Protein AF-A0A7V2UZQ5-F1 (afdb_monomer)

Foldseek 3Di:
DDDDPDPPVVVVCVVVVDDDDPVVCVVVVNPDDDDQDPVSVLVVVLVVVVVVLVVVCPPDDPVVSVVVNVVVVVVSVVVVVVVVVVVVVVVVVVVVVVVVVVVVVVVVVVVVVVVVVVVVVVVVVVVVVVVVVVVVVVVVVVVVVVVVVVVVVVVVVVVVVVVVVVVVVVVVVVVVVVVVVVVVVVVVVVVVVVVVVVVVVVVVVVVVVVVVVVVVVVVVVVVVVVVVVVVCCVVVVVVVVVVVVVVVVVVVVVVVVVVVVVVVVVPDCVVVVVVVVVVVVVVVVVVVVVVVVVVVVVVVVVVPVVVVVVVVVVVPPPPPPDDDDDDDDDDDDDDDDDDDDDDDDDDDDDDDDDDDDDDDDDDDDDDDDDDDDDDDDVPVVVVVVVVVVPPDDDDDDDDDDDD

pLDDT: mean 73.7, std 21.9, range [27.5, 98.38]

Solvent-accessible surface area (backbone atoms only — not comparable to full-atom values): 24508 Å² total; per-residue (Å²): 132,86,80,78,80,74,79,60,59,66,61,57,46,61,78,66,59,74,88,72,53,73,70,55,39,43,74,71,68,50,84,78,79,85,80,73,50,74,64,56,49,52,51,50,52,52,53,49,52,51,49,53,49,54,64,71,36,75,84,52,58,71,67,59,37,51,48,54,52,51,54,51,49,51,51,51,57,45,52,54,46,55,50,51,52,52,49,52,53,50,54,51,51,51,48,53,51,52,52,50,50,52,50,52,52,50,51,52,53,51,52,52,50,48,55,50,52,52,52,52,53,52,49,50,50,53,52,51,50,49,52,54,50,52,50,52,49,53,54,50,50,52,50,50,52,51,51,52,56,47,55,50,52,52,52,55,50,51,55,48,54,55,49,51,50,51,52,54,49,50,53,53,52,53,55,48,56,50,52,58,49,51,51,51,52,52,52,49,56,49,53,51,52,50,50,54,51,50,55,52,48,52,53,50,53,50,53,54,50,51,53,51,52,50,51,54,46,56,53,49,52,53,49,53,52,47,52,52,52,50,50,49,48,49,55,50,48,50,50,51,50,53,50,52,50,50,52,51,48,53,49,51,54,49,51,49,52,50,53,51,51,51,52,56,56,79,67,46,64,66,56,61,54,48,50,57,58,46,56,62,50,53,55,55,52,54,52,53,55,54,54,56,61,54,54,61,61,54,54,68,56,62,59,58,61,58,54,58,57,58,59,61,60,57,68,74,62,63,77,71,85,58,93,84,81,78,87,86,79,88,83,90,82,91,89,91,89,84,87,90,86,90,87,90,89,88,89,85,92,86,82,89,82,95,83,87,90,89,84,93,83,84,85,91,88,86,84,91,82,83,89,86,83,84,89,88,75,62,66,69,55,54,59,54,53,62,64,64,76,73,78,79,86,90,82,87,80,84,91,79,89,79,134

Mean predicted aligned error: 22.31 Å

Radius of gyration: 115.54 Å; Cα contacts (8 Å, |Δi|>4): 9; chains: 1; bounding box: 187×110×309 Å

Secondary structure (DSSP, 8-state):
--------HHHHHHHH-----HHHHHHTT-----PPPHHHHHHHHHHHHHHHHHHHTTTS-HHHHHHHHHHHHHHHHHHHHHHHHHHHHHHHHHHHHHHHHHHHHHHHHHHHHHHHHHHHHHHHHHHHHHHHHHHHHHHHHHHHHHHHHHHHHHHHHHHHHHHHHHHHHHHHHHHHHHHHHHHHHHHHHHHHHHHHHHHHHHHHHHHHHHHHHHHHHHHHHHHHHHHHHHHHHHHHHHHHHHHHHHHHHHHHHHHHHHHHHHHHHHT-THHHHHHHHHHHHHHHHHHHHHHHHHHHHHHHHHHHHHHHHHHHHHHHHTTSS-SS---S--------------------------------------------PPP--SHHHHHHHHHHTT-------------

Sequence (403 aa):
MPETEGLDIQRAIEQSAQRTTLSDLARRGIQRVKVLDEKGIQNLIRQAVERVLSARSGLLAEEERAKLMADSRKELDRLMREHNEAKSRAELLQAGQSELIQQVETLQRQLQLQRHVEKQNIQKRVDEETAALQGRVHELEGAVEAAQKEIKKLREQVGRLTGEQGVLAGQLEEARAELDKARKQDAQALAEKLKIAQEAEASSQQALQALRAEHSRTLAEQIELRKALEKAREEGGAALQQEVARLRQQLADEEARHREAVAKLSTSGDLDRKLAALEANIEKKFQAAQESSLAAKLEQLGAKDAEMATKLEKMFARMTDNLQKKLSSMRVGVGAAPEEVDYRPGERMLESLFKQELESNLPAIEGVKTEEAKPGKMEDALAKLKRMQGGLGGLGGGSSEKK

Structure (mmCIF, N/CA/C/O backbone):
data_AF-A0A7V2UZQ5-F1
#
_entry.id   AF-A0A7V2UZQ5-F1
#
loop_
_atom_site.group_PDB
_atom_site.id
_atom_site.type_symbol
_atom_site.label_atom_id
_atom_site.label_alt_id
_atom_site.label_comp_id
_atom_site.label_asym_id
_atom_site.label_entity_id
_atom_site.label_seq_id
_atom_site.pdbx_PDB_ins_code
_atom_site.Cartn_x
_atom_site.Cartn_y
_atom_site.Cartn_z
_atom_site.occupancy
_atom_site.B_iso_or_equiv
_atom_site.auth_seq_id
_atom_site.auth_comp_id
_atom_site.auth_asym_id
_atom_site.auth_atom_id
_atom_site.pdbx_PDB_model_num
ATOM 1 N N . MET A 1 1 ? -71.957 -41.832 99.095 1.00 38.97 1 MET A N 1
ATOM 2 C CA . MET A 1 1 ? -71.139 -40.806 99.773 1.00 38.97 1 MET A CA 1
ATOM 3 C C . MET A 1 1 ? -71.467 -39.463 99.147 1.00 38.97 1 MET A C 1
ATOM 5 O O . MET A 1 1 ? -71.593 -39.450 97.929 1.00 38.97 1 MET A O 1
ATOM 9 N N . PRO A 1 2 ? -71.647 -38.379 99.915 1.00 43.41 2 PRO A N 1
ATOM 10 C CA . PRO A 1 2 ? -71.692 -37.039 99.348 1.00 43.41 2 PRO A CA 1
ATOM 11 C C . PRO A 1 2 ? -70.262 -36.579 99.045 1.00 43.41 2 PRO A C 1
ATOM 13 O O . PRO A 1 2 ? -69.441 -36.475 99.955 1.00 43.41 2 PRO A O 1
ATOM 16 N N . GLU A 1 3 ? -69.958 -36.302 97.781 1.00 44.41 3 GLU A N 1
ATOM 17 C CA . GLU A 1 3 ? -68.771 -35.519 97.443 1.00 44.41 3 GLU A CA 1
ATOM 18 C C . GLU A 1 3 ? -69.098 -34.052 97.723 1.00 44.41 3 GLU A C 1
ATOM 20 O O . GLU A 1 3 ? -70.003 -33.475 97.123 1.00 44.41 3 GLU A O 1
ATOM 25 N N . THR A 1 4 ? -68.419 -33.456 98.702 1.00 50.25 4 THR A N 1
ATOM 26 C CA . THR A 1 4 ? -68.576 -32.032 98.997 1.00 50.25 4 THR A CA 1
ATOM 27 C C . THR A 1 4 ? -67.872 -31.230 97.914 1.00 50.25 4 THR A C 1
ATOM 29 O O . THR A 1 4 ? -66.643 -31.127 97.939 1.00 50.25 4 THR A O 1
ATOM 32 N N . GLU A 1 5 ? -68.640 -30.665 96.981 1.00 52.06 5 GLU A N 1
ATOM 33 C CA . GLU A 1 5 ? -68.131 -29.732 95.975 1.00 52.06 5 GLU A CA 1
ATOM 34 C C . GLU A 1 5 ? -67.331 -28.616 96.663 1.00 52.06 5 GLU A C 1
ATOM 36 O O . GLU A 1 5 ? -67.867 -27.797 97.415 1.00 52.06 5 GLU A O 1
ATOM 41 N N . GLY A 1 6 ? -66.015 -28.614 96.445 1.00 49.56 6 GLY A N 1
ATOM 42 C CA . GLY A 1 6 ? -65.137 -27.575 96.963 1.00 49.56 6 GLY A CA 1
ATOM 43 C C . GLY A 1 6 ? -65.459 -26.262 96.265 1.00 49.56 6 GLY A C 1
ATOM 44 O O . GLY A 1 6 ? -65.250 -26.148 95.060 1.00 49.56 6 GLY A O 1
ATOM 45 N N . LEU A 1 7 ? -65.973 -25.283 97.012 1.00 56.25 7 LEU A N 1
ATOM 46 C CA . LEU A 1 7 ? -66.337 -23.979 96.463 1.00 56.25 7 LEU A CA 1
ATOM 47 C C . LEU A 1 7 ? -65.104 -23.341 95.794 1.00 56.25 7 LEU A C 1
ATOM 49 O O . LEU A 1 7 ? -64.132 -23.015 96.478 1.00 56.25 7 LEU A O 1
ATOM 53 N N . ASP A 1 8 ? -65.136 -23.169 94.471 1.00 60.03 8 ASP A N 1
ATOM 54 C CA . ASP A 1 8 ? -64.019 -22.607 93.702 1.00 60.03 8 ASP A CA 1
ATOM 55 C C . ASP A 1 8 ? -63.941 -21.084 93.906 1.00 60.03 8 ASP A C 1
ATOM 57 O O . ASP A 1 8 ? -64.460 -20.267 93.137 1.00 60.03 8 ASP A O 1
ATOM 61 N N . ILE A 1 9 ? -63.311 -20.713 95.021 1.00 59.81 9 ILE A N 1
ATOM 62 C CA . ILE A 1 9 ? -63.170 -19.333 95.488 1.00 59.81 9 ILE A CA 1
ATOM 63 C C . ILE A 1 9 ? -62.390 -18.477 94.477 1.00 59.81 9 ILE A C 1
ATOM 65 O O . ILE A 1 9 ? -62.675 -17.285 94.373 1.00 59.81 9 ILE A O 1
ATOM 69 N N . GLN A 1 10 ? -61.461 -19.052 93.699 1.00 55.72 10 GLN A N 1
ATOM 70 C CA . GLN A 1 10 ? -60.743 -18.299 92.664 1.00 55.72 10 GLN A CA 1
ATOM 71 C C . GLN A 1 10 ? -61.710 -17.840 91.569 1.00 55.72 10 GLN A C 1
ATOM 73 O O . GLN A 1 10 ? -61.824 -16.635 91.337 1.00 55.72 10 GLN A O 1
ATOM 78 N N . ARG A 1 11 ? -62.495 -18.757 90.985 1.00 64.81 11 ARG A N 1
ATOM 79 C CA . ARG A 1 11 ? -63.519 -18.398 89.985 1.00 64.81 11 ARG A CA 1
ATOM 80 C C . ARG A 1 11 ? -64.555 -17.409 90.514 1.00 64.81 11 ARG A C 1
ATOM 82 O O . ARG A 1 11 ? -64.924 -16.480 89.797 1.00 64.81 11 ARG A O 1
ATOM 89 N N . ALA A 1 12 ? -65.013 -17.576 91.754 1.00 63.00 12 ALA A N 1
ATOM 90 C CA . ALA A 1 12 ? -65.989 -16.668 92.362 1.00 63.00 12 ALA A CA 1
ATOM 91 C C . ALA A 1 12 ? -65.430 -15.243 92.566 1.00 63.00 12 ALA A C 1
ATOM 93 O O . ALA A 1 12 ? -66.147 -14.254 92.376 1.00 63.00 12 ALA A O 1
ATOM 94 N N . ILE A 1 13 ? -64.144 -15.117 92.914 1.00 59.38 13 ILE A N 1
ATOM 95 C CA . ILE A 1 13 ? -63.462 -13.821 93.029 1.00 59.38 13 ILE A CA 1
ATOM 96 C C . ILE A 1 13 ? -63.231 -13.208 91.642 1.00 59.38 13 ILE A C 1
ATOM 98 O O . ILE A 1 13 ? -63.538 -12.036 91.452 1.00 59.38 13 ILE A O 1
ATOM 102 N N . GLU A 1 14 ? -62.775 -13.971 90.647 1.00 59.75 14 GLU A N 1
ATOM 103 C CA . GLU A 1 14 ? -62.570 -13.455 89.283 1.00 59.75 14 GLU A CA 1
ATOM 104 C C . GLU A 1 14 ? -63.871 -12.968 88.625 1.00 59.75 14 GLU A C 1
ATOM 106 O O . GLU A 1 14 ? -63.878 -11.924 87.973 1.00 59.75 14 GLU A O 1
ATOM 111 N N . GLN A 1 15 ? -64.991 -13.665 88.845 1.00 61.50 15 GLN A N 1
ATOM 112 C CA . GLN A 1 15 ? -66.305 -13.252 88.334 1.00 61.50 15 GLN A CA 1
ATOM 113 C C . GLN A 1 15 ? -66.869 -11.995 89.019 1.00 61.50 15 GLN A C 1
ATOM 115 O O . GLN A 1 15 ? -67.696 -11.302 88.425 1.00 61.50 15 GLN A O 1
ATOM 120 N N . SER A 1 16 ? -66.434 -11.676 90.243 1.00 56.12 16 SER A N 1
ATOM 121 C CA . SER A 1 16 ? -66.895 -10.499 90.999 1.00 56.12 16 SER A CA 1
ATOM 122 C C . SER A 1 16 ? -65.920 -9.308 90.956 1.00 56.12 16 SER A C 1
ATOM 124 O O . SER A 1 16 ? -66.346 -8.157 91.084 1.00 56.12 16 SER A O 1
ATOM 126 N N . ALA A 1 17 ? -64.628 -9.536 90.704 1.00 55.69 17 ALA A N 1
ATOM 127 C CA . ALA A 1 17 ? -63.577 -8.518 90.665 1.00 55.69 17 ALA A CA 1
ATOM 128 C C . ALA A 1 17 ? -63.434 -7.841 89.283 1.00 55.69 17 ALA A C 1
ATOM 130 O O . ALA A 1 17 ? -62.412 -7.959 88.602 1.00 55.69 17 ALA A O 1
ATOM 131 N N . GLN A 1 18 ? -64.452 -7.083 88.861 1.00 65.12 18 GLN A N 1
ATOM 132 C CA . GLN A 1 18 ? -64.454 -6.401 87.560 1.00 65.12 18 GLN A CA 1
ATOM 133 C C . GLN A 1 18 ? -63.397 -5.271 87.481 1.00 65.12 18 GLN A C 1
ATOM 135 O O . GLN A 1 18 ? -63.630 -4.140 87.919 1.00 65.12 18 GLN A O 1
ATOM 140 N N . ARG A 1 19 ? -62.234 -5.563 86.875 1.00 64.50 19 ARG A N 1
ATOM 141 C CA . ARG A 1 19 ? -61.171 -4.578 86.588 1.00 64.50 19 ARG A CA 1
ATOM 142 C C . ARG A 1 19 ? -61.703 -3.462 85.678 1.00 64.50 19 ARG A C 1
ATOM 144 O O . ARG A 1 19 ? -61.952 -3.682 84.498 1.00 64.50 19 ARG A O 1
ATOM 151 N N . THR A 1 20 ? -61.847 -2.258 86.227 1.00 71.19 20 THR A N 1
ATOM 152 C CA . THR A 1 20 ? -62.277 -1.039 85.520 1.00 71.19 20 THR A CA 1
ATOM 153 C C . THR A 1 20 ? -61.212 0.044 85.664 1.00 71.19 20 THR A C 1
ATOM 155 O O . THR A 1 20 ? -60.559 0.134 86.705 1.00 71.19 20 THR A O 1
ATOM 158 N N . THR A 1 21 ? -60.993 0.861 84.627 1.00 74.38 21 THR A N 1
ATOM 159 C CA . THR A 1 21 ? -60.006 1.949 84.717 1.00 74.38 21 THR A CA 1
ATOM 160 C C . THR A 1 21 ? -60.586 3.155 85.459 1.00 74.38 21 THR A C 1
ATOM 162 O O . THR A 1 21 ? -61.803 3.347 85.508 1.00 74.38 21 THR A O 1
ATOM 165 N N . LEU A 1 22 ? -59.721 4.025 85.996 1.00 71.94 22 LEU A N 1
ATOM 166 C CA . LEU A 1 22 ? -60.154 5.296 86.595 1.00 71.94 22 LEU A CA 1
ATOM 167 C C . LEU A 1 22 ? -60.944 6.162 85.595 1.00 71.94 22 LEU A C 1
ATOM 169 O O . LEU A 1 22 ? -61.899 6.829 85.987 1.00 71.94 22 LEU A O 1
ATOM 173 N N . SER A 1 23 ? -60.606 6.092 84.304 1.00 73.44 23 SER A N 1
ATOM 174 C CA . SER A 1 23 ? -61.323 6.768 83.218 1.00 73.44 23 SER A CA 1
ATOM 175 C C . SER A 1 23 ? -62.757 6.249 83.048 1.00 73.44 23 SER A C 1
ATOM 177 O O . SER A 1 23 ? -63.676 7.037 82.827 1.00 73.44 23 SER A O 1
ATOM 179 N N . ASP A 1 24 ? -62.973 4.939 83.189 1.00 76.19 24 ASP A N 1
ATOM 180 C CA . ASP A 1 24 ? -64.302 4.321 83.082 1.00 76.19 24 ASP A CA 1
ATOM 181 C C . ASP A 1 24 ? -65.154 4.582 84.330 1.00 76.19 24 ASP A C 1
ATOM 183 O O . ASP A 1 24 ? -66.355 4.835 84.227 1.00 76.19 24 ASP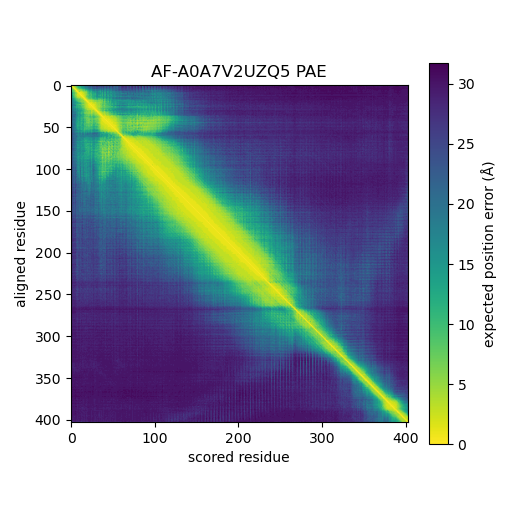 A O 1
ATOM 187 N N . LEU A 1 25 ? -64.530 4.588 85.511 1.00 76.19 25 LEU A N 1
ATOM 188 C CA . LEU A 1 25 ? -65.181 4.948 86.773 1.00 76.19 25 LEU A CA 1
ATOM 189 C C . LEU A 1 25 ? -65.615 6.422 86.778 1.00 76.19 25 LEU A C 1
ATOM 191 O O . LEU A 1 25 ? -66.757 6.721 87.134 1.00 76.19 25 LEU A O 1
ATOM 195 N N . ALA A 1 26 ? -64.764 7.331 86.290 1.00 73.69 26 ALA A N 1
ATOM 196 C CA . ALA A 1 26 ? -65.108 8.741 86.118 1.00 73.69 26 ALA A CA 1
ATOM 197 C C . ALA A 1 26 ? -66.256 8.940 85.108 1.00 73.69 26 ALA A C 1
ATOM 199 O O . ALA A 1 26 ? -67.188 9.695 85.384 1.00 73.69 26 ALA A O 1
ATOM 200 N N . ARG A 1 27 ? -66.253 8.208 83.981 1.00 80.50 27 ARG A N 1
ATOM 201 C CA . ARG A 1 27 ? -67.365 8.189 83.005 1.00 80.50 27 ARG A CA 1
ATOM 202 C C . ARG A 1 27 ? -68.679 7.659 83.590 1.00 80.50 27 ARG A C 1
ATOM 204 O O . ARG A 1 27 ? -69.742 8.094 83.164 1.00 80.50 27 ARG A O 1
ATOM 211 N N . ARG A 1 28 ? -68.619 6.769 84.588 1.00 81.00 28 ARG A N 1
ATOM 212 C CA . ARG A 1 28 ? -69.774 6.302 85.384 1.00 81.00 28 ARG A CA 1
ATOM 213 C C . ARG A 1 28 ? -70.154 7.257 86.535 1.00 81.00 28 ARG A C 1
ATOM 215 O O . ARG A 1 28 ? -70.959 6.891 87.384 1.00 81.00 28 ARG A O 1
ATOM 222 N N . GLY A 1 29 ? -69.586 8.466 86.585 1.00 80.38 29 GLY A N 1
ATOM 223 C CA . GLY A 1 29 ? -69.885 9.493 87.593 1.00 80.38 29 GLY A CA 1
ATOM 224 C C . GLY A 1 29 ? -69.163 9.322 88.937 1.00 80.38 29 GLY A C 1
ATOM 225 O O . GLY A 1 29 ? -69.363 10.128 89.846 1.00 80.38 29 GLY A O 1
ATOM 226 N N . ILE A 1 30 ? -68.297 8.314 89.088 1.00 77.75 30 ILE A N 1
ATOM 227 C CA . ILE A 1 30 ? -67.606 8.013 90.349 1.00 77.75 30 ILE A CA 1
ATOM 228 C C . ILE A 1 30 ? -66.344 8.881 90.456 1.00 77.75 30 ILE A C 1
ATOM 230 O O . ILE A 1 30 ? -65.238 8.469 90.120 1.00 77.75 30 ILE A O 1
ATOM 234 N N . GLN A 1 31 ? -66.519 10.114 90.938 1.00 72.81 31 GLN A N 1
ATOM 235 C CA . GLN A 1 31 ? -65.451 11.124 91.026 1.00 72.81 31 GLN A CA 1
ATOM 236 C C . GLN A 1 31 ? -64.447 10.905 92.175 1.00 72.81 31 GLN A C 1
ATOM 238 O O . GLN A 1 31 ? -63.387 11.527 92.192 1.00 72.81 31 GLN A O 1
ATOM 243 N N . ARG A 1 32 ? -64.768 10.062 93.168 1.00 68.81 32 ARG A N 1
ATOM 244 C CA . ARG A 1 32 ? -63.907 9.788 94.334 1.00 68.81 32 ARG A CA 1
ATOM 245 C C . ARG A 1 32 ? -63.742 8.286 94.541 1.00 68.81 32 ARG A C 1
ATOM 247 O O . ARG A 1 32 ? -64.576 7.647 95.177 1.00 68.81 32 ARG A O 1
ATOM 254 N N . VAL A 1 33 ? -62.641 7.740 94.035 1.00 72.69 33 VAL A N 1
ATOM 255 C CA 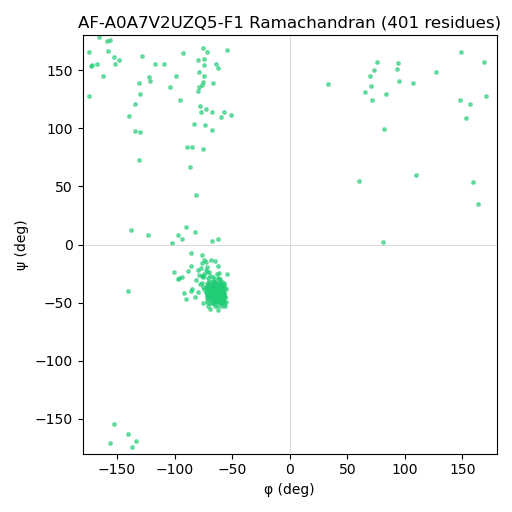. VAL A 1 33 ? -62.240 6.343 94.250 1.00 72.69 33 VAL A CA 1
ATOM 256 C C . VAL A 1 33 ? -61.263 6.286 95.426 1.00 72.69 33 VAL A C 1
ATOM 258 O O . VAL A 1 33 ? -60.233 6.955 95.408 1.00 72.69 33 VAL A O 1
ATOM 261 N N . LYS A 1 34 ? -61.567 5.486 96.455 1.00 75.62 34 LYS A N 1
ATOM 262 C CA . LYS A 1 34 ? -60.601 5.168 97.516 1.00 75.62 34 LYS A CA 1
ATOM 263 C C . LYS A 1 34 ? -59.704 4.029 97.039 1.00 75.62 34 LYS A C 1
ATOM 265 O O . LYS A 1 34 ? -60.129 2.878 97.041 1.00 75.62 34 LYS A O 1
ATOM 270 N N . VAL A 1 35 ? -58.475 4.350 96.647 1.00 75.19 35 VAL A N 1
ATOM 271 C CA . VAL A 1 35 ? -57.436 3.337 96.430 1.00 75.19 35 VAL A CA 1
ATOM 272 C C . VAL A 1 35 ? -56.994 2.828 97.801 1.00 75.19 35 VAL A C 1
ATOM 274 O O . VAL A 1 35 ? -56.497 3.605 98.615 1.00 75.19 35 VAL A O 1
ATOM 277 N N . LEU A 1 36 ? -57.219 1.543 98.073 1.00 73.69 36 LEU A N 1
ATOM 278 C CA . LEU A 1 36 ? -56.615 0.861 99.215 1.00 73.69 36 LEU A CA 1
ATOM 279 C C . LEU A 1 36 ? -55.168 0.514 98.864 1.00 73.69 36 LEU A C 1
ATOM 281 O O . LEU A 1 36 ? -54.892 0.030 97.767 1.00 73.69 36 LEU A O 1
ATOM 285 N N . ASP A 1 37 ? -54.255 0.759 99.794 1.00 80.31 37 ASP A N 1
ATOM 286 C CA . ASP A 1 37 ? -52.866 0.347 99.665 1.00 80.31 37 ASP A CA 1
ATOM 287 C C . ASP A 1 37 ? -52.724 -1.169 99.883 1.00 80.31 37 ASP A C 1
ATOM 289 O O . ASP A 1 37 ? -53.575 -1.819 100.496 1.00 80.31 37 ASP A O 1
ATOM 293 N N . GLU A 1 38 ? -51.626 -1.752 99.402 1.00 75.50 38 GLU A N 1
ATOM 294 C CA . GLU A 1 38 ? -51.406 -3.201 99.471 1.00 75.50 38 GLU A CA 1
ATOM 295 C C . GLU A 1 38 ? -51.386 -3.723 100.924 1.00 75.50 38 GLU A C 1
ATOM 297 O O . GLU A 1 38 ? -51.892 -4.814 101.189 1.00 75.50 38 GLU A O 1
ATOM 302 N N . LYS A 1 39 ? -50.920 -2.918 101.895 1.00 80.12 39 LYS A N 1
ATOM 303 C CA . LYS A 1 39 ? -50.967 -3.274 103.325 1.00 80.12 39 LYS A CA 1
ATOM 304 C C . LYS A 1 39 ? -52.389 -3.155 103.879 1.00 80.12 39 LYS A C 1
ATOM 306 O O . LYS A 1 39 ? -52.809 -4.017 104.648 1.00 80.12 39 LYS A O 1
ATOM 311 N N . GLY A 1 40 ? -53.155 -2.145 103.467 1.00 80.75 40 GLY A N 1
ATOM 312 C CA . GLY A 1 40 ? -54.588 -2.026 103.751 1.00 80.75 40 GLY A CA 1
ATOM 313 C C . GLY A 1 40 ? -55.393 -3.241 103.276 1.00 80.75 40 GLY A C 1
ATOM 314 O O . GLY A 1 40 ? -56.184 -3.789 104.046 1.00 80.75 40 GLY A O 1
ATOM 315 N N . ILE A 1 41 ? -55.141 -3.726 102.055 1.00 80.25 41 ILE A N 1
ATOM 316 C CA . ILE A 1 41 ? -55.775 -4.942 101.515 1.00 80.25 41 ILE A CA 1
ATOM 317 C C . ILE A 1 41 ? -55.347 -6.184 102.312 1.00 80.25 41 ILE A C 1
ATOM 319 O O . ILE A 1 41 ? -56.208 -6.947 102.748 1.00 80.25 41 ILE A O 1
ATOM 323 N N . GLN A 1 42 ? -54.050 -6.366 102.584 1.00 79.12 42 GLN A N 1
ATOM 324 C CA . GLN A 1 42 ? -53.548 -7.480 103.408 1.00 79.12 42 GLN A CA 1
ATOM 325 C C . GLN A 1 42 ? -54.159 -7.489 104.820 1.00 79.12 42 GLN A C 1
ATOM 327 O O . GLN A 1 42 ? -54.531 -8.546 105.334 1.00 79.12 42 GLN A O 1
ATOM 332 N N . ASN A 1 43 ? -54.323 -6.317 105.438 1.00 82.12 43 ASN A N 1
ATOM 333 C CA . ASN A 1 43 ? -54.968 -6.176 106.742 1.00 82.12 43 ASN A CA 1
ATOM 334 C C . ASN A 1 43 ? -56.470 -6.503 106.686 1.00 82.12 43 ASN A C 1
ATOM 336 O O . ASN A 1 43 ? -56.977 -7.153 107.599 1.00 82.12 43 ASN A O 1
ATOM 340 N N . LEU A 1 44 ? -57.177 -6.121 105.616 1.00 82.44 44 LEU A N 1
ATOM 341 C CA . LEU A 1 44 ? -58.582 -6.495 105.414 1.00 82.44 44 LEU A CA 1
ATOM 342 C C . LEU A 1 44 ? -58.752 -8.000 105.170 1.00 82.44 44 LEU A C 1
ATOM 344 O O . LEU A 1 44 ? -59.672 -8.590 105.731 1.00 82.44 44 LEU A O 1
ATOM 348 N N . ILE A 1 45 ? -57.850 -8.636 104.414 1.00 82.06 45 ILE A N 1
ATOM 349 C CA . ILE A 1 45 ? -57.832 -10.097 104.224 1.00 82.06 45 ILE A CA 1
ATOM 350 C C . ILE A 1 45 ? -57.610 -10.802 105.566 1.00 82.06 45 ILE A C 1
ATOM 352 O O . ILE A 1 45 ? -58.401 -11.670 105.929 1.00 82.06 45 ILE A O 1
ATOM 356 N N . ARG A 1 46 ? -56.603 -10.386 106.348 1.00 82.19 46 ARG A N 1
ATOM 357 C CA . ARG A 1 46 ? -56.354 -10.918 107.701 1.00 82.19 46 ARG A CA 1
ATOM 358 C C . ARG A 1 46 ? -57.587 -10.781 108.600 1.00 82.19 46 ARG A C 1
ATOM 360 O O . ARG A 1 46 ? -58.031 -11.777 109.161 1.00 82.19 46 ARG A O 1
ATOM 367 N N . GLN A 1 47 ? -58.208 -9.600 108.663 1.00 83.44 47 GLN A N 1
ATOM 368 C CA . GLN A 1 47 ? -59.429 -9.380 109.453 1.00 83.44 47 GLN A CA 1
ATOM 369 C C . GLN A 1 47 ? -60.633 -10.197 108.955 1.00 83.44 47 GLN A C 1
ATOM 371 O O . GLN A 1 47 ? -61.442 -10.647 109.765 1.00 83.44 47 GLN A O 1
ATOM 376 N N . ALA A 1 48 ? -60.784 -10.395 107.643 1.00 81.50 48 ALA A N 1
ATOM 377 C CA . ALA A 1 48 ? -61.857 -11.212 107.078 1.00 81.50 48 ALA A CA 1
ATOM 378 C C . ALA A 1 48 ? -61.667 -12.698 107.420 1.00 81.50 48 ALA A C 1
ATOM 380 O O . ALA A 1 48 ? -62.602 -13.337 107.903 1.00 81.50 48 ALA A O 1
ATOM 381 N N . VAL A 1 49 ? -60.447 -13.221 107.257 1.00 80.62 49 VAL A N 1
ATOM 382 C CA . VAL A 1 49 ? -60.074 -14.588 107.650 1.00 80.62 49 VAL A CA 1
ATOM 383 C C . VAL A 1 49 ? -60.279 -14.790 109.154 1.00 80.62 49 VAL A C 1
ATOM 385 O O . VAL A 1 49 ? -60.919 -15.758 109.552 1.00 80.62 49 VAL A O 1
ATOM 388 N N . GLU A 1 50 ? -59.849 -13.850 109.998 1.00 78.75 50 GLU A N 1
ATOM 389 C CA . GLU A 1 50 ? -60.055 -13.914 111.452 1.00 78.75 50 GLU A CA 1
ATOM 390 C C . GLU A 1 50 ? -61.536 -13.890 111.854 1.00 78.75 50 GLU A C 1
ATOM 392 O O . GLU A 1 50 ? -61.922 -14.606 112.778 1.00 78.75 50 GLU A O 1
ATOM 397 N N . ARG A 1 51 ? -62.394 -13.137 111.150 1.00 81.19 51 ARG A N 1
ATOM 398 C CA . ARG A 1 51 ? -63.854 -13.155 111.371 1.00 81.19 51 ARG A CA 1
ATOM 399 C C . ARG A 1 51 ? -64.478 -14.491 110.965 1.00 81.19 51 ARG A C 1
ATOM 401 O O . ARG A 1 51 ? -65.258 -15.043 111.736 1.00 81.19 51 ARG A O 1
ATOM 408 N N . VAL A 1 52 ? -64.114 -15.032 109.800 1.00 78.94 52 VAL A N 1
ATOM 409 C CA . VAL A 1 52 ? -64.620 -16.330 109.311 1.00 78.94 52 VAL A CA 1
ATOM 410 C C . VAL A 1 52 ? -64.163 -17.476 110.218 1.00 78.94 52 VAL A C 1
ATOM 412 O O . VAL A 1 52 ? -64.980 -18.308 110.612 1.00 78.94 52 VAL A O 1
ATOM 415 N N . LEU A 1 53 ? -62.892 -17.490 110.629 1.00 73.19 53 LEU A N 1
ATOM 416 C CA . LEU A 1 53 ? -62.373 -18.454 111.601 1.00 73.19 53 LEU A CA 1
ATOM 417 C C . LEU A 1 53 ? -63.038 -18.285 112.969 1.00 73.19 53 LEU A C 1
ATOM 419 O O . LEU A 1 53 ? -63.400 -19.285 113.583 1.00 73.19 53 LEU A O 1
ATOM 423 N N . SER A 1 54 ? -63.270 -17.053 113.436 1.00 75.81 54 SER A N 1
ATOM 424 C CA . SER A 1 54 ? -63.973 -16.795 114.702 1.00 75.81 54 SER A CA 1
ATOM 425 C C . SER A 1 54 ? -65.410 -17.308 114.693 1.00 75.81 54 SER A C 1
ATOM 427 O O . SER A 1 54 ? -65.831 -17.883 115.692 1.00 75.81 54 SER A O 1
ATOM 429 N N . ALA A 1 55 ? -66.135 -17.145 113.582 1.00 75.88 55 ALA A N 1
ATOM 430 C CA . ALA A 1 55 ? -67.484 -17.681 113.415 1.00 75.88 55 ALA A CA 1
ATOM 431 C C . ALA A 1 55 ? -67.484 -19.219 113.345 1.00 75.88 55 ALA A C 1
ATOM 433 O O . ALA A 1 55 ? -68.282 -19.869 114.014 1.00 75.88 55 ALA A O 1
ATOM 434 N N . ARG A 1 56 ? -66.546 -19.814 112.593 1.00 67.50 56 ARG A N 1
ATOM 435 C CA . ARG A 1 56 ? -66.423 -21.275 112.436 1.00 67.50 56 ARG A CA 1
ATOM 436 C C . ARG A 1 56 ? -65.956 -21.993 113.710 1.00 67.50 56 ARG A C 1
ATOM 438 O O . ARG A 1 56 ? -66.266 -23.164 113.890 1.00 67.50 56 ARG A O 1
ATOM 445 N N . SER A 1 57 ? -65.214 -21.312 114.584 1.00 63.03 57 SER A N 1
ATOM 446 C CA . SER A 1 57 ? -64.638 -21.888 115.811 1.00 63.03 57 SER A CA 1
ATOM 447 C C . SER A 1 57 ? -65.495 -21.713 117.071 1.00 63.03 57 SER A C 1
ATOM 449 O O . SER A 1 57 ? -65.069 -22.128 118.143 1.00 63.03 57 SER A O 1
ATOM 451 N N . GLY A 1 58 ? -66.711 -21.163 116.966 1.00 65.56 58 GLY A N 1
ATOM 452 C CA . GLY A 1 58 ? -67.636 -20.988 118.100 1.00 65.56 58 GLY A CA 1
ATOM 453 C C . GLY A 1 58 ? -68.207 -22.280 118.715 1.00 65.56 58 GLY A C 1
ATOM 454 O O . GLY A 1 58 ? -69.038 -22.194 119.612 1.00 65.56 58 GLY A O 1
ATOM 455 N N . LEU A 1 59 ? -67.787 -23.454 118.230 1.00 58.53 59 LEU A N 1
ATOM 456 C CA . LEU A 1 59 ? -68.193 -24.788 118.701 1.00 58.53 59 LEU A CA 1
ATOM 457 C C . LEU A 1 59 ? -66.998 -25.663 119.144 1.00 58.53 59 LEU A C 1
ATOM 459 O O . LEU A 1 59 ? -67.175 -26.853 119.383 1.00 58.53 59 LEU A O 1
ATOM 463 N N . LEU A 1 60 ? -65.787 -25.098 119.216 1.00 61.97 60 LEU A N 1
ATOM 464 C CA . LEU A 1 60 ? -64.556 -25.799 119.607 1.00 61.97 60 LEU A CA 1
ATOM 465 C C . LEU A 1 60 ? -64.072 -25.334 120.985 1.00 61.97 60 LEU A C 1
ATOM 467 O O . LEU A 1 60 ? -64.342 -24.201 121.390 1.00 61.97 60 LEU A O 1
ATOM 471 N N . ALA A 1 61 ? -63.305 -26.182 121.676 1.00 71.31 61 ALA A N 1
ATOM 472 C CA . ALA A 1 61 ? -62.626 -25.790 122.910 1.00 71.31 61 ALA A CA 1
ATOM 473 C C . ALA A 1 61 ? -61.610 -24.660 122.646 1.00 71.31 61 ALA A C 1
ATOM 475 O O . ALA A 1 61 ? -61.053 -24.556 121.549 1.00 71.31 61 ALA A O 1
ATOM 476 N N . GLU A 1 62 ? -61.343 -23.809 123.643 1.00 70.19 62 GLU A N 1
ATOM 477 C CA . GLU A 1 62 ? -60.519 -22.605 123.442 1.00 70.19 62 GLU A CA 1
ATOM 478 C C . GLU A 1 62 ? -59.091 -22.918 122.964 1.00 70.19 62 GLU A C 1
ATOM 480 O O . GLU A 1 62 ? -58.558 -22.189 122.127 1.00 70.19 62 GLU A O 1
ATOM 485 N N . GLU A 1 63 ? -58.501 -24.034 123.403 1.00 75.94 63 GLU A N 1
ATOM 486 C CA . GLU A 1 63 ? -57.183 -24.494 122.943 1.00 75.94 63 GLU A CA 1
ATOM 487 C C . GLU A 1 63 ? -57.187 -24.919 121.465 1.00 75.94 63 GLU A C 1
ATOM 489 O O . GLU A 1 63 ? -56.310 -24.519 120.696 1.00 75.94 63 GLU A O 1
ATOM 494 N N . GLU A 1 64 ? -58.195 -25.683 121.031 1.00 76.44 64 GLU A N 1
ATOM 495 C CA . GLU A 1 64 ? -58.346 -26.108 119.633 1.00 76.44 64 GLU A CA 1
ATOM 496 C C . GLU A 1 64 ? -58.616 -24.911 118.720 1.00 76.44 64 GLU A C 1
ATOM 498 O O . GLU A 1 64 ? -58.039 -24.797 117.636 1.00 76.44 64 GLU A O 1
ATOM 503 N N . ARG A 1 65 ? -59.440 -23.970 119.192 1.00 74.31 65 ARG A N 1
ATOM 504 C CA . ARG A 1 65 ? -59.709 -22.688 118.541 1.00 74.31 65 ARG A CA 1
ATOM 505 C C . ARG A 1 65 ? -58.438 -21.852 118.398 1.00 74.31 65 ARG A C 1
ATOM 507 O O . ARG A 1 65 ? -58.170 -21.348 117.306 1.00 74.31 65 ARG A O 1
ATOM 514 N N . ALA A 1 66 ? -57.637 -21.731 119.456 1.00 79.38 66 ALA A N 1
ATOM 515 C CA . ALA A 1 66 ? -56.361 -21.020 119.427 1.00 79.38 66 ALA A CA 1
ATOM 516 C C . ALA A 1 66 ? -55.361 -21.683 118.464 1.00 79.38 66 ALA A C 1
ATOM 518 O O . ALA A 1 66 ? -54.706 -20.988 117.683 1.00 79.38 66 ALA A O 1
ATOM 519 N N . LYS A 1 67 ? -55.289 -23.019 118.457 1.00 83.81 67 LYS A N 1
ATOM 520 C CA . LYS A 1 67 ? -54.424 -23.793 117.558 1.00 83.81 67 LYS A CA 1
ATOM 521 C C . LYS A 1 67 ? -54.833 -23.640 116.090 1.00 83.81 67 LYS A C 1
ATOM 523 O O . LYS A 1 67 ? -53.995 -23.275 115.270 1.00 83.81 67 LYS A O 1
ATOM 528 N N . LEU A 1 68 ? -56.119 -23.803 115.769 1.00 82.75 68 LEU A N 1
ATOM 529 C CA . LEU A 1 68 ? -56.650 -23.614 114.414 1.00 82.75 68 LEU A CA 1
ATOM 530 C C . LEU A 1 68 ? -56.420 -22.182 113.903 1.00 82.75 68 LEU A C 1
ATOM 532 O O . LEU A 1 68 ? -56.041 -21.996 112.746 1.00 82.75 68 LEU A O 1
ATOM 536 N N . MET A 1 69 ? -56.597 -21.172 114.761 1.00 79.81 69 MET A N 1
ATOM 537 C CA . MET A 1 69 ? -56.274 -19.772 114.452 1.00 79.81 69 MET A CA 1
ATOM 538 C C . MET A 1 69 ? -54.774 -19.570 114.191 1.00 79.81 69 MET A C 1
ATOM 540 O O . MET A 1 69 ? -54.407 -18.879 113.242 1.00 79.81 69 MET A O 1
ATOM 544 N N . ALA A 1 70 ? -53.903 -20.171 115.007 1.00 84.75 70 ALA A N 1
ATOM 545 C CA . ALA A 1 70 ? -52.455 -20.070 114.850 1.00 84.75 70 ALA A CA 1
ATOM 546 C C . ALA A 1 70 ? -51.967 -20.741 113.557 1.00 84.75 70 ALA A C 1
ATOM 548 O O . ALA A 1 70 ? -51.187 -20.140 112.821 1.00 84.75 70 ALA A O 1
ATOM 549 N N . ASP A 1 71 ? -52.449 -21.944 113.247 1.00 85.44 71 ASP A N 1
ATOM 550 C CA . ASP A 1 71 ? -52.057 -22.679 112.042 1.00 85.44 71 ASP A CA 1
ATOM 551 C C . ASP A 1 71 ? -52.635 -22.032 110.769 1.00 85.44 71 ASP A C 1
ATOM 553 O O . ASP A 1 71 ? -51.916 -21.871 109.783 1.00 85.44 71 ASP A O 1
ATOM 557 N N . SER A 1 72 ? -53.866 -21.509 110.818 1.00 83.88 72 SER A N 1
ATOM 558 C CA . SER A 1 72 ? -54.435 -20.723 109.708 1.00 83.88 72 SER A CA 1
ATOM 559 C C . SER A 1 72 ? -53.688 -19.404 109.471 1.00 83.88 72 SER A C 1
ATOM 561 O O . SER A 1 72 ? -53.512 -18.996 108.325 1.00 83.88 72 SER A O 1
ATOM 563 N N . ARG A 1 73 ? -53.211 -18.732 110.533 1.00 86.31 73 ARG A N 1
ATOM 564 C CA . ARG A 1 73 ? -52.352 -17.539 110.410 1.00 86.31 73 ARG A CA 1
ATOM 565 C C . ARG A 1 73 ? -50.989 -17.879 109.801 1.00 86.31 73 ARG A C 1
ATOM 567 O O . ARG A 1 73 ? -50.525 -17.118 108.959 1.00 86.31 73 ARG A O 1
ATOM 574 N N . LYS A 1 74 ? -50.369 -19.010 110.174 1.00 91.00 74 LYS A N 1
ATOM 575 C CA . LYS A 1 74 ? -49.110 -19.482 109.559 1.00 91.00 74 LYS A CA 1
ATOM 576 C C . LYS A 1 74 ? -49.278 -19.711 108.059 1.00 91.00 74 LYS A C 1
ATOM 578 O O . LYS A 1 74 ? -48.454 -19.221 107.294 1.00 91.00 74 LYS A O 1
ATOM 583 N N . GLU A 1 75 ? -50.340 -20.402 107.643 1.00 88.81 75 GLU A N 1
ATOM 584 C CA . GLU A 1 75 ? -50.551 -20.707 106.223 1.00 88.81 75 GLU A CA 1
ATOM 585 C C . GLU A 1 75 ? -50.961 -19.462 105.419 1.00 88.81 75 GLU A C 1
ATOM 587 O O . GLU A 1 75 ? -50.495 -19.282 104.298 1.00 88.81 75 GLU A O 1
ATOM 592 N N . LEU A 1 76 ? -51.722 -18.527 106.005 1.00 86.88 76 LEU A N 1
ATOM 593 C CA . LEU A 1 76 ? -51.970 -17.220 105.384 1.00 86.88 76 LEU A CA 1
ATOM 594 C C . LEU A 1 76 ? -50.669 -16.416 105.211 1.00 86.88 76 LEU A C 1
ATOM 596 O O . LEU A 1 76 ? -50.415 -15.886 104.132 1.00 86.88 76 LEU A O 1
ATOM 600 N N . ASP A 1 77 ? -49.820 -16.346 106.240 1.00 88.38 77 ASP A N 1
ATOM 601 C CA . ASP A 1 77 ? -48.526 -15.658 106.156 1.00 88.38 77 ASP A CA 1
ATOM 602 C C . ASP A 1 77 ? -47.546 -16.352 105.200 1.00 88.38 77 ASP A C 1
ATOM 604 O O . ASP A 1 77 ? -46.691 -15.683 104.617 1.00 88.38 77 ASP A O 1
ATOM 608 N N . ARG A 1 78 ? -47.669 -17.670 105.014 1.00 94.12 78 ARG A N 1
ATOM 609 C CA . ARG A 1 78 ? -46.933 -18.441 104.011 1.00 94.12 78 ARG A CA 1
ATOM 610 C C . ARG A 1 78 ? -47.407 -18.099 102.599 1.00 94.12 78 ARG A C 1
ATOM 612 O O . ARG A 1 78 ? -46.592 -17.656 101.796 1.00 94.12 78 ARG A O 1
ATOM 619 N N . LEU A 1 79 ? -48.705 -18.219 102.321 1.00 90.94 79 LEU A N 1
ATOM 620 C CA . LEU A 1 79 ? -49.295 -17.892 101.017 1.00 90.94 79 LEU A CA 1
ATOM 621 C C . LEU A 1 79 ? -49.035 -16.429 100.627 1.00 90.94 79 LEU A C 1
ATOM 623 O O . LEU A 1 79 ? -48.752 -16.141 99.468 1.00 90.94 79 LEU A O 1
ATOM 627 N N . MET A 1 80 ? -49.039 -15.505 101.594 1.00 87.38 80 MET A N 1
ATOM 628 C CA . MET A 1 80 ? -48.656 -14.110 101.359 1.00 87.38 80 MET A CA 1
ATOM 629 C C . MET A 1 80 ? -47.177 -13.942 100.971 1.00 87.38 80 MET A C 1
ATOM 631 O O . MET A 1 80 ? -46.866 -13.061 100.171 1.00 87.38 80 MET A O 1
ATOM 635 N N . ARG A 1 81 ? -46.255 -14.763 101.497 1.00 91.38 81 ARG A N 1
ATOM 636 C CA . ARG A 1 81 ? -44.840 -14.761 101.071 1.00 91.38 81 ARG A CA 1
ATOM 637 C C . ARG A 1 81 ? -44.689 -15.366 99.682 1.00 91.38 81 ARG A C 1
ATOM 639 O O . ARG A 1 81 ? -44.107 -14.718 98.822 1.00 91.38 81 ARG A O 1
ATOM 646 N N . GLU A 1 82 ? -45.276 -16.538 99.447 1.00 92.94 82 GLU A N 1
ATOM 647 C CA . GLU A 1 82 ? -45.244 -17.228 98.150 1.00 92.94 82 GLU A CA 1
ATOM 648 C C . GLU A 1 82 ? -45.837 -16.342 97.032 1.00 92.94 82 GLU A C 1
ATOM 650 O O . GLU A 1 82 ? -45.241 -16.216 95.962 1.00 92.94 82 GLU A O 1
ATOM 655 N N . HIS A 1 83 ? -46.933 -15.620 97.303 1.00 90.44 83 HIS A N 1
ATOM 656 C CA . HIS A 1 83 ? -47.492 -14.605 96.402 1.00 90.44 83 HIS A CA 1
ATOM 657 C C . HIS A 1 83 ? -46.523 -13.441 96.137 1.00 90.44 83 HIS A C 1
ATOM 659 O O . HIS A 1 83 ? -46.341 -13.038 94.989 1.00 90.44 83 HIS A O 1
ATOM 665 N N . ASN A 1 84 ? -45.886 -12.890 97.175 1.00 89.62 84 ASN A N 1
ATOM 666 C CA . ASN A 1 84 ? -44.960 -11.765 97.019 1.00 89.62 84 ASN A CA 1
ATOM 667 C C . ASN A 1 84 ? -43.675 -12.171 96.273 1.00 89.62 84 ASN A C 1
ATOM 669 O O . ASN A 1 84 ? -43.165 -11.394 95.467 1.00 89.62 84 ASN A O 1
ATOM 673 N N . GLU A 1 85 ? -43.184 -13.395 96.476 1.00 94.25 85 GLU A N 1
ATOM 674 C CA . GLU A 1 85 ? -42.090 -13.970 95.690 1.00 94.25 85 GLU A CA 1
ATOM 675 C C . GLU A 1 85 ? -42.494 -14.194 94.229 1.00 94.25 85 GLU A C 1
ATOM 677 O O . GLU A 1 85 ? -41.731 -13.850 93.327 1.00 94.25 85 GLU A O 1
ATOM 682 N N . ALA A 1 86 ? -43.694 -14.724 93.969 1.00 93.19 86 ALA A N 1
ATOM 683 C CA . ALA A 1 86 ? -44.211 -14.895 92.611 1.00 93.19 86 ALA A CA 1
ATOM 684 C C . ALA A 1 86 ? -44.378 -13.546 91.888 1.00 93.19 86 ALA A C 1
ATOM 686 O O . ALA A 1 86 ? -43.963 -13.414 90.736 1.00 93.19 86 ALA A O 1
ATOM 687 N N . LYS A 1 87 ? -44.901 -12.527 92.583 1.00 92.88 87 LYS A N 1
ATOM 688 C CA . LYS A 1 87 ? -45.012 -11.143 92.099 1.00 92.88 87 LYS A CA 1
ATOM 689 C C . LYS A 1 87 ? -43.638 -10.557 91.762 1.00 92.88 87 LYS A C 1
ATOM 691 O O . LYS A 1 87 ? -43.441 -10.101 90.643 1.00 92.88 87 LYS A O 1
ATOM 696 N N . SER A 1 88 ? -42.668 -10.656 92.673 1.00 93.81 88 SER A N 1
ATOM 697 C CA . SER A 1 88 ? -41.301 -10.163 92.446 1.00 93.81 88 SER A CA 1
ATOM 698 C C . SER A 1 88 ? -40.607 -10.871 91.273 1.00 93.81 88 SER A C 1
ATOM 700 O O . SER A 1 88 ? -39.957 -10.221 90.455 1.00 93.81 88 SER A O 1
ATOM 702 N N . ARG A 1 89 ? -40.797 -12.191 91.117 1.00 95.38 89 ARG A N 1
ATOM 703 C CA . ARG A 1 89 ? -40.309 -12.945 89.947 1.00 95.38 89 ARG A CA 1
ATOM 704 C C . ARG A 1 89 ? -40.983 -12.490 88.648 1.00 95.38 89 ARG A C 1
ATOM 706 O O . ARG A 1 89 ? -40.300 -12.373 87.636 1.00 95.38 89 ARG A O 1
ATOM 713 N N . ALA A 1 90 ? -42.289 -12.220 88.664 1.00 93.38 90 ALA A N 1
ATOM 714 C CA . ALA A 1 90 ? -43.018 -11.718 87.500 1.00 93.38 90 ALA A CA 1
ATOM 715 C C . ALA A 1 90 ? -42.567 -10.300 87.103 1.00 93.38 90 ALA A C 1
ATOM 717 O O . ALA A 1 90 ? -42.342 -10.048 85.923 1.00 93.38 90 ALA A O 1
ATOM 718 N N . GLU A 1 91 ? -42.357 -9.408 88.074 1.00 94.25 91 GLU A N 1
ATOM 719 C CA . GLU A 1 91 ? -41.825 -8.055 87.856 1.00 94.25 91 GLU A CA 1
ATOM 720 C C . GLU A 1 91 ? -40.405 -8.096 87.258 1.00 94.25 91 GLU A C 1
ATOM 722 O O . GLU A 1 91 ? -40.130 -7.398 86.282 1.00 94.25 91 GLU A O 1
ATOM 727 N N . LEU A 1 92 ? -39.528 -8.978 87.759 1.00 94.56 92 LEU A N 1
ATOM 728 C CA . LEU A 1 92 ? -38.188 -9.206 87.196 1.00 94.56 92 LEU A CA 1
ATOM 729 C C . LEU A 1 92 ? -38.228 -9.784 85.771 1.00 94.56 92 LEU A C 1
ATOM 731 O O . LEU A 1 92 ? -37.471 -9.336 84.910 1.00 94.56 92 LEU A O 1
ATOM 735 N N . LEU A 1 93 ? -39.117 -10.744 85.491 1.00 94.69 93 LEU A N 1
ATOM 736 C CA . LEU A 1 93 ? -39.288 -11.295 84.140 1.00 94.69 93 LEU A CA 1
ATOM 737 C C . LEU A 1 93 ? -39.849 -10.248 83.167 1.00 94.69 93 LEU A C 1
ATOM 739 O O . LEU A 1 93 ? -39.400 -10.184 82.025 1.00 94.69 93 LEU A O 1
ATOM 743 N N . GLN A 1 94 ? -40.776 -9.396 83.611 1.00 94.50 94 GLN A N 1
ATOM 744 C CA . GLN A 1 94 ? -41.327 -8.308 82.802 1.00 94.50 94 GLN A CA 1
ATOM 745 C C . GLN A 1 94 ? -40.284 -7.210 82.526 1.00 94.50 94 GLN A C 1
ATOM 747 O O . GLN A 1 94 ? -40.238 -6.679 81.413 1.00 94.50 94 GLN A O 1
ATOM 752 N N . ALA A 1 95 ? -39.417 -6.898 83.495 1.00 94.44 95 ALA A N 1
ATOM 753 C CA . ALA A 1 95 ? -38.275 -6.007 83.294 1.00 94.44 95 ALA A CA 1
ATOM 754 C C . ALA A 1 95 ? -37.292 -6.590 82.264 1.00 94.44 95 ALA A C 1
ATOM 756 O O . ALA A 1 95 ? -37.036 -5.954 81.242 1.00 94.44 95 ALA A O 1
ATOM 757 N N . GLY A 1 96 ? -36.845 -7.838 82.452 1.00 95.06 96 GLY A N 1
ATOM 758 C CA . GLY A 1 96 ? -35.946 -8.517 81.512 1.00 95.06 96 GLY A CA 1
ATOM 759 C C . GLY A 1 96 ? -36.539 -8.673 80.106 1.00 95.06 96 GLY A C 1
ATOM 760 O O . GLY A 1 96 ? -35.838 -8.484 79.116 1.00 95.06 96 GLY A O 1
ATOM 761 N N . GLN A 1 97 ? -37.846 -8.933 79.986 1.00 95.50 97 GLN A N 1
ATOM 762 C CA . GLN A 1 97 ? -38.543 -8.941 78.695 1.00 95.50 97 GLN A CA 1
ATOM 763 C C . GLN A 1 97 ? -38.532 -7.551 78.037 1.00 95.50 97 GLN A C 1
ATOM 765 O O . GLN A 1 97 ? -38.326 -7.450 76.829 1.00 95.50 97 GLN A O 1
ATOM 770 N N . SER A 1 98 ? -38.721 -6.485 78.818 1.00 95.50 98 SER A N 1
ATOM 771 C CA . SER A 1 98 ? -38.693 -5.102 78.322 1.00 95.50 98 SER A CA 1
ATOM 772 C C . SER A 1 98 ? -37.295 -4.698 77.839 1.00 95.50 98 SER A C 1
ATOM 774 O O . SER A 1 98 ? -37.167 -4.098 76.773 1.00 95.50 98 SER A O 1
ATOM 776 N N . GLU A 1 99 ? -36.244 -5.081 78.568 1.00 96.44 99 GLU A N 1
ATOM 777 C CA . GLU A 1 99 ? -34.847 -4.912 78.146 1.00 96.44 99 GLU A CA 1
ATOM 778 C C . GLU A 1 99 ? -34.545 -5.698 76.862 1.00 96.44 99 GLU A C 1
ATOM 780 O O . GLU A 1 99 ? -33.949 -5.155 75.932 1.00 96.44 99 GLU A O 1
ATOM 785 N N . LEU A 1 100 ? -35.005 -6.950 76.763 1.00 96.19 100 LEU A N 1
ATOM 786 C CA . LEU A 1 100 ? -34.789 -7.785 75.580 1.00 96.19 100 LEU A CA 1
ATOM 787 C C . LEU A 1 100 ? -35.494 -7.212 74.337 1.00 96.19 100 LEU A C 1
ATOM 789 O O . LEU A 1 100 ? -34.922 -7.226 73.248 1.00 96.19 100 LEU A O 1
ATOM 793 N N . ILE A 1 101 ? -36.694 -6.640 74.495 1.00 95.94 101 ILE A N 1
ATOM 794 C CA . ILE A 1 101 ? -37.397 -5.912 73.423 1.00 95.94 101 ILE A CA 1
ATOM 795 C C . ILE A 1 101 ? -36.583 -4.687 72.979 1.00 95.94 101 ILE A C 1
ATOM 797 O O . ILE A 1 101 ? -36.361 -4.511 71.781 1.00 95.94 101 ILE A O 1
ATOM 801 N N . GLN A 1 102 ? -36.060 -3.884 73.914 1.00 96.31 102 GLN A N 1
ATOM 802 C CA . GLN A 1 102 ? -35.216 -2.725 73.586 1.00 96.31 102 GLN A CA 1
ATOM 803 C C . GLN A 1 102 ? -33.911 -3.123 72.876 1.00 96.31 102 GLN A C 1
ATOM 805 O O . GLN A 1 102 ? -33.479 -2.436 71.945 1.00 96.31 102 GLN A O 1
ATOM 810 N N . GLN A 1 103 ? -33.295 -4.245 73.263 1.00 95.94 103 GLN A N 1
ATOM 811 C CA . GLN A 1 103 ? -32.126 -4.800 72.574 1.00 95.94 103 GLN A CA 1
ATOM 812 C C . GLN A 1 103 ? -32.475 -5.253 71.149 1.00 95.94 103 GLN A C 1
ATOM 814 O O . GLN A 1 103 ? -31.771 -4.889 70.207 1.00 95.94 103 GLN A O 1
ATOM 819 N N . VAL A 1 104 ? -33.587 -5.976 70.963 1.00 96.31 104 VAL A N 1
ATOM 820 C CA . VAL A 1 104 ? -34.065 -6.411 69.639 1.00 96.31 104 VAL A CA 1
ATOM 821 C C . VAL A 1 104 ? -34.382 -5.214 68.740 1.00 96.31 104 VAL A C 1
ATOM 823 O O . VAL A 1 104 ? -33.939 -5.195 67.593 1.00 96.31 104 VAL A O 1
ATOM 826 N N . GLU A 1 105 ? -35.067 -4.184 69.241 1.00 96.69 105 GLU A N 1
ATOM 827 C CA . GLU A 1 105 ? -35.299 -2.947 68.485 1.00 96.69 105 GLU A CA 1
ATOM 828 C C . GLU A 1 105 ? -33.989 -2.243 68.108 1.00 96.69 105 GLU A C 1
ATOM 830 O O . GLU A 1 105 ? -33.830 -1.791 66.974 1.00 96.69 105 GLU A O 1
ATOM 835 N N . THR A 1 106 ? -33.031 -2.163 69.034 1.00 96.69 106 THR A N 1
ATOM 836 C CA . THR A 1 106 ? -31.732 -1.520 68.789 1.00 96.69 106 THR A CA 1
ATOM 837 C C . THR A 1 106 ? -30.946 -2.257 67.704 1.00 96.69 106 THR A C 1
ATOM 839 O O . THR A 1 106 ? -30.452 -1.625 66.769 1.00 96.69 106 THR A O 1
ATOM 842 N N . LEU A 1 107 ? -30.902 -3.591 67.766 1.00 96.69 107 LEU A N 1
ATOM 843 C CA . LEU A 1 107 ? -30.270 -4.436 66.750 1.00 96.69 107 LEU A CA 1
ATOM 844 C C . LEU A 1 107 ? -30.987 -4.334 65.395 1.00 96.69 107 LEU A C 1
ATOM 846 O O . LEU A 1 107 ? -30.325 -4.227 64.365 1.00 96.69 107 LEU A O 1
ATOM 850 N N . GLN A 1 108 ? -32.324 -4.286 65.367 1.00 96.25 108 GLN A N 1
ATOM 851 C CA . GLN A 1 108 ? -33.080 -4.074 64.126 1.00 96.25 108 GLN A CA 1
ATOM 852 C C . GLN A 1 108 ? -32.759 -2.717 63.481 1.00 96.25 108 GLN A C 1
ATOM 854 O O . GLN A 1 108 ? -32.530 -2.662 62.272 1.00 96.25 108 GLN A O 1
ATOM 859 N N . ARG A 1 109 ? -32.679 -1.635 64.269 1.00 96.69 109 ARG A N 1
ATOM 860 C CA . ARG A 1 109 ? -32.289 -0.298 63.782 1.00 96.69 109 ARG A CA 1
ATOM 861 C C . ARG A 1 109 ? -30.849 -0.291 63.252 1.00 96.69 109 ARG A C 1
ATOM 863 O O . ARG A 1 109 ? -30.606 0.241 62.172 1.00 96.69 109 ARG A O 1
ATOM 870 N N . GLN A 1 110 ? -29.906 -0.923 63.956 1.00 95.88 110 GLN A N 1
ATOM 871 C CA . GLN A 1 110 ? -28.515 -1.066 63.499 1.00 95.88 110 GLN A CA 1
ATOM 872 C C . GLN A 1 110 ? -28.416 -1.848 62.179 1.00 95.88 110 GLN A C 1
ATOM 874 O O . GLN A 1 110 ? -27.719 -1.418 61.263 1.00 95.88 110 GLN A O 1
ATOM 879 N N . LEU A 1 111 ? -29.155 -2.950 62.044 1.00 95.94 111 LEU A N 1
ATOM 880 C CA . LEU A 1 111 ? -29.145 -3.802 60.852 1.00 95.94 111 LEU A CA 1
ATOM 881 C C . LEU A 1 111 ? -29.816 -3.106 59.649 1.00 95.94 111 LEU A C 1
ATOM 883 O O . LEU A 1 111 ? -29.352 -3.232 58.516 1.00 95.94 111 LEU A O 1
ATOM 887 N N . GLN A 1 112 ? -30.859 -2.298 59.879 1.00 96.81 112 GLN A N 1
ATOM 888 C CA . GLN A 1 112 ? -31.427 -1.408 58.856 1.00 96.81 112 GLN A CA 1
ATOM 889 C C . GLN A 1 112 ? -30.425 -0.335 58.399 1.00 96.81 112 GLN A C 1
ATOM 891 O O . GLN A 1 112 ? -30.285 -0.113 57.194 1.00 96.81 112 GLN A O 1
ATOM 896 N N . LEU A 1 113 ? -29.697 0.292 59.332 1.00 96.69 113 LEU A N 1
ATOM 897 C CA . LEU A 1 113 ? -28.652 1.274 59.019 1.00 96.69 113 LEU A CA 1
ATOM 898 C C . LEU A 1 113 ? -27.502 0.648 58.218 1.00 96.69 113 LEU A C 1
ATOM 900 O O . LEU A 1 113 ? -27.117 1.207 57.193 1.00 96.69 113 LEU A O 1
ATOM 904 N N . GLN A 1 114 ? -27.007 -0.528 58.623 1.00 96.31 114 GLN A N 1
ATOM 905 C CA . GLN A 1 114 ? -25.984 -1.275 57.880 1.00 96.31 114 GLN A CA 1
ATOM 906 C C . GLN A 1 114 ? -26.437 -1.562 56.447 1.00 96.31 114 GLN A C 1
ATOM 908 O O . GLN A 1 114 ? -25.764 -1.136 55.514 1.00 96.31 114 GLN A O 1
ATOM 913 N N . ARG A 1 115 ? -27.626 -2.153 56.254 1.00 95.62 115 ARG A N 1
ATOM 914 C CA . ARG A 1 115 ? -28.183 -2.413 54.913 1.00 95.62 115 ARG A CA 1
ATOM 915 C C . ARG A 1 115 ? -28.325 -1.150 54.061 1.00 95.62 115 ARG A C 1
ATOM 917 O O . ARG A 1 115 ? -28.162 -1.212 52.844 1.00 95.62 115 ARG A O 1
ATOM 924 N N . HIS A 1 116 ? -28.646 -0.006 54.668 1.00 96.12 116 HIS A N 1
ATOM 925 C CA . HIS A 1 116 ? -28.745 1.256 53.938 1.00 96.12 116 HIS A CA 1
ATOM 926 C C . HIS A 1 116 ? -27.366 1.780 53.510 1.00 96.12 116 HIS A C 1
ATOM 928 O O . HIS A 1 116 ? -27.201 2.177 52.357 1.00 96.12 116 HIS A O 1
ATOM 934 N N . VAL A 1 117 ? -26.365 1.724 54.395 1.00 96.69 117 VAL A N 1
ATOM 935 C CA . VAL A 1 117 ? -24.973 2.104 54.096 1.00 96.69 117 VAL A CA 1
ATOM 936 C C . VAL A 1 117 ? -24.350 1.166 53.058 1.00 96.69 117 VAL A C 1
ATOM 938 O O . VAL A 1 117 ? -23.739 1.637 52.104 1.00 96.69 117 VAL A O 1
ATOM 941 N N . GLU A 1 118 ? -24.556 -0.146 53.178 1.00 96.19 118 GLU A N 1
ATOM 942 C CA . GLU A 1 118 ? -24.139 -1.141 52.183 1.00 96.19 118 GLU A CA 1
ATOM 943 C C . GLU A 1 118 ? -24.767 -0.856 50.818 1.00 96.19 118 GLU A C 1
ATOM 945 O O . GLU A 1 118 ? -24.046 -0.770 49.825 1.00 96.19 118 GLU A O 1
ATOM 950 N N . LYS A 1 119 ? -26.086 -0.614 50.758 1.00 96.88 119 LYS A N 1
ATOM 951 C CA . LYS A 1 119 ? -26.764 -0.262 49.504 1.00 96.88 119 LYS A CA 1
ATOM 952 C C . LYS A 1 119 ? -26.221 1.038 48.900 1.00 96.88 119 LYS A C 1
ATOM 954 O O . LYS A 1 119 ? -26.001 1.078 47.693 1.00 96.88 119 LYS A O 1
ATOM 959 N N . GLN A 1 120 ? -25.976 2.076 49.704 1.00 96.25 120 GLN A N 1
ATOM 960 C CA . GLN A 1 120 ? -25.357 3.316 49.217 1.00 96.25 120 GLN A CA 1
ATOM 961 C C . GLN A 1 120 ? -23.931 3.087 48.695 1.00 96.25 120 GLN A C 1
ATOM 963 O O . GLN A 1 120 ? -23.565 3.654 47.671 1.00 96.25 120 GLN A O 1
ATOM 968 N N . ASN A 1 121 ? -23.128 2.263 49.370 1.00 96.44 121 ASN A N 1
ATOM 969 C CA . ASN A 1 121 ? -21.748 1.986 48.968 1.00 96.44 121 ASN A CA 1
ATOM 970 C C . ASN A 1 121 ? -21.673 1.116 47.705 1.00 96.44 121 ASN A C 1
ATOM 972 O O . ASN A 1 121 ? -20.805 1.341 46.867 1.00 96.44 121 ASN A O 1
ATOM 976 N N . ILE A 1 122 ? -22.592 0.159 47.540 1.00 96.06 122 ILE A N 1
ATOM 977 C CA . ILE A 1 122 ? -22.742 -0.612 46.299 1.00 96.06 122 ILE A CA 1
ATOM 978 C C . ILE A 1 122 ? -23.181 0.314 45.160 1.00 96.06 122 ILE A C 1
ATOM 980 O O . ILE A 1 122 ? -22.568 0.275 44.100 1.00 96.06 122 ILE A O 1
ATOM 984 N N . GLN A 1 123 ? -24.175 1.182 45.386 1.00 96.62 123 GLN A N 1
ATOM 985 C CA . GLN A 1 123 ? -24.633 2.134 44.370 1.00 96.62 123 GLN A CA 1
ATOM 986 C C . GLN A 1 123 ? -23.493 3.053 43.911 1.00 96.62 123 GLN A C 1
ATOM 988 O O . GLN A 1 123 ? -23.221 3.104 42.721 1.00 96.62 123 GLN A O 1
ATOM 993 N N . LYS A 1 124 ? -22.758 3.678 44.844 1.00 96.94 124 LYS A N 1
ATOM 994 C CA . LYS A 1 124 ? -21.603 4.534 44.517 1.00 96.94 124 LYS A CA 1
ATOM 995 C C . LYS A 1 124 ? -20.551 3.808 43.684 1.00 96.94 124 LYS A C 1
ATOM 997 O O . LYS A 1 124 ? -20.115 4.355 42.684 1.00 96.94 124 LYS A O 1
ATOM 1002 N N . ARG A 1 125 ? -20.192 2.567 44.039 1.00 96.62 125 ARG A N 1
ATOM 1003 C CA . ARG A 1 125 ? -19.245 1.764 43.245 1.00 96.62 125 ARG A CA 1
ATOM 1004 C C . ARG A 1 125 ? -19.762 1.487 41.837 1.00 96.62 125 ARG A C 1
ATOM 1006 O O . ARG A 1 125 ? -19.004 1.626 40.890 1.00 96.62 125 ARG A O 1
ATOM 1013 N N . VAL A 1 126 ? -21.041 1.140 41.689 1.00 97.50 126 VAL A N 1
ATOM 1014 C CA . VAL A 1 126 ? -21.661 0.928 40.371 1.00 97.50 126 VAL A CA 1
ATOM 1015 C C . VAL A 1 126 ? -21.687 2.226 39.558 1.00 97.50 126 VAL A C 1
ATOM 1017 O O . VAL A 1 126 ? -21.397 2.187 38.365 1.00 97.50 126 VAL A O 1
ATOM 1020 N N . ASP A 1 127 ? -21.972 3.370 40.181 1.00 97.12 127 ASP A N 1
ATOM 1021 C CA . ASP A 1 127 ? -21.969 4.683 39.526 1.00 97.12 127 ASP A CA 1
ATOM 1022 C C . ASP A 1 127 ? -20.541 5.093 39.099 1.00 97.12 127 ASP A C 1
ATOM 1024 O O . ASP A 1 127 ? -20.331 5.526 37.965 1.00 97.12 127 ASP A O 1
ATOM 1028 N N . GLU A 1 128 ? -19.546 4.892 39.971 1.00 96.56 128 GLU A N 1
ATOM 1029 C CA . GLU A 1 128 ? -18.113 5.133 39.730 1.00 96.56 128 GLU A CA 1
ATOM 1030 C C . GLU A 1 128 ? -17.556 4.227 38.615 1.00 96.56 128 GLU A C 1
ATOM 1032 O O . GLU A 1 128 ? -16.907 4.714 37.685 1.00 96.56 128 GLU A O 1
ATOM 1037 N N . GLU A 1 129 ? -17.846 2.922 38.655 1.00 96.62 129 GLU A N 1
ATOM 1038 C CA . GLU A 1 129 ? -17.465 1.957 37.616 1.00 96.62 129 GLU A CA 1
ATOM 1039 C C . GLU A 1 129 ? -18.155 2.271 36.280 1.00 96.62 129 GLU A C 1
ATOM 1041 O O . GLU A 1 129 ? -17.511 2.234 35.230 1.00 96.62 129 GLU A O 1
ATOM 1046 N N . THR A 1 130 ? -19.437 2.652 36.301 1.00 97.06 130 THR A N 1
ATOM 1047 C CA . THR A 1 130 ? -20.183 3.048 35.095 1.00 97.06 130 THR A CA 1
ATOM 1048 C C . THR A 1 130 ? -19.595 4.312 34.470 1.00 97.06 130 THR A C 1
ATOM 1050 O O . THR A 1 130 ? -19.374 4.339 33.260 1.00 97.06 130 THR A O 1
ATOM 1053 N N . ALA A 1 131 ? -19.271 5.332 35.271 1.00 97.50 131 ALA A N 1
ATOM 1054 C CA . ALA A 1 131 ? -18.630 6.554 34.788 1.00 97.50 131 ALA A CA 1
ATOM 1055 C C . ALA A 1 131 ? -17.224 6.283 34.214 1.00 97.50 131 ALA A C 1
ATOM 1057 O O . ALA A 1 131 ? -16.879 6.799 33.150 1.00 97.50 131 ALA A O 1
ATOM 1058 N N . ALA A 1 132 ? -16.428 5.424 34.862 1.00 97.56 132 ALA A N 1
ATOM 1059 C CA . ALA A 1 132 ? -15.108 5.026 34.369 1.00 97.56 132 ALA A CA 1
ATOM 1060 C C . ALA A 1 132 ? -15.179 4.225 33.053 1.00 97.56 132 ALA A C 1
ATOM 1062 O O . ALA A 1 132 ? -14.333 4.394 32.170 1.00 97.56 132 ALA A O 1
ATOM 1063 N N . LEU A 1 133 ? -16.197 3.373 32.892 1.00 97.12 133 LEU A N 1
ATOM 1064 C CA . LEU A 1 133 ? -16.457 2.655 31.642 1.00 97.12 133 LEU A CA 1
ATOM 1065 C C . LEU A 1 133 ? -16.948 3.596 30.532 1.00 97.12 133 LEU A C 1
ATOM 1067 O O . LEU A 1 133 ? -16.469 3.482 29.407 1.00 97.12 133 LEU A O 1
ATOM 1071 N N . GLN A 1 134 ? -17.826 4.555 30.835 1.00 97.12 134 GLN A N 1
ATOM 1072 C CA . GLN A 1 134 ? -18.273 5.580 29.879 1.00 97.12 134 GLN A CA 1
ATOM 1073 C C . GLN A 1 134 ? -17.112 6.462 29.395 1.00 97.12 134 GLN A C 1
ATOM 1075 O O . GLN A 1 134 ? -16.982 6.688 28.194 1.00 97.12 134 GLN A O 1
ATOM 1080 N N . GLY A 1 135 ? -16.219 6.885 30.298 1.00 97.88 135 GLY A N 1
ATOM 1081 C CA . GLY A 1 135 ? -14.997 7.610 29.934 1.00 97.88 135 GLY A CA 1
ATOM 1082 C C . GLY A 1 135 ? -14.127 6.820 28.952 1.00 97.88 135 GLY A C 1
ATOM 1083 O O . GLY A 1 135 ? -13.782 7.327 27.888 1.00 97.88 135 GLY A O 1
ATOM 1084 N N . ARG A 1 136 ? -13.870 5.538 29.248 1.00 97.62 136 ARG A N 1
ATOM 1085 C CA . ARG A 1 136 ? -13.136 4.628 28.351 1.00 97.62 136 ARG A CA 1
ATOM 1086 C C . ARG A 1 136 ? -13.819 4.408 27.001 1.00 97.62 136 ARG A C 1
ATOM 1088 O O . ARG A 1 136 ? -13.126 4.268 25.997 1.00 97.62 136 ARG A O 1
ATOM 1095 N N . VAL A 1 137 ? -15.151 4.361 26.955 1.00 97.94 137 VAL A N 1
ATOM 1096 C CA . VAL A 1 137 ? -15.896 4.269 25.689 1.00 97.94 137 VAL A CA 1
ATOM 1097 C C . VAL A 1 137 ? -15.659 5.524 24.849 1.00 97.94 137 VAL A C 1
ATOM 1099 O O . VAL A 1 137 ? -15.244 5.387 23.703 1.00 97.94 137 VAL A O 1
ATOM 1102 N N . HIS A 1 138 ? -15.788 6.725 25.420 1.00 97.56 138 HIS A N 1
ATOM 1103 C CA . HIS A 1 138 ? -15.517 7.972 24.693 1.00 97.56 138 HIS A CA 1
ATOM 1104 C C . HIS A 1 138 ? -14.044 8.132 24.266 1.00 97.56 138 HIS A C 1
ATOM 1106 O O . HIS A 1 138 ? -13.775 8.632 23.172 1.00 97.56 138 HIS A O 1
ATOM 1112 N N . GLU A 1 139 ? -13.079 7.669 25.070 1.00 97.69 139 GLU A N 1
ATOM 1113 C CA . GLU A 1 139 ? -11.662 7.607 24.671 1.00 97.69 139 GLU A CA 1
ATOM 1114 C C . GLU A 1 139 ? -11.456 6.702 23.443 1.00 97.69 139 GLU A C 1
ATOM 1116 O O . GLU A 1 139 ? -10.762 7.080 22.494 1.00 97.69 139 GLU A O 1
ATOM 1121 N N . LEU A 1 140 ? -12.089 5.523 23.429 1.00 97.56 140 LEU A N 1
ATOM 1122 C CA . LEU A 1 140 ? -12.018 4.577 22.313 1.00 97.56 140 LEU A CA 1
ATOM 1123 C C . LEU A 1 140 ? -12.761 5.085 21.068 1.00 97.56 140 LEU A C 1
ATOM 1125 O O . LEU A 1 140 ? -12.244 4.939 19.962 1.00 97.56 140 LEU A O 1
ATOM 1129 N N . GLU A 1 141 ? -13.921 5.724 21.222 1.00 97.75 141 GLU A N 1
ATOM 1130 C CA . GLU A 1 141 ? -14.654 6.384 20.132 1.00 97.75 141 GLU A CA 1
ATOM 1131 C C . GLU A 1 141 ? -13.807 7.494 19.492 1.00 97.75 141 GLU A C 1
ATOM 1133 O O . GLU A 1 141 ? -13.642 7.520 18.270 1.00 97.75 141 GLU A O 1
ATOM 1138 N N . GLY A 1 142 ? -13.182 8.353 20.305 1.00 98.25 142 GLY A N 1
ATOM 1139 C CA . GLY A 1 142 ? -12.273 9.400 19.832 1.00 98.25 142 GLY A CA 1
ATOM 1140 C C . GLY A 1 142 ? -11.037 8.848 19.110 1.00 98.25 142 GLY A C 1
ATOM 1141 O O . GLY A 1 142 ? -10.638 9.377 18.067 1.00 98.25 142 GLY A O 1
ATOM 1142 N N . ALA A 1 143 ? -10.459 7.750 19.608 1.00 97.88 143 ALA A N 1
ATOM 1143 C CA . ALA A 1 143 ? -9.351 7.054 18.952 1.00 97.88 143 ALA A CA 1
ATOM 1144 C C . ALA A 1 143 ? -9.770 6.416 17.612 1.00 97.88 143 ALA A C 1
ATOM 1146 O O . ALA A 1 143 ? -9.040 6.517 16.622 1.00 97.88 143 ALA A O 1
ATOM 1147 N N . VAL A 1 144 ? -10.963 5.815 17.545 1.00 98.12 144 VAL A N 1
ATOM 1148 C CA . VAL A 1 144 ? -11.539 5.263 16.308 1.00 98.12 144 VAL A CA 1
ATOM 1149 C C . VAL A 1 144 ? -11.815 6.372 15.290 1.00 98.12 144 VAL A C 1
ATOM 1151 O O . VAL A 1 144 ? -11.454 6.221 14.123 1.00 98.12 144 VAL A O 1
ATOM 1154 N N . GLU A 1 145 ? -12.372 7.513 15.703 1.00 98.12 145 GLU A N 1
ATOM 1155 C CA . GLU A 1 145 ? -12.537 8.680 14.829 1.00 98.12 145 GLU A CA 1
ATOM 1156 C C . GLU A 1 145 ? -11.197 9.195 14.284 1.00 98.12 145 GLU A C 1
ATOM 1158 O O . GLU A 1 145 ? -11.099 9.526 13.098 1.00 98.12 145 GLU A O 1
ATOM 1163 N N . ALA A 1 146 ? -10.161 9.280 15.124 1.00 98.06 146 ALA A N 1
ATOM 1164 C CA . ALA A 1 146 ? -8.829 9.712 14.707 1.00 98.06 146 ALA A CA 1
ATOM 1165 C C . ALA A 1 146 ? -8.237 8.759 13.653 1.00 98.06 146 ALA A C 1
ATOM 1167 O O . ALA A 1 146 ? -7.828 9.209 12.578 1.00 98.06 146 ALA A O 1
ATOM 1168 N N . ALA A 1 147 ? -8.297 7.447 13.904 1.00 97.81 147 ALA A N 1
ATOM 1169 C CA . ALA A 1 147 ? -7.848 6.421 12.967 1.00 97.81 147 ALA A CA 1
ATOM 1170 C C . ALA A 1 147 ? -8.641 6.445 11.646 1.00 97.81 147 ALA A C 1
ATOM 1172 O O . ALA A 1 147 ? -8.054 6.345 10.570 1.00 97.81 147 ALA A O 1
ATOM 1173 N N . GLN A 1 148 ? -9.963 6.653 11.680 1.00 98.00 148 GLN A N 1
ATOM 1174 C CA . GLN A 1 148 ? -10.775 6.803 10.463 1.00 98.00 148 GLN A CA 1
ATOM 1175 C C . GLN A 1 148 ? -10.376 8.043 9.644 1.00 98.00 148 GLN A C 1
ATOM 1177 O O . GLN A 1 148 ? -10.278 7.969 8.415 1.00 98.00 148 GLN A O 1
ATOM 1182 N N . LYS A 1 149 ? -10.103 9.175 10.308 1.00 98.12 149 LYS A N 1
ATOM 1183 C CA . LYS A 1 149 ? -9.627 10.413 9.662 1.00 98.12 149 LYS A CA 1
ATOM 1184 C C . LYS A 1 149 ? -8.246 10.219 9.022 1.00 98.12 149 LYS A C 1
ATOM 1186 O O . LYS A 1 149 ? -7.998 10.768 7.949 1.00 98.12 149 LYS A O 1
ATOM 1191 N N . GLU A 1 150 ? -7.369 9.421 9.627 1.00 98.25 150 GLU A N 1
ATOM 1192 C CA . GLU A 1 150 ? -6.064 9.059 9.061 1.00 98.25 150 GLU A CA 1
ATOM 1193 C C . GLU A 1 150 ? -6.180 8.081 7.880 1.00 98.25 150 GLU A C 1
ATOM 1195 O O . GLU A 1 150 ? -5.650 8.359 6.804 1.00 98.25 150 GLU A O 1
ATOM 1200 N N . ILE A 1 151 ? -6.970 7.010 8.012 1.00 98.00 151 ILE A N 1
ATOM 1201 C CA . ILE A 1 151 ? -7.269 6.063 6.922 1.00 98.00 151 ILE A CA 1
ATOM 1202 C C . ILE A 1 151 ? -7.844 6.792 5.698 1.00 98.00 151 ILE A C 1
ATOM 1204 O O . ILE A 1 151 ? -7.493 6.460 4.563 1.00 98.00 151 ILE A O 1
ATOM 1208 N N . LYS A 1 152 ? -8.691 7.813 5.898 1.00 98.38 152 LYS A N 1
ATOM 1209 C CA . LYS A 1 152 ? -9.198 8.645 4.798 1.00 98.38 152 LYS A CA 1
ATOM 1210 C C . LYS A 1 152 ? -8.071 9.413 4.091 1.00 98.38 152 LYS A C 1
ATOM 1212 O O . LYS A 1 152 ? -7.978 9.329 2.869 1.00 98.38 152 LYS A O 1
ATOM 1217 N N . LYS A 1 153 ? -7.185 10.091 4.835 1.00 98.38 153 LYS A N 1
ATOM 1218 C CA . LYS A 1 153 ? -6.021 10.805 4.266 1.00 98.38 153 LYS A CA 1
ATOM 1219 C C . LYS A 1 153 ? -5.103 9.869 3.476 1.00 98.38 153 LYS A C 1
ATOM 1221 O O . LYS A 1 153 ? -4.702 10.210 2.367 1.00 98.38 153 LYS A O 1
ATOM 1226 N N . LEU A 1 154 ? -4.812 8.682 4.013 1.00 98.12 154 LEU A N 1
ATOM 1227 C CA . LEU A 1 154 ? -3.974 7.681 3.347 1.00 98.12 154 LEU A CA 1
ATOM 1228 C C . LEU A 1 154 ? -4.616 7.182 2.042 1.00 98.12 154 LEU A C 1
ATOM 1230 O O . LEU A 1 154 ? -3.935 7.081 1.025 1.00 98.12 154 LEU A O 1
ATOM 1234 N N . ARG A 1 155 ? -5.936 6.946 2.021 1.00 98.19 155 ARG A N 1
ATOM 1235 C CA . ARG A 1 155 ? -6.671 6.598 0.787 1.00 98.19 155 ARG A CA 1
ATOM 1236 C C . ARG A 1 155 ? -6.628 7.717 -0.257 1.00 98.19 155 ARG A C 1
ATOM 1238 O O . ARG A 1 155 ? -6.440 7.430 -1.436 1.00 98.19 155 ARG A O 1
ATOM 1245 N N . GLU A 1 156 ? -6.759 8.976 0.159 1.00 98.00 156 GLU A N 1
ATOM 1246 C CA . GLU A 1 156 ? -6.627 10.133 -0.739 1.00 98.00 156 GLU A CA 1
ATOM 1247 C C . GLU A 1 156 ? -5.203 10.274 -1.307 1.00 98.00 156 GLU A C 1
ATOM 1249 O O . GLU A 1 156 ? -5.049 10.606 -2.481 1.00 98.00 156 GLU A O 1
ATOM 1254 N N . GLN A 1 157 ? -4.165 9.990 -0.512 1.00 98.06 157 GLN A N 1
ATOM 1255 C CA . GLN A 1 157 ? -2.770 9.973 -0.971 1.00 98.06 157 GLN A CA 1
ATOM 1256 C C . GLN A 1 157 ? -2.503 8.835 -1.964 1.00 98.06 157 GLN A C 1
ATOM 1258 O O . GLN A 1 157 ? -1.942 9.088 -3.028 1.00 98.06 157 GLN A O 1
ATOM 1263 N N . VAL A 1 158 ? -2.956 7.611 -1.667 1.00 97.94 158 VAL A N 1
ATOM 1264 C CA . VAL A 1 158 ? -2.851 6.468 -2.592 1.00 97.94 158 VAL A CA 1
ATOM 1265 C C . VAL A 1 158 ? -3.551 6.782 -3.915 1.00 97.94 158 VAL A C 1
ATOM 1267 O O . VAL A 1 158 ? -2.956 6.585 -4.968 1.00 97.94 158 VAL A O 1
ATOM 1270 N N . GLY A 1 159 ? -4.759 7.358 -3.883 1.00 98.19 159 GLY A N 1
ATOM 1271 C CA . GLY A 1 159 ? -5.480 7.752 -5.098 1.00 98.19 159 GLY A CA 1
ATOM 1272 C C . GLY A 1 159 ? -4.714 8.747 -5.981 1.00 98.19 159 GLY A C 1
ATOM 1273 O O . GLY A 1 159 ? -4.710 8.595 -7.202 1.00 98.19 159 GLY A O 1
ATOM 1274 N N . ARG A 1 160 ? -4.016 9.726 -5.382 1.00 97.88 160 ARG A N 1
ATOM 1275 C CA . ARG A 1 160 ? -3.149 10.667 -6.122 1.00 97.88 160 ARG A CA 1
ATOM 1276 C C . ARG A 1 160 ? -1.947 9.956 -6.737 1.00 97.88 160 ARG A C 1
ATOM 1278 O O . ARG A 1 160 ? -1.749 10.063 -7.941 1.00 97.88 160 ARG A O 1
ATOM 1285 N N . LEU A 1 161 ? -1.219 9.167 -5.945 1.00 97.69 161 LEU A N 1
ATOM 1286 C CA . LEU A 1 161 ? -0.037 8.428 -6.404 1.00 97.69 161 LEU A CA 1
ATOM 1287 C C . LEU A 1 161 ? -0.373 7.422 -7.519 1.00 97.69 161 LEU A C 1
ATOM 1289 O O . LEU A 1 161 ? 0.394 7.284 -8.467 1.00 97.69 161 LEU A O 1
ATOM 1293 N N . THR A 1 162 ? -1.530 6.755 -7.461 1.00 97.62 162 THR A N 1
ATOM 1294 C CA . THR A 1 162 ? -2.012 5.889 -8.551 1.00 97.62 162 THR A CA 1
ATOM 1295 C C . THR A 1 162 ? -2.353 6.692 -9.813 1.00 97.62 162 THR A C 1
ATOM 1297 O O . THR A 1 162 ? -2.050 6.242 -10.916 1.00 97.62 162 THR A O 1
ATOM 1300 N N . GLY A 1 163 ? -2.926 7.893 -9.676 1.00 97.56 163 GLY A N 1
ATOM 1301 C CA . GLY A 1 163 ? -3.149 8.806 -10.803 1.00 97.56 163 GLY A CA 1
ATOM 1302 C C . GLY A 1 163 ? -1.842 9.282 -11.448 1.00 97.56 163 GLY A C 1
ATOM 1303 O O . GLY A 1 163 ? -1.693 9.210 -12.666 1.00 97.56 163 GLY A O 1
ATOM 1304 N N . GLU A 1 164 ? -0.868 9.691 -10.634 1.00 97.50 164 GLU A N 1
ATOM 1305 C CA . GLU A 1 164 ? 0.476 10.093 -11.071 1.00 97.50 164 GLU A CA 1
ATOM 1306 C C . GLU A 1 164 ? 1.211 8.941 -11.778 1.00 97.50 164 GLU A C 1
ATOM 1308 O O . GLU A 1 164 ? 1.770 9.140 -12.856 1.00 97.50 164 GLU A O 1
ATOM 1313 N N . GLN A 1 165 ? 1.139 7.716 -11.243 1.00 96.12 165 GLN A N 1
ATOM 1314 C CA . GLN A 1 165 ? 1.660 6.515 -11.907 1.00 96.12 165 GLN A CA 1
ATOM 1315 C C . GLN A 1 165 ? 0.983 6.250 -13.258 1.00 96.12 165 GLN A C 1
ATOM 1317 O O . GLN A 1 165 ? 1.671 5.884 -14.209 1.00 96.12 165 GLN A O 1
ATOM 1322 N N . GLY A 1 166 ? -0.332 6.466 -13.373 1.00 97.81 166 GLY A N 1
ATOM 1323 C CA . GLY A 1 166 ? -1.059 6.343 -14.640 1.00 97.81 166 GLY A CA 1
ATOM 1324 C C . GLY A 1 166 ? -0.596 7.353 -15.697 1.00 97.81 166 GLY A C 1
ATOM 1325 O O . GLY A 1 166 ? -0.362 6.976 -16.844 1.00 97.81 166 GLY A O 1
ATOM 1326 N N . VAL A 1 167 ? -0.392 8.616 -15.306 1.00 97.88 167 VAL A N 1
ATOM 1327 C CA . VAL A 1 167 ? 0.132 9.665 -16.202 1.00 97.88 167 VAL A CA 1
ATOM 1328 C C . VAL A 1 167 ? 1.565 9.352 -16.642 1.00 97.88 167 VAL A C 1
ATOM 1330 O O . VAL A 1 167 ? 1.865 9.416 -17.833 1.00 97.88 167 VAL A O 1
ATOM 1333 N N . LEU A 1 168 ? 2.439 8.957 -15.711 1.00 97.50 168 LEU A N 1
ATOM 1334 C CA . LEU A 1 168 ? 3.825 8.587 -16.015 1.00 97.50 168 LEU A CA 1
ATOM 1335 C C . LEU A 1 168 ? 3.915 7.331 -16.899 1.00 97.50 168 LEU A C 1
ATOM 1337 O O . LEU A 1 168 ? 4.781 7.258 -17.768 1.00 97.50 168 LEU A O 1
ATOM 1341 N N . ALA A 1 169 ? 3.015 6.359 -16.720 1.00 97.44 169 ALA A N 1
ATOM 1342 C CA . ALA A 1 169 ? 2.924 5.191 -17.594 1.00 97.44 169 ALA A CA 1
ATOM 1343 C C . ALA A 1 169 ? 2.532 5.588 -19.027 1.00 97.44 169 ALA A C 1
ATOM 1345 O O . ALA A 1 169 ? 3.209 5.176 -19.966 1.00 97.44 169 ALA A O 1
ATOM 1346 N N . GLY A 1 170 ? 1.517 6.447 -19.192 1.00 98.00 170 GLY A N 1
ATOM 1347 C CA . GLY A 1 170 ? 1.121 6.980 -20.501 1.00 98.00 170 GLY A CA 1
ATOM 1348 C C . GLY A 1 170 ? 2.263 7.719 -21.203 1.00 98.00 170 GLY A C 1
ATOM 1349 O O . GLY A 1 170 ? 2.600 7.392 -22.338 1.00 98.00 170 GLY A O 1
ATOM 1350 N N . GLN A 1 171 ? 2.947 8.624 -20.495 1.00 97.56 171 GLN A N 1
ATOM 1351 C CA . GLN A 1 171 ? 4.114 9.348 -21.021 1.00 97.56 171 GLN A CA 1
ATOM 1352 C C . GLN A 1 171 ? 5.264 8.412 -21.436 1.00 97.56 171 GLN A C 1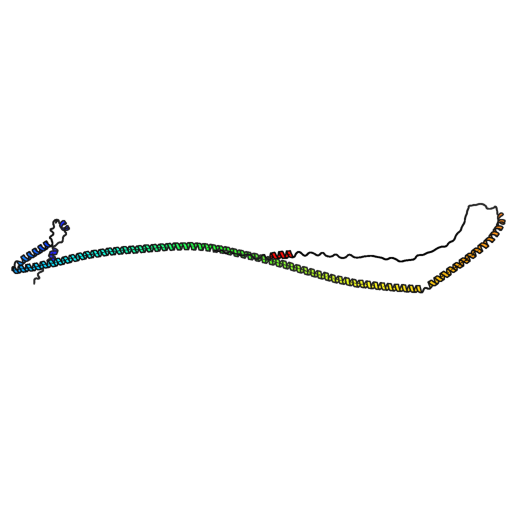
ATOM 1354 O O . GLN A 1 171 ? 5.954 8.671 -22.422 1.00 97.56 171 GLN A O 1
ATOM 1359 N N . LEU A 1 172 ? 5.472 7.301 -20.718 1.00 96.81 172 LEU A N 1
ATOM 1360 C CA . LEU A 1 172 ? 6.461 6.285 -21.093 1.00 96.81 172 LEU A CA 1
ATOM 1361 C C . LEU A 1 172 ? 6.050 5.483 -22.336 1.00 96.81 172 LEU A C 1
ATOM 1363 O O . LEU A 1 172 ? 6.927 5.094 -23.109 1.00 96.81 172 LEU A O 1
ATOM 1367 N N . GLU A 1 173 ? 4.759 5.228 -22.557 1.00 97.56 173 GLU A N 1
ATOM 1368 C CA . GLU A 1 173 ? 4.273 4.586 -23.786 1.00 97.56 173 GLU A CA 1
ATOM 1369 C C . GLU A 1 173 ? 4.333 5.533 -24.992 1.00 97.56 173 GLU A C 1
ATOM 1371 O O . GLU A 1 173 ? 4.803 5.126 -26.057 1.00 97.56 173 GLU A O 1
ATOM 1376 N N . GLU A 1 174 ? 3.974 6.807 -24.815 1.00 97.94 174 GLU A N 1
ATOM 1377 C CA . GLU A 1 174 ? 4.128 7.858 -25.828 1.00 97.94 174 GLU A CA 1
ATOM 1378 C C . GLU A 1 174 ? 5.598 8.010 -26.250 1.00 97.94 174 GLU A C 1
ATOM 1380 O O . GLU A 1 174 ? 5.919 7.858 -27.431 1.00 97.94 174 GLU A O 1
ATOM 1385 N N . ALA A 1 175 ? 6.516 8.185 -25.293 1.00 97.38 175 ALA A N 1
ATOM 1386 C CA . ALA A 1 175 ? 7.949 8.319 -25.568 1.00 97.38 175 ALA A CA 1
ATOM 1387 C C . ALA A 1 175 ? 8.557 7.069 -26.239 1.00 97.38 175 ALA A C 1
ATOM 1389 O O . ALA A 1 175 ? 9.441 7.184 -27.092 1.00 97.38 175 ALA A O 1
ATOM 1390 N N . ARG A 1 176 ? 8.072 5.860 -25.912 1.00 97.62 176 ARG A N 1
ATOM 1391 C CA . ARG A 1 176 ? 8.453 4.620 -26.619 1.00 97.62 176 ARG A CA 1
ATOM 1392 C C . ARG A 1 176 ? 7.942 4.613 -28.059 1.00 97.62 176 ARG A C 1
ATOM 1394 O O . ARG A 1 176 ? 8.697 4.272 -28.969 1.00 97.62 176 ARG A O 1
ATOM 1401 N N . ALA A 1 177 ? 6.690 5.012 -28.279 1.00 97.56 177 ALA A N 1
ATOM 1402 C CA . ALA A 1 177 ? 6.100 5.086 -29.611 1.00 97.56 177 ALA A CA 1
ATOM 1403 C C . ALA A 1 177 ? 6.783 6.145 -30.494 1.00 97.56 177 ALA A C 1
ATOM 1405 O O . ALA A 1 177 ? 6.889 5.949 -31.705 1.00 97.56 177 ALA A O 1
ATOM 1406 N N . GLU A 1 178 ? 7.275 7.245 -29.921 1.00 97.38 178 GLU A N 1
ATOM 1407 C CA . GLU A 1 178 ? 8.111 8.223 -30.628 1.00 97.38 178 GLU A CA 1
ATOM 1408 C C . GLU A 1 178 ? 9.510 7.684 -30.939 1.00 97.38 178 GLU A C 1
ATOM 1410 O O . GLU A 1 178 ? 9.947 7.768 -32.089 1.00 97.38 178 GLU A O 1
ATOM 1415 N N . LEU A 1 179 ? 10.176 7.041 -29.974 1.00 97.38 179 LEU A N 1
ATOM 1416 C CA . LEU A 1 179 ? 11.485 6.412 -30.181 1.00 97.38 179 LEU A CA 1
ATOM 1417 C C . LEU A 1 179 ? 11.452 5.370 -31.313 1.00 97.38 179 LEU A C 1
ATOM 1419 O O . LEU A 1 179 ? 12.352 5.337 -32.153 1.00 97.38 179 LEU A O 1
ATOM 1423 N N . ASP A 1 180 ? 10.406 4.546 -31.379 1.00 97.19 180 ASP A N 1
ATOM 1424 C CA . ASP A 1 180 ? 10.259 3.536 -32.431 1.00 97.19 180 ASP A CA 1
ATOM 1425 C C . ASP A 1 180 ? 9.795 4.113 -33.782 1.00 97.19 180 ASP A C 1
ATOM 1427 O O . ASP A 1 180 ? 10.035 3.484 -34.816 1.00 97.19 180 ASP A O 1
ATOM 1431 N N . LYS A 1 181 ? 9.188 5.312 -33.824 1.00 97.38 181 LYS A N 1
ATOM 1432 C CA . LYS A 1 181 ? 9.004 6.074 -35.079 1.00 97.38 181 LYS A CA 1
ATOM 1433 C C . LYS A 1 181 ? 10.348 6.609 -35.577 1.00 97.38 181 LYS A C 1
ATOM 1435 O O . LYS A 1 181 ? 10.696 6.354 -36.729 1.00 97.38 181 LYS A O 1
ATOM 1440 N N . ALA A 1 182 ? 11.118 7.266 -34.706 1.00 97.19 182 ALA A N 1
ATOM 1441 C CA . ALA A 1 182 ? 12.431 7.821 -35.036 1.00 97.19 182 ALA A CA 1
ATOM 1442 C C . ALA A 1 182 ? 13.389 6.732 -35.549 1.00 97.19 182 ALA A C 1
ATOM 1444 O O . ALA A 1 182 ? 13.929 6.849 -36.643 1.00 97.19 182 ALA A O 1
ATOM 1445 N N . ARG A 1 183 ? 13.484 5.593 -34.847 1.00 97.62 183 ARG A N 1
ATOM 1446 C CA . ARG A 1 183 ? 14.278 4.427 -35.284 1.00 97.62 183 ARG A CA 1
ATOM 1447 C C . ARG A 1 183 ? 13.893 3.900 -36.667 1.00 97.62 183 ARG A C 1
ATOM 1449 O O . ARG A 1 183 ? 14.768 3.468 -37.413 1.00 97.62 183 ARG A O 1
ATOM 1456 N N . LYS A 1 184 ? 12.601 3.910 -37.022 1.00 97.31 184 LYS A N 1
ATOM 1457 C CA . LYS A 1 184 ? 12.136 3.496 -38.358 1.00 97.31 184 LYS A CA 1
ATOM 1458 C C . LYS A 1 184 ? 12.538 4.512 -39.428 1.00 97.31 184 LYS A C 1
ATOM 1460 O O . LYS A 1 184 ? 12.973 4.096 -40.496 1.00 97.31 184 LYS A O 1
ATOM 1465 N N . GLN A 1 185 ? 12.450 5.807 -39.127 1.00 96.50 185 GLN A N 1
ATOM 1466 C CA . GLN A 1 185 ? 12.894 6.882 -40.019 1.00 96.50 185 GLN A CA 1
ATOM 1467 C C . GLN A 1 185 ? 14.416 6.850 -40.232 1.00 96.50 185 GLN A C 1
ATOM 1469 O O . GLN A 1 185 ? 14.865 6.887 -41.376 1.00 96.50 185 GLN A O 1
ATOM 1474 N N . ASP A 1 186 ? 15.205 6.678 -39.168 1.00 95.94 186 ASP A N 1
ATOM 1475 C CA . ASP A 1 186 ? 16.663 6.516 -39.250 1.00 95.94 186 ASP A CA 1
ATOM 1476 C C . ASP A 1 186 ? 17.049 5.277 -40.069 1.00 95.94 186 ASP A C 1
ATOM 1478 O O . ASP A 1 186 ? 17.895 5.361 -40.959 1.00 95.94 186 ASP A O 1
ATOM 1482 N N . ALA A 1 187 ? 16.402 4.130 -39.828 1.00 96.62 187 ALA A N 1
ATOM 1483 C CA . ALA A 1 187 ? 16.650 2.906 -40.589 1.00 96.62 187 ALA A CA 1
ATOM 1484 C C . ALA A 1 187 ? 16.313 3.065 -42.083 1.00 96.62 187 ALA A C 1
ATOM 1486 O O . ALA A 1 187 ? 17.070 2.597 -42.934 1.00 96.62 187 ALA A O 1
ATOM 1487 N N . GLN A 1 188 ? 15.218 3.759 -42.415 1.00 96.69 188 GLN A N 1
ATOM 1488 C CA . GLN A 1 188 ? 14.852 4.084 -43.798 1.00 96.69 188 GLN A CA 1
ATOM 1489 C C . GLN A 1 188 ? 15.878 5.022 -44.449 1.00 96.69 188 GLN A C 1
ATOM 1491 O O . GLN A 1 188 ? 16.384 4.715 -45.527 1.00 96.69 188 GLN A O 1
ATOM 1496 N N . ALA A 1 189 ? 16.258 6.109 -43.773 1.00 96.44 189 ALA A N 1
ATOM 1497 C CA . ALA A 1 189 ? 17.234 7.072 -44.280 1.00 96.44 189 ALA A CA 1
ATOM 1498 C C . ALA A 1 189 ? 18.645 6.470 -44.432 1.00 96.44 189 ALA A C 1
ATOM 1500 O O . ALA A 1 189 ? 19.392 6.860 -45.330 1.00 96.44 189 ALA A O 1
ATOM 1501 N N . LEU A 1 190 ? 19.029 5.516 -43.578 1.00 96.06 190 LEU A N 1
ATOM 1502 C CA . LEU A 1 190 ? 20.278 4.762 -43.715 1.00 96.06 190 LEU A CA 1
ATOM 1503 C C . LEU A 1 190 ? 20.218 3.760 -44.875 1.00 96.06 190 LEU A C 1
ATOM 1505 O O . LEU A 1 190 ? 21.187 3.666 -45.625 1.00 96.06 190 LEU A O 1
ATOM 1509 N N . ALA A 1 191 ? 19.097 3.058 -45.069 1.00 96.94 191 ALA A N 1
ATOM 1510 C CA . ALA A 1 191 ? 18.914 2.144 -46.198 1.00 96.94 191 ALA A CA 1
ATOM 1511 C C . ALA A 1 191 ? 18.917 2.882 -47.551 1.00 96.94 191 ALA A C 1
ATOM 1513 O O . ALA A 1 191 ? 19.539 2.418 -48.506 1.00 96.94 191 ALA A O 1
ATOM 1514 N N . GLU A 1 192 ? 18.289 4.058 -47.626 1.00 96.69 192 GLU A N 1
ATOM 1515 C CA . GLU A 1 192 ? 18.309 4.914 -48.816 1.00 96.69 192 GLU A CA 1
ATOM 1516 C C . GLU A 1 192 ? 19.725 5.430 -49.120 1.00 96.69 192 GLU A C 1
ATOM 1518 O O . GLU A 1 192 ? 20.207 5.285 -50.244 1.00 96.69 192 GLU A O 1
ATOM 1523 N N . LYS A 1 193 ? 20.449 5.937 -48.110 1.00 95.88 193 LYS A N 1
ATOM 1524 C CA . LYS A 1 193 ? 21.857 6.350 -48.260 1.00 95.88 193 LYS A CA 1
ATOM 1525 C C . LYS A 1 193 ? 22.768 5.195 -48.681 1.00 95.88 193 LYS A C 1
ATOM 1527 O O . LYS A 1 193 ? 23.643 5.404 -49.516 1.00 95.88 193 LYS A O 1
ATOM 1532 N N . LEU A 1 194 ? 22.561 3.992 -48.137 1.00 96.50 194 LEU A N 1
ATOM 1533 C CA . LEU A 1 194 ? 23.304 2.790 -48.528 1.00 96.50 194 LEU A CA 1
ATOM 1534 C C . LEU A 1 194 ? 23.065 2.457 -50.005 1.00 96.50 194 LEU A C 1
ATOM 1536 O O . LEU A 1 194 ? 24.024 2.230 -50.737 1.00 96.50 194 LEU A O 1
ATOM 1540 N N . LYS A 1 195 ? 21.803 2.482 -50.452 1.00 97.38 195 LYS A N 1
ATOM 1541 C CA . LYS A 1 195 ? 21.443 2.236 -51.851 1.00 97.38 195 LYS A CA 1
ATOM 1542 C C . LYS A 1 195 ? 22.086 3.268 -52.788 1.00 97.38 195 LYS A C 1
ATOM 1544 O O . LYS A 1 195 ? 22.730 2.878 -53.757 1.00 97.38 195 LYS A O 1
ATOM 1549 N N . ILE A 1 196 ? 21.977 4.561 -52.472 1.00 96.38 196 ILE A N 1
ATOM 1550 C CA . ILE A 1 196 ? 22.590 5.640 -53.269 1.00 96.38 196 ILE A CA 1
ATOM 1551 C C . ILE A 1 196 ? 24.116 5.468 -53.334 1.00 96.38 196 ILE A C 1
ATOM 1553 O O . ILE A 1 196 ? 24.708 5.636 -54.398 1.00 96.38 196 ILE A O 1
ATOM 1557 N N . ALA A 1 197 ? 24.761 5.086 -52.226 1.00 95.50 197 ALA A N 1
ATOM 1558 C CA . ALA A 1 197 ? 26.196 4.807 -52.204 1.00 95.50 197 ALA A CA 1
ATOM 1559 C C . ALA A 1 197 ? 26.576 3.596 -53.077 1.00 95.50 197 ALA A C 1
ATOM 1561 O O . ALA A 1 197 ? 27.570 3.662 -53.793 1.00 95.50 197 ALA A O 1
ATOM 1562 N N . GLN A 1 198 ? 25.773 2.526 -53.078 1.00 95.94 198 GLN A N 1
ATOM 1563 C CA . GLN A 1 198 ? 25.980 1.349 -53.933 1.00 95.94 198 GLN A CA 1
ATOM 1564 C C . GLN A 1 198 ? 25.788 1.667 -55.427 1.00 95.94 198 GLN A C 1
ATOM 1566 O O . GLN A 1 198 ? 26.574 1.215 -56.256 1.00 95.94 198 GLN A O 1
ATOM 1571 N N . GLU A 1 199 ? 24.789 2.479 -55.786 1.00 96.06 199 GLU A N 1
ATOM 1572 C CA . GLU A 1 199 ? 24.556 2.931 -57.168 1.00 96.06 199 GLU A CA 1
ATOM 1573 C C . GLU A 1 199 ? 25.674 3.883 -57.655 1.00 96.06 199 GLU A C 1
ATOM 1575 O O . GLU A 1 199 ? 26.150 3.775 -58.793 1.00 96.06 199 GLU A O 1
ATOM 1580 N N . ALA A 1 200 ? 26.171 4.762 -56.777 1.00 95.69 200 ALA A N 1
ATOM 1581 C CA . ALA A 1 200 ? 27.337 5.607 -57.037 1.00 95.69 200 ALA A CA 1
ATOM 1582 C C . ALA A 1 200 ? 28.640 4.792 -57.169 1.00 95.69 200 ALA A C 1
ATOM 1584 O O . ALA A 1 200 ? 29.457 5.067 -58.050 1.00 95.69 200 ALA A O 1
ATOM 1585 N N . GLU A 1 201 ? 28.839 3.761 -56.343 1.00 95.06 201 GLU A N 1
ATOM 1586 C CA . GLU A 1 201 ? 30.000 2.877 -56.463 1.00 95.06 201 GLU A CA 1
ATOM 1587 C C . GLU A 1 201 ? 29.944 2.067 -57.765 1.00 95.06 201 GLU A C 1
ATOM 1589 O O . GLU A 1 201 ? 30.924 2.044 -58.507 1.00 95.06 201 GLU A O 1
ATOM 1594 N N . ALA A 1 202 ? 28.798 1.468 -58.099 1.00 95.75 202 ALA A N 1
ATOM 1595 C CA . ALA A 1 202 ? 28.635 0.678 -59.319 1.00 95.75 202 ALA A CA 1
ATOM 1596 C C . ALA A 1 202 ? 28.883 1.507 -60.591 1.00 95.75 202 ALA A C 1
ATOM 1598 O O . ALA A 1 202 ? 29.595 1.060 -61.493 1.00 95.75 202 ALA A O 1
ATOM 1599 N N . SER A 1 203 ? 28.358 2.735 -60.654 1.00 95.81 203 SER A N 1
ATOM 1600 C CA . SER A 1 203 ? 28.611 3.648 -61.779 1.00 95.81 203 SER A CA 1
ATOM 1601 C C . SER A 1 203 ? 30.076 4.108 -61.850 1.00 95.81 203 SER A C 1
ATOM 1603 O O . SER A 1 203 ? 30.653 4.146 -62.938 1.00 95.81 203 SER A O 1
ATOM 1605 N N . SER A 1 204 ? 30.726 4.354 -60.707 1.00 94.81 204 SER A N 1
ATOM 1606 C CA . SER A 1 204 ? 32.168 4.644 -60.635 1.00 94.81 204 SER A CA 1
ATOM 1607 C C . SER A 1 204 ? 33.026 3.459 -61.108 1.00 94.81 204 SER A C 1
ATOM 1609 O O . SER A 1 204 ? 33.940 3.628 -61.919 1.00 94.81 204 SER A O 1
ATOM 1611 N N . GLN A 1 205 ? 32.692 2.232 -60.694 1.00 96.00 205 GLN A N 1
ATOM 1612 C CA . GLN A 1 205 ? 33.357 1.014 -61.163 1.00 96.00 205 GLN A CA 1
ATOM 1613 C C . GLN A 1 205 ? 33.188 0.818 -62.682 1.00 96.00 205 GLN A C 1
ATOM 1615 O O . GLN A 1 205 ? 34.159 0.469 -63.355 1.00 96.00 205 GLN A O 1
ATOM 1620 N N . GLN A 1 206 ? 32.003 1.091 -63.243 1.00 95.75 206 GLN A N 1
ATOM 1621 C CA . GLN A 1 206 ? 31.769 1.060 -64.696 1.00 95.75 206 GLN A CA 1
ATOM 1622 C C . GLN A 1 206 ? 32.602 2.115 -65.441 1.00 95.75 206 GLN A C 1
ATOM 1624 O O . GLN A 1 206 ? 33.245 1.787 -66.439 1.00 95.75 206 GLN A O 1
ATOM 1629 N N . ALA A 1 207 ? 32.666 3.352 -64.938 1.00 95.19 207 ALA A N 1
ATOM 1630 C CA . ALA A 1 207 ? 33.499 4.406 -65.521 1.00 95.19 207 ALA A CA 1
ATOM 1631 C C . ALA A 1 207 ? 34.996 4.038 -65.502 1.00 95.19 207 ALA A C 1
ATOM 1633 O O . ALA A 1 207 ? 35.696 4.209 -66.501 1.00 95.19 207 ALA A O 1
ATOM 1634 N N . LEU A 1 208 ? 35.483 3.447 -64.404 1.00 94.75 208 LEU A N 1
ATOM 1635 C CA . LEU A 1 208 ? 36.855 2.940 -64.300 1.00 94.75 208 LEU A CA 1
ATOM 1636 C C . LEU A 1 208 ? 37.130 1.761 -65.248 1.00 94.75 208 LEU A C 1
ATOM 1638 O O . LEU A 1 208 ? 38.242 1.645 -65.764 1.00 94.75 208 LEU A O 1
ATOM 1642 N N . GLN A 1 209 ? 36.150 0.890 -65.507 1.00 95.88 209 GLN A N 1
ATOM 1643 C CA . GLN A 1 209 ? 36.278 -0.176 -66.510 1.00 95.88 209 GLN A CA 1
ATOM 1644 C C . GLN A 1 209 ? 36.331 0.388 -67.937 1.00 95.88 209 GLN A C 1
ATOM 1646 O O . GLN A 1 209 ? 37.186 -0.033 -68.717 1.00 95.88 209 GLN A O 1
ATOM 1651 N N . ALA A 1 210 ? 35.488 1.374 -68.263 1.00 95.44 210 ALA A N 1
ATOM 1652 C CA . ALA A 1 210 ? 35.507 2.052 -69.558 1.00 95.44 210 ALA A CA 1
ATOM 1653 C C . ALA A 1 210 ? 36.855 2.751 -69.814 1.00 95.44 210 ALA A C 1
ATOM 1655 O O . ALA A 1 210 ? 37.480 2.508 -70.845 1.00 95.44 210 ALA A O 1
ATOM 1656 N N . LEU A 1 211 ? 37.359 3.514 -68.837 1.00 94.62 211 LEU A N 1
ATOM 1657 C CA . LEU A 1 211 ? 38.654 4.196 -68.925 1.00 94.62 211 LEU A CA 1
ATOM 1658 C C . LEU A 1 211 ? 39.831 3.209 -69.054 1.00 94.62 211 LEU A C 1
ATOM 1660 O O . LEU A 1 211 ? 40.777 3.459 -69.798 1.00 94.62 211 LEU A O 1
ATOM 1664 N N . ARG A 1 212 ? 39.776 2.050 -68.380 1.00 95.62 212 ARG A N 1
ATOM 1665 C CA . ARG A 1 212 ? 40.768 0.971 -68.559 1.00 95.62 212 ARG A CA 1
ATOM 1666 C C . ARG A 1 212 ? 40.719 0.364 -69.962 1.00 95.62 212 ARG A C 1
ATOM 1668 O O . ARG A 1 212 ? 41.772 0.074 -70.525 1.00 95.62 212 ARG A O 1
ATOM 1675 N N . ALA A 1 213 ? 39.529 0.186 -70.537 1.00 95.19 213 ALA A N 1
ATOM 1676 C CA . ALA A 1 213 ? 39.375 -0.308 -71.904 1.00 95.19 213 ALA A CA 1
ATOM 1677 C C . ALA A 1 213 ? 39.882 0.711 -72.942 1.00 95.19 213 ALA A C 1
ATOM 1679 O O . ALA A 1 213 ? 40.558 0.327 -73.894 1.00 95.19 213 ALA A O 1
ATOM 1680 N N . GLU A 1 214 ? 39.623 2.004 -72.738 1.00 94.38 214 GLU A N 1
ATOM 1681 C CA . GLU A 1 214 ? 40.164 3.097 -73.556 1.00 94.38 214 GLU A CA 1
ATOM 1682 C C . GLU A 1 214 ? 41.696 3.188 -73.455 1.00 94.38 214 GLU A C 1
ATOM 1684 O O . GLU A 1 214 ? 42.386 3.250 -74.475 1.00 94.38 214 GLU A O 1
ATOM 1689 N N . HIS A 1 215 ? 42.256 3.087 -72.245 1.00 93.94 215 HIS A N 1
ATOM 1690 C CA . HIS A 1 215 ? 43.705 3.029 -72.054 1.00 93.94 215 HIS A CA 1
ATOM 1691 C C . HIS A 1 215 ? 44.329 1.794 -72.728 1.00 93.94 215 HIS A C 1
ATOM 1693 O O . HIS A 1 215 ? 45.372 1.897 -73.367 1.00 93.94 215 HIS A O 1
ATOM 1699 N N . SER A 1 216 ? 43.666 0.634 -72.670 1.00 95.81 216 SER A N 1
ATOM 1700 C CA . SER A 1 216 ? 44.120 -0.571 -73.374 1.00 95.81 216 SER A CA 1
ATOM 1701 C C . SER A 1 216 ? 44.058 -0.441 -74.901 1.00 95.81 216 SER A C 1
ATOM 1703 O O . SER A 1 216 ? 44.896 -1.034 -75.579 1.00 95.81 216 SER A O 1
ATOM 1705 N N . ARG A 1 217 ? 43.092 0.310 -75.454 1.00 95.19 217 ARG A N 1
ATOM 1706 C CA . ARG A 1 217 ? 43.005 0.600 -76.898 1.00 95.19 217 ARG A CA 1
ATOM 1707 C C . ARG A 1 217 ? 44.103 1.557 -77.336 1.00 95.19 217 ARG A C 1
ATOM 1709 O O . ARG A 1 217 ? 44.883 1.208 -78.211 1.00 95.19 217 ARG A O 1
ATOM 1716 N N . THR A 1 218 ? 44.232 2.698 -76.664 1.00 94.19 218 THR A N 1
ATOM 1717 C CA . THR 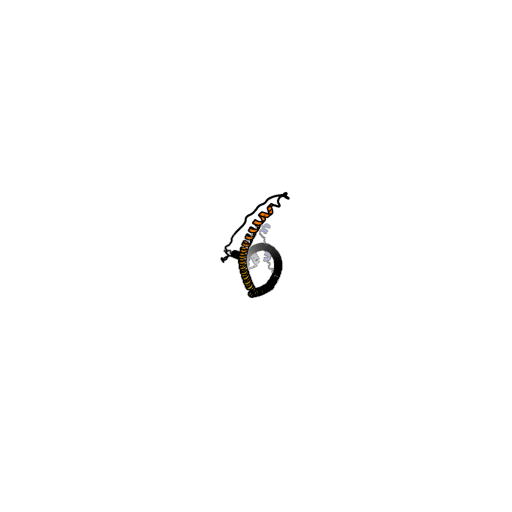A 1 218 ? 45.268 3.700 -76.967 1.00 94.19 218 THR A CA 1
ATOM 1718 C C . THR A 1 218 ? 46.687 3.148 -76.792 1.00 94.19 218 THR A C 1
ATOM 1720 O O . THR A 1 218 ? 47.579 3.493 -77.564 1.00 94.19 218 THR A O 1
ATOM 1723 N N . LEU A 1 219 ? 46.914 2.231 -75.844 1.00 94.75 219 LEU A N 1
ATOM 1724 C CA . LEU A 1 219 ? 48.188 1.517 -75.708 1.00 94.75 219 LEU A CA 1
ATOM 1725 C C . LEU A 1 219 ? 48.431 0.524 -76.861 1.00 94.75 219 LEU A C 1
ATOM 1727 O O . LEU A 1 219 ? 49.556 0.436 -77.351 1.00 94.75 219 LEU A O 1
ATOM 1731 N N . ALA A 1 220 ? 47.402 -0.183 -77.340 1.00 93.06 220 ALA A N 1
ATOM 1732 C CA . ALA A 1 220 ? 47.510 -1.037 -78.527 1.00 93.06 220 ALA A CA 1
ATOM 1733 C C . ALA A 1 220 ? 47.757 -0.215 -79.808 1.00 93.06 220 ALA A C 1
ATOM 1735 O O . ALA A 1 220 ? 48.635 -0.556 -80.597 1.00 93.06 220 ALA A O 1
ATOM 1736 N N . GLU A 1 221 ? 47.065 0.913 -79.976 1.00 93.69 221 GLU A N 1
ATOM 1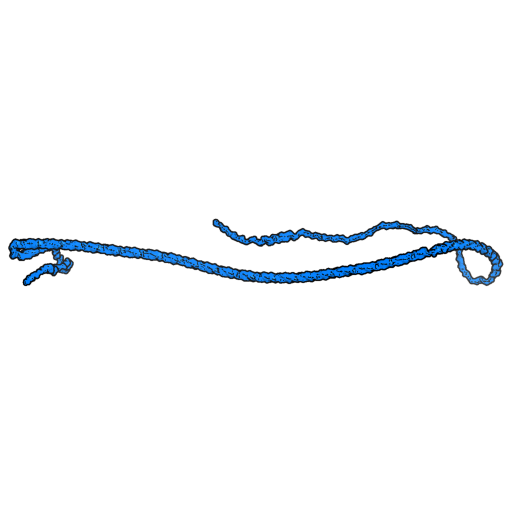737 C CA . GLU A 1 221 ? 47.286 1.874 -81.065 1.00 93.69 221 GLU A CA 1
ATOM 1738 C C . GLU A 1 221 ? 48.719 2.427 -81.044 1.00 93.69 221 GLU A C 1
ATOM 1740 O O . GLU A 1 221 ? 49.374 2.468 -82.083 1.00 93.69 221 GLU A O 1
ATOM 1745 N N . GLN A 1 222 ? 49.263 2.768 -79.869 1.00 92.81 222 GLN A N 1
ATOM 1746 C CA . GLN A 1 222 ? 50.671 3.162 -79.730 1.00 92.81 222 GLN A CA 1
ATOM 1747 C C . GLN A 1 222 ? 51.650 2.037 -80.101 1.00 92.81 222 GLN A C 1
ATOM 1749 O O . GLN A 1 222 ? 52.714 2.327 -80.650 1.00 92.81 222 GLN A O 1
ATOM 1754 N N . ILE A 1 223 ? 51.321 0.770 -79.826 1.00 93.44 223 ILE A N 1
ATOM 1755 C CA . ILE A 1 223 ? 52.141 -0.380 -80.238 1.00 93.44 223 ILE A CA 1
ATOM 1756 C C . ILE A 1 223 ? 52.118 -0.545 -81.763 1.00 93.44 223 ILE A C 1
ATOM 1758 O O . ILE A 1 223 ? 53.183 -0.669 -82.366 1.00 93.44 223 ILE A O 1
ATOM 1762 N N . GLU A 1 224 ? 50.949 -0.496 -82.407 1.00 93.19 224 GLU A N 1
ATOM 1763 C CA . GLU A 1 224 ? 50.862 -0.610 -83.870 1.00 93.19 224 GLU A CA 1
ATOM 1764 C C . GLU A 1 224 ? 51.484 0.597 -84.589 1.00 93.19 224 GLU A C 1
ATOM 1766 O O . GLU A 1 224 ? 52.183 0.418 -85.584 1.00 93.19 224 GLU A O 1
ATOM 1771 N N . LEU A 1 225 ? 51.344 1.816 -84.052 1.00 92.06 225 LEU A N 1
ATOM 1772 C CA . LEU A 1 225 ? 52.042 3.000 -84.566 1.00 92.06 225 LEU A CA 1
ATOM 1773 C C . LEU A 1 225 ? 53.567 2.879 -84.428 1.00 92.06 225 LEU A C 1
ATOM 1775 O O . LEU A 1 225 ? 54.288 3.270 -85.345 1.00 92.06 225 LEU A O 1
ATOM 1779 N N . ARG A 1 226 ? 54.081 2.306 -83.328 1.00 91.75 226 ARG A N 1
ATOM 1780 C CA . ARG A 1 226 ? 55.521 2.023 -83.183 1.00 91.75 226 ARG A CA 1
ATOM 1781 C C . ARG A 1 226 ? 55.999 0.997 -84.205 1.00 91.75 226 ARG A C 1
ATOM 1783 O O . ARG A 1 226 ? 56.951 1.297 -84.915 1.00 91.75 226 ARG A O 1
ATOM 1790 N N . LYS A 1 227 ? 55.297 -0.131 -84.362 1.00 92.88 227 LYS A N 1
ATOM 1791 C CA . LYS A 1 227 ? 55.603 -1.136 -85.397 1.00 92.88 227 LYS A CA 1
ATOM 1792 C C . LYS A 1 227 ? 55.581 -0.539 -86.805 1.00 92.88 227 LYS A C 1
ATOM 1794 O O . LYS A 1 227 ? 56.451 -0.844 -87.611 1.00 92.88 227 LYS A O 1
ATOM 1799 N N . ALA A 1 228 ? 54.609 0.323 -87.108 1.00 89.25 228 ALA A N 1
ATOM 1800 C CA . ALA A 1 228 ? 54.514 0.998 -88.400 1.00 89.25 228 ALA A CA 1
ATOM 1801 C C . ALA A 1 228 ? 55.686 1.968 -88.634 1.00 89.25 228 ALA A C 1
ATOM 1803 O O . ALA A 1 228 ? 56.223 2.014 -89.737 1.00 89.25 228 ALA A O 1
ATOM 1804 N N . LEU A 1 229 ? 56.123 2.702 -87.604 1.00 86.38 229 LEU A N 1
ATOM 1805 C CA . LEU A 1 229 ? 57.299 3.580 -87.667 1.00 86.38 229 LEU A CA 1
ATOM 1806 C C . LEU A 1 229 ? 58.621 2.803 -87.752 1.00 86.38 229 LEU A C 1
ATOM 1808 O O . LEU A 1 229 ? 59.532 3.238 -88.452 1.00 86.38 229 LEU A O 1
ATOM 1812 N N . GLU A 1 230 ? 58.739 1.669 -87.063 1.00 88.31 230 GLU A N 1
ATOM 1813 C CA . GLU A 1 230 ? 59.886 0.758 -87.158 1.00 88.31 230 GLU A CA 1
ATOM 1814 C C . GLU A 1 230 ? 59.966 0.154 -88.562 1.00 88.31 230 GLU A C 1
ATOM 1816 O O . GLU A 1 230 ? 60.973 0.336 -89.241 1.00 88.31 230 GLU A O 1
ATOM 1821 N N . LYS A 1 231 ? 58.864 -0.411 -89.065 1.00 90.94 231 LYS A N 1
ATOM 1822 C CA . LYS A 1 231 ? 58.768 -0.913 -90.437 1.00 90.94 231 LYS A CA 1
ATOM 1823 C C . LYS A 1 231 ? 59.077 0.172 -91.480 1.00 90.94 231 LYS A C 1
ATOM 1825 O O . LYS A 1 231 ? 59.841 -0.077 -92.405 1.00 90.94 231 LYS A O 1
ATOM 1830 N N . ALA A 1 232 ? 58.544 1.387 -91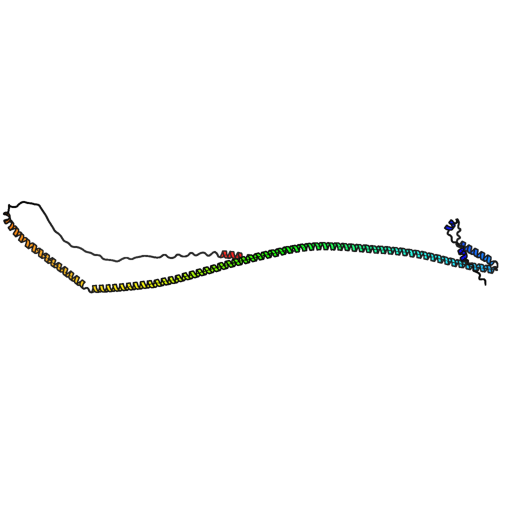.333 1.00 85.62 232 ALA A N 1
ATOM 1831 C CA . ALA A 1 232 ? 58.832 2.489 -92.257 1.00 85.62 232 ALA A CA 1
ATOM 1832 C C . ALA A 1 232 ? 60.307 2.941 -92.207 1.00 85.62 232 ALA A C 1
ATOM 1834 O O . ALA A 1 232 ? 60.852 3.379 -93.221 1.00 85.62 232 ALA A O 1
ATOM 1835 N N . ARG A 1 233 ? 60.978 2.810 -91.052 1.00 85.56 233 ARG A N 1
ATOM 1836 C CA . ARG A 1 233 ? 62.432 3.015 -90.922 1.00 85.56 233 ARG A CA 1
ATOM 1837 C C . ARG A 1 233 ? 63.236 1.886 -91.560 1.00 85.56 233 ARG A C 1
ATOM 1839 O O . ARG A 1 233 ? 64.273 2.173 -92.147 1.00 85.56 233 ARG A O 1
ATOM 1846 N N . GLU A 1 234 ? 62.777 0.640 -91.475 1.00 86.94 234 GLU A N 1
ATOM 1847 C CA . GLU A 1 234 ? 63.404 -0.502 -92.150 1.00 86.94 234 GLU A CA 1
ATOM 1848 C C . GLU A 1 234 ? 63.253 -0.402 -93.674 1.00 86.94 234 GLU A C 1
ATOM 1850 O O . GLU A 1 234 ? 64.252 -0.455 -94.385 1.00 86.94 234 GLU A O 1
ATOM 1855 N N . GLU A 1 235 ? 62.040 -0.173 -94.184 1.00 85.56 235 GLU A N 1
ATOM 1856 C CA . GLU A 1 235 ? 61.764 -0.023 -95.620 1.00 85.56 235 GLU A CA 1
ATOM 1857 C C . GLU A 1 235 ? 62.455 1.222 -96.201 1.00 85.56 235 GLU A C 1
ATOM 1859 O O . GLU A 1 235 ? 63.136 1.131 -97.224 1.00 85.56 235 GLU A O 1
ATOM 1864 N N . GLY A 1 236 ? 62.365 2.373 -95.524 1.00 81.06 236 GLY A N 1
ATOM 1865 C CA . GLY A 1 236 ? 63.062 3.599 -95.928 1.00 81.06 236 GLY A CA 1
ATOM 1866 C C . GLY A 1 236 ? 64.586 3.492 -95.809 1.00 81.06 236 GLY A C 1
ATOM 1867 O O . GLY A 1 236 ? 65.311 3.966 -96.682 1.00 81.06 236 GLY A O 1
ATOM 1868 N N . GLY A 1 237 ? 65.089 2.822 -94.770 1.00 82.25 237 GLY A N 1
ATOM 1869 C CA . GLY A 1 237 ? 66.513 2.546 -94.585 1.00 82.25 237 GLY A CA 1
ATOM 1870 C C . GLY A 1 237 ? 67.067 1.597 -95.647 1.00 82.25 237 GLY A C 1
ATOM 1871 O O . GLY A 1 237 ? 68.143 1.851 -96.185 1.00 82.25 237 GLY A O 1
ATOM 1872 N N . ALA A 1 238 ? 66.320 0.552 -96.009 1.00 77.62 238 ALA A N 1
ATOM 1873 C CA . ALA A 1 238 ? 66.667 -0.364 -97.091 1.00 77.62 238 ALA A CA 1
ATOM 1874 C C . ALA A 1 238 ? 66.640 0.335 -98.460 1.00 77.62 238 ALA A C 1
ATOM 1876 O O . ALA A 1 238 ? 67.562 0.143 -99.251 1.00 77.62 238 ALA A O 1
ATOM 1877 N N . ALA A 1 239 ? 65.645 1.190 -98.725 1.00 79.31 239 ALA A N 1
ATOM 1878 C CA . ALA A 1 239 ? 65.588 1.998 -99.944 1.00 79.31 239 ALA A CA 1
ATOM 1879 C C . ALA A 1 239 ? 66.795 2.948 -100.052 1.00 79.31 239 ALA A C 1
ATOM 1881 O O . ALA A 1 239 ? 67.488 2.949 -101.068 1.00 79.31 239 ALA A O 1
ATOM 1882 N N . LEU A 1 240 ? 67.122 3.676 -98.977 1.00 76.06 240 LEU A N 1
ATOM 1883 C CA . LEU A 1 240 ? 68.306 4.541 -98.919 1.00 76.06 240 LEU A CA 1
ATOM 1884 C C . LEU A 1 240 ? 69.616 3.750 -99.061 1.00 76.06 240 LEU A C 1
ATOM 1886 O O . LEU A 1 240 ? 70.536 4.215 -99.727 1.00 76.06 240 LEU A O 1
ATOM 1890 N N . GLN A 1 241 ? 69.718 2.544 -98.493 1.00 77.81 241 GLN A N 1
ATOM 1891 C CA . GLN A 1 241 ? 70.885 1.674 -98.691 1.00 77.81 241 GLN A CA 1
ATOM 1892 C C . GLN A 1 241 ? 71.009 1.187 -100.140 1.00 77.81 241 GLN A C 1
ATOM 1894 O O . GLN A 1 241 ? 72.119 1.176 -100.672 1.00 77.81 241 GLN A O 1
ATOM 1899 N N . GLN A 1 242 ? 69.902 0.829 -100.799 1.00 80.12 242 GLN A N 1
ATOM 1900 C CA . GLN A 1 242 ? 69.895 0.471 -102.222 1.00 80.12 242 GLN A CA 1
ATOM 1901 C C . GLN A 1 242 ? 70.272 1.663 -103.108 1.00 80.12 242 GLN A C 1
ATOM 1903 O O . GLN A 1 242 ? 71.050 1.501 -104.047 1.00 80.12 242 GLN A O 1
ATOM 1908 N N . GLU A 1 243 ? 69.786 2.865 -102.800 1.00 75.94 243 GLU A N 1
ATOM 1909 C CA . GLU A 1 243 ? 70.120 4.075 -103.552 1.00 75.94 243 GLU A CA 1
ATOM 1910 C C . GLU A 1 243 ? 71.580 4.502 -103.335 1.00 75.94 243 GLU A C 1
ATOM 1912 O O . GLU A 1 243 ? 72.283 4.785 -104.301 1.00 75.94 243 GLU A O 1
ATOM 1917 N N . VAL A 1 244 ? 72.107 4.417 -102.108 1.00 77.69 244 VAL A N 1
ATOM 1918 C CA . VAL A 1 244 ? 73.542 4.610 -101.824 1.00 77.69 244 VAL A CA 1
ATOM 1919 C C . VAL A 1 244 ? 74.406 3.544 -102.509 1.00 77.69 244 VAL A C 1
ATOM 1921 O O . VAL A 1 244 ? 75.481 3.868 -103.015 1.00 77.69 244 VAL A O 1
ATOM 1924 N N . ALA A 1 245 ? 73.963 2.285 -102.573 1.00 79.31 245 ALA A N 1
ATOM 1925 C CA . ALA A 1 245 ? 74.665 1.232 -103.308 1.00 79.31 245 ALA A CA 1
ATOM 1926 C C . ALA A 1 245 ? 74.668 1.503 -104.823 1.00 79.31 245 ALA A C 1
ATOM 1928 O O . ALA A 1 245 ? 75.716 1.396 -105.460 1.00 79.31 245 ALA A O 1
ATOM 1929 N N . ARG A 1 246 ? 73.533 1.938 -105.383 1.00 84.56 246 ARG A N 1
ATOM 1930 C CA . ARG A 1 246 ? 73.402 2.348 -106.787 1.00 84.56 246 ARG A CA 1
ATOM 1931 C C . ARG A 1 246 ? 74.285 3.552 -107.115 1.00 84.56 246 ARG A C 1
ATOM 1933 O O . ARG A 1 246 ? 74.997 3.511 -108.111 1.00 84.56 246 ARG A O 1
ATOM 1940 N N . LEU A 1 247 ? 74.300 4.579 -106.266 1.00 78.62 247 LEU A N 1
ATOM 1941 C CA . LEU A 1 247 ? 75.156 5.758 -106.424 1.00 78.62 247 LEU A CA 1
ATOM 1942 C C . LEU A 1 247 ? 76.645 5.393 -106.335 1.00 78.62 247 LEU A C 1
ATOM 1944 O O . LEU A 1 247 ? 77.440 5.898 -107.121 1.00 78.62 247 LEU A O 1
ATOM 1948 N N . ARG A 1 248 ? 77.031 4.469 -105.442 1.00 80.06 248 ARG A N 1
ATOM 1949 C CA . ARG A 1 248 ? 78.397 3.912 -105.396 1.00 80.06 248 ARG A CA 1
ATOM 1950 C C . ARG A 1 248 ? 78.755 3.135 -106.661 1.00 80.06 248 ARG A C 1
ATOM 1952 O O . ARG A 1 248 ? 79.884 3.252 -107.124 1.00 80.06 248 ARG A O 1
ATOM 1959 N N . GLN A 1 249 ? 77.821 2.370 -107.225 1.00 82.12 249 GLN A N 1
ATOM 1960 C CA . GLN A 1 249 ? 78.043 1.661 -108.484 1.00 82.12 249 GLN A CA 1
ATOM 1961 C C . GLN A 1 249 ? 78.186 2.642 -109.656 1.00 82.12 249 GLN A C 1
ATOM 1963 O O . GLN A 1 249 ? 79.145 2.536 -110.408 1.00 82.12 249 GLN A O 1
ATOM 1968 N N . GLN A 1 250 ? 77.322 3.657 -109.750 1.00 80.25 250 GLN A N 1
ATOM 1969 C CA . GLN A 1 250 ? 77.440 4.721 -110.753 1.00 80.25 250 GLN A CA 1
ATOM 1970 C C . GLN A 1 250 ? 78.756 5.501 -110.614 1.00 80.25 250 GLN A C 1
ATOM 1972 O O . GLN A 1 250 ? 79.379 5.819 -111.621 1.00 80.25 250 GLN A O 1
ATOM 1977 N N . LEU A 1 251 ? 79.213 5.767 -109.385 1.00 74.31 251 LEU A N 1
ATOM 1978 C CA . LEU A 1 251 ? 80.515 6.389 -109.136 1.00 74.31 251 LEU A CA 1
ATOM 1979 C C . LEU A 1 251 ? 81.672 5.482 -109.585 1.00 74.31 251 LEU A C 1
ATOM 1981 O O . LEU A 1 251 ? 82.614 5.973 -110.194 1.00 74.31 251 LEU A O 1
ATOM 1985 N N . ALA A 1 252 ? 81.589 4.170 -109.345 1.00 78.94 252 ALA A N 1
ATOM 1986 C CA . ALA A 1 252 ? 82.584 3.207 -109.817 1.00 78.94 252 ALA A CA 1
ATOM 1987 C C . ALA A 1 252 ? 82.594 3.070 -111.354 1.00 78.94 252 ALA A C 1
ATOM 1989 O O . ALA A 1 252 ? 83.668 2.961 -111.947 1.00 78.94 252 ALA A O 1
ATOM 1990 N N . ASP A 1 253 ? 81.426 3.126 -112.001 1.00 79.31 253 ASP A N 1
ATOM 1991 C CA . ASP A 1 253 ? 81.286 3.116 -113.462 1.00 79.31 253 ASP A CA 1
ATOM 1992 C C . ASP A 1 253 ? 81.851 4.408 -114.090 1.00 79.31 253 ASP A C 1
ATOM 1994 O O . ASP A 1 253 ? 82.555 4.346 -115.100 1.00 79.31 253 ASP A O 1
ATOM 1998 N N . GLU A 1 254 ? 81.613 5.579 -113.484 1.00 76.44 254 GLU A N 1
ATOM 1999 C CA . GLU A 1 254 ? 82.233 6.846 -113.904 1.00 76.44 254 GLU A CA 1
ATOM 2000 C C . GLU A 1 254 ? 83.740 6.885 -113.614 1.00 76.44 254 GLU A C 1
ATOM 2002 O O . GLU A 1 254 ? 84.513 7.319 -114.464 1.00 76.44 254 GLU A O 1
ATOM 2007 N N . GLU A 1 255 ? 84.212 6.362 -112.478 1.00 76.06 255 GLU A N 1
ATOM 2008 C CA . GLU A 1 255 ? 85.648 6.187 -112.232 1.00 76.06 255 GLU A CA 1
ATOM 2009 C C . GLU A 1 255 ? 86.296 5.259 -113.269 1.00 76.06 255 GLU A C 1
ATOM 2011 O O . GLU A 1 255 ? 87.405 5.536 -113.728 1.00 76.06 255 GLU A O 1
ATOM 2016 N N . ALA A 1 256 ? 85.620 4.181 -113.678 1.00 74.25 256 ALA A N 1
ATOM 2017 C CA . ALA A 1 256 ? 86.098 3.301 -114.739 1.00 74.25 256 ALA A CA 1
ATOM 2018 C C . ALA A 1 256 ? 86.176 4.038 -116.088 1.00 74.25 256 ALA A C 1
ATOM 2020 O O . ALA A 1 256 ? 87.212 3.968 -116.752 1.00 74.25 256 ALA A O 1
ATOM 2021 N N . ARG A 1 257 ? 85.147 4.820 -116.453 1.00 75.50 257 ARG A N 1
ATOM 2022 C CA . ARG A 1 257 ? 85.150 5.694 -117.645 1.00 75.50 257 ARG A CA 1
ATOM 2023 C C . ARG A 1 257 ? 86.266 6.733 -117.593 1.00 75.50 257 ARG A C 1
ATOM 2025 O O . ARG A 1 257 ? 86.958 6.927 -118.589 1.00 75.50 257 ARG A O 1
ATOM 2032 N N . HIS A 1 258 ? 86.493 7.370 -116.445 1.00 71.94 258 HIS A N 1
ATOM 2033 C CA . HIS A 1 258 ? 87.581 8.328 -116.260 1.00 71.94 258 HIS A CA 1
ATOM 2034 C C . HIS A 1 258 ? 88.956 7.662 -116.387 1.00 71.94 258 HIS A C 1
ATOM 2036 O O . HIS A 1 258 ? 89.820 8.198 -117.079 1.00 71.94 258 HIS A O 1
ATOM 2042 N N . ARG A 1 259 ? 89.165 6.474 -115.803 1.00 73.00 259 ARG A N 1
ATOM 2043 C CA . ARG A 1 259 ? 90.410 5.698 -115.967 1.00 73.00 259 ARG A CA 1
ATOM 2044 C C . ARG A 1 259 ? 90.622 5.273 -117.424 1.00 73.00 259 ARG A C 1
ATOM 2046 O O . ARG A 1 259 ? 91.740 5.372 -117.923 1.00 73.00 259 ARG A O 1
ATOM 2053 N N . GLU A 1 260 ? 89.566 4.871 -118.132 1.00 73.00 260 GLU A N 1
ATOM 2054 C CA . GLU A 1 260 ? 89.625 4.537 -119.560 1.00 73.00 260 GLU A CA 1
ATOM 2055 C C . GLU A 1 260 ? 89.922 5.774 -120.432 1.00 73.00 260 GLU A C 1
ATOM 2057 O O . GLU A 1 260 ? 90.726 5.704 -121.362 1.00 73.00 260 GLU A O 1
ATOM 2062 N N . ALA A 1 261 ? 89.329 6.929 -120.117 1.00 69.44 261 ALA A N 1
ATOM 2063 C CA . ALA A 1 261 ? 89.594 8.197 -120.795 1.00 69.44 261 ALA A CA 1
ATOM 2064 C C . ALA A 1 261 ? 91.033 8.688 -120.559 1.00 69.44 261 ALA A C 1
ATOM 2066 O O . ALA A 1 261 ? 91.698 9.107 -121.505 1.00 69.44 261 ALA A O 1
ATOM 2067 N N . VAL A 1 262 ? 91.550 8.568 -119.330 1.00 66.62 262 VAL A N 1
ATOM 2068 C CA . VAL A 1 262 ? 92.956 8.857 -119.003 1.00 66.62 262 VAL A CA 1
ATOM 2069 C C . VAL A 1 262 ? 93.893 7.902 -119.748 1.00 66.62 262 VAL A C 1
ATOM 2071 O O . VAL A 1 262 ? 94.842 8.367 -120.370 1.00 66.62 262 VAL A O 1
ATOM 2074 N N . ALA A 1 263 ? 93.599 6.599 -119.800 1.00 65.88 263 ALA A N 1
ATOM 2075 C CA . ALA A 1 263 ? 94.393 5.643 -120.578 1.00 65.88 263 ALA A CA 1
ATOM 2076 C C . ALA A 1 263 ? 94.409 5.969 -122.090 1.00 65.88 263 ALA A C 1
ATOM 2078 O O . ALA A 1 263 ? 95.455 5.872 -122.739 1.00 65.88 263 ALA A O 1
ATOM 2079 N N . LYS A 1 264 ? 93.278 6.420 -122.651 1.00 62.00 264 LYS A N 1
ATOM 2080 C CA . LYS A 1 264 ? 93.176 6.887 -124.049 1.00 62.00 264 LYS A CA 1
ATOM 2081 C C . LYS A 1 264 ? 93.947 8.189 -124.297 1.00 62.00 264 LYS A C 1
ATOM 2083 O O . LYS A 1 264 ? 94.503 8.363 -125.376 1.00 62.00 264 LYS A O 1
ATOM 2088 N N . LEU A 1 265 ? 94.035 9.079 -123.307 1.00 57.72 265 LEU A N 1
ATOM 2089 C CA . LEU A 1 265 ? 94.890 10.270 -123.370 1.00 57.72 265 LEU A CA 1
ATOM 2090 C C . LEU A 1 265 ? 96.381 9.894 -123.305 1.00 57.72 265 LEU A C 1
ATOM 2092 O O . LEU A 1 265 ? 97.154 10.352 -124.141 1.00 57.72 265 LEU A O 1
ATOM 2096 N N . SER A 1 266 ? 96.781 9.000 -122.394 1.00 57.38 266 SER A N 1
ATOM 2097 C CA . SER A 1 266 ? 98.176 8.551 -122.227 1.00 57.38 266 SER A CA 1
ATOM 2098 C C . SER A 1 266 ? 98.727 7.709 -123.386 1.00 57.38 266 SER A C 1
ATOM 2100 O O . SER A 1 266 ? 99.934 7.503 -123.462 1.00 57.38 266 SER A O 1
ATOM 2102 N N . THR A 1 267 ? 97.874 7.221 -124.290 1.00 56.06 267 THR A N 1
ATOM 2103 C CA . THR A 1 267 ? 98.275 6.481 -125.505 1.00 56.06 267 THR A CA 1
ATOM 2104 C C . THR A 1 267 ? 98.214 7.329 -126.783 1.00 56.06 267 THR A C 1
ATOM 2106 O O . THR A 1 267 ? 98.541 6.844 -127.867 1.00 56.06 267 THR A O 1
ATOM 2109 N N . SER A 1 268 ? 97.838 8.609 -126.678 1.00 49.06 268 SER A N 1
ATOM 2110 C CA . SER A 1 268 ? 97.673 9.509 -127.822 1.00 49.06 268 SER A CA 1
ATOM 2111 C C . SER A 1 268 ? 98.963 10.250 -128.192 1.00 49.06 268 SER A C 1
ATOM 2113 O O . SER A 1 268 ? 99.149 11.427 -127.878 1.00 49.06 268 SER A O 1
ATOM 2115 N N . GLY A 1 269 ? 99.823 9.588 -128.973 1.00 57.41 269 GLY A N 1
ATOM 2116 C CA . GLY A 1 269 ? 100.979 10.218 -129.640 1.00 57.41 269 GLY A CA 1
ATOM 2117 C C . GLY A 1 269 ? 100.615 11.309 -130.668 1.00 57.41 269 GLY A C 1
ATOM 2118 O O . GLY A 1 269 ? 101.487 11.849 -131.349 1.00 57.41 269 GLY A O 1
ATOM 2119 N N . ASP A 1 270 ? 99.331 11.654 -130.804 1.00 59.09 270 ASP A N 1
ATOM 2120 C CA . ASP A 1 270 ? 98.860 12.761 -131.635 1.00 59.09 270 ASP A CA 1
ATOM 2121 C C . ASP A 1 270 ? 99.093 14.139 -130.994 1.00 59.09 270 ASP A C 1
ATOM 2123 O O . ASP A 1 270 ? 98.911 15.146 -131.676 1.00 59.09 270 ASP A O 1
ATOM 2127 N N . LEU A 1 271 ? 99.505 14.217 -129.722 1.00 60.88 271 LEU A N 1
ATOM 2128 C CA . LEU A 1 271 ? 100.029 15.457 -129.134 1.00 60.88 271 LEU A CA 1
ATOM 2129 C C . LEU A 1 271 ? 101.455 15.742 -129.628 1.00 60.88 271 LEU A C 1
ATOM 2131 O O . LEU A 1 271 ? 101.694 16.814 -130.184 1.00 60.88 271 LEU A O 1
ATOM 2135 N N . ASP A 1 272 ? 102.357 14.762 -129.555 1.00 59.25 272 ASP A N 1
ATOM 2136 C CA . ASP A 1 272 ? 103.742 14.899 -130.036 1.00 59.25 272 ASP A CA 1
ATOM 2137 C C . ASP A 1 272 ? 103.793 15.163 -131.550 1.00 59.25 272 ASP A C 1
ATOM 2139 O O . ASP A 1 272 ? 104.518 16.038 -132.025 1.00 59.25 272 ASP A O 1
ATOM 2143 N N . ARG A 1 273 ? 102.931 14.483 -132.324 1.00 62.25 273 ARG A N 1
ATOM 2144 C CA . ARG A 1 273 ? 102.760 14.756 -133.763 1.00 62.25 273 ARG A CA 1
ATOM 2145 C C . ARG A 1 273 ? 102.259 16.174 -134.048 1.00 62.25 273 ARG A C 1
ATOM 2147 O O . ARG A 1 273 ? 102.630 16.736 -135.076 1.00 62.25 273 ARG A O 1
ATOM 2154 N N . LYS A 1 274 ? 101.422 16.760 -133.182 1.00 65.00 274 LYS A N 1
ATOM 2155 C CA . LYS A 1 274 ? 100.926 18.140 -133.347 1.00 65.00 274 LYS A CA 1
ATOM 2156 C C . LYS A 1 274 ? 101.980 19.180 -132.976 1.00 65.00 274 LYS A C 1
ATOM 2158 O O . LYS A 1 274 ? 102.021 20.213 -133.635 1.00 65.00 274 LYS A O 1
ATOM 2163 N N . LEU A 1 275 ? 102.847 18.898 -132.002 1.00 64.88 275 LEU A N 1
ATOM 2164 C CA . LEU A 1 275 ? 104.028 19.720 -131.715 1.00 64.88 275 LEU A CA 1
ATOM 2165 C C . LEU A 1 275 ? 104.982 19.744 -132.918 1.00 64.88 275 LEU A C 1
ATOM 2167 O O . LEU A 1 275 ? 105.189 20.809 -133.498 1.00 64.88 275 LEU A O 1
ATOM 2171 N N . ALA A 1 276 ? 105.426 18.577 -133.394 1.00 67.56 276 ALA A N 1
ATOM 2172 C CA . ALA A 1 276 ? 106.313 18.482 -134.557 1.00 67.56 276 ALA A CA 1
ATOM 2173 C C . ALA A 1 276 ? 105.708 19.115 -135.833 1.00 67.56 276 ALA A C 1
ATOM 2175 O O . ALA A 1 276 ? 106.409 19.748 -136.625 1.00 67.56 276 ALA A O 1
ATOM 2176 N N . ALA A 1 277 ? 104.388 18.994 -136.033 1.00 67.88 277 ALA A N 1
ATOM 2177 C CA . ALA A 1 277 ? 103.682 19.623 -137.152 1.00 67.88 277 ALA A CA 1
ATOM 2178 C C . ALA A 1 277 ? 103.525 21.152 -137.022 1.00 67.88 277 ALA A C 1
ATOM 2180 O O . ALA A 1 277 ? 103.320 21.822 -138.037 1.00 67.88 277 ALA A O 1
ATOM 2181 N N . LEU A 1 278 ? 103.610 21.718 -135.813 1.00 67.69 278 LEU A N 1
ATOM 2182 C CA . LEU A 1 278 ? 103.633 23.168 -135.593 1.00 67.69 278 LEU A CA 1
ATOM 2183 C C . LEU A 1 278 ? 105.041 23.735 -135.800 1.00 67.69 278 LEU A C 1
ATOM 2185 O O . LEU A 1 278 ? 105.188 24.724 -136.519 1.00 67.69 278 LEU A O 1
ATOM 2189 N N . GLU A 1 279 ? 106.069 23.080 -135.259 1.00 66.88 279 GLU A N 1
ATOM 2190 C CA . GLU A 1 279 ? 107.478 23.469 -135.425 1.00 66.88 279 GLU A CA 1
ATOM 2191 C C . GLU A 1 279 ? 107.869 23.518 -136.913 1.00 66.88 279 GLU A C 1
ATOM 2193 O O . GLU A 1 279 ? 108.283 24.566 -137.418 1.00 66.88 279 GLU A O 1
ATOM 2198 N N . ALA A 1 280 ? 107.582 22.447 -137.662 1.00 70.38 280 ALA A N 1
ATOM 2199 C CA . ALA A 1 280 ? 107.837 22.372 -139.103 1.00 70.38 280 ALA A CA 1
ATOM 2200 C C . ALA A 1 280 ? 107.057 23.410 -139.945 1.00 70.38 280 ALA A C 1
ATOM 2202 O O . ALA A 1 280 ? 107.410 23.666 -141.097 1.00 70.38 280 ALA A O 1
ATOM 2203 N N . ASN A 1 281 ? 105.990 24.009 -139.405 1.00 72.25 281 ASN A N 1
ATOM 2204 C CA . ASN A 1 281 ? 105.170 25.022 -140.082 1.00 72.25 281 ASN A CA 1
ATOM 2205 C C . ASN A 1 281 ? 105.639 26.455 -139.756 1.00 72.25 281 ASN A C 1
ATOM 2207 O O . ASN A 1 281 ? 105.506 27.358 -140.584 1.00 72.25 281 ASN A O 1
ATOM 2211 N N . ILE A 1 282 ? 106.249 26.661 -138.584 1.00 71.94 282 ILE A N 1
ATOM 2212 C CA . ILE A 1 282 ? 106.932 27.911 -138.221 1.00 71.94 282 ILE A CA 1
ATOM 2213 C C . ILE A 1 282 ? 108.184 28.091 -139.089 1.00 71.94 282 ILE A C 1
ATOM 2215 O O . ILE A 1 282 ? 108.350 29.139 -139.717 1.00 71.94 282 ILE A O 1
ATOM 2219 N N . GLU A 1 283 ? 109.020 27.058 -139.203 1.00 67.75 283 GLU A N 1
ATOM 2220 C CA . GLU A 1 283 ? 110.276 27.130 -139.962 1.00 67.75 283 GLU A CA 1
ATOM 2221 C C . GLU A 1 283 ? 110.039 27.351 -141.469 1.00 67.75 283 GLU A C 1
ATOM 2223 O O . GLU A 1 283 ? 110.675 28.209 -142.090 1.00 67.75 283 GLU A O 1
ATOM 2228 N N . LYS A 1 284 ? 109.014 26.700 -142.040 1.00 68.62 284 LYS A N 1
ATOM 2229 C CA . LYS A 1 284 ? 108.580 26.925 -143.433 1.00 68.62 284 LYS A CA 1
ATOM 2230 C C . LYS A 1 284 ? 108.145 28.367 -143.712 1.00 68.62 284 LYS A C 1
ATOM 2232 O O . LYS A 1 284 ? 108.395 28.886 -144.798 1.00 68.62 284 LYS A O 1
ATOM 2237 N N . LYS A 1 285 ? 107.498 29.027 -142.744 1.00 69.25 285 LYS A N 1
ATOM 2238 C CA . LYS A 1 285 ? 107.089 30.436 -142.870 1.00 69.25 285 LYS A CA 1
ATOM 2239 C C . LYS A 1 285 ? 108.261 31.404 -142.726 1.00 69.25 285 LYS A C 1
ATOM 2241 O O . LYS A 1 285 ? 108.223 32.472 -143.331 1.00 69.25 285 LYS A O 1
ATOM 2246 N N . PHE A 1 286 ? 109.304 31.033 -141.984 1.00 66.56 286 PHE A N 1
ATOM 2247 C CA . PHE A 1 286 ? 110.512 31.849 -141.857 1.00 66.56 286 PHE A CA 1
ATOM 2248 C C . PHE A 1 286 ? 111.323 31.879 -143.165 1.00 66.56 286 PHE A C 1
ATOM 2250 O O . PHE A 1 286 ? 111.728 32.952 -143.609 1.00 66.56 286 PHE A O 1
ATOM 2257 N N . GLN A 1 287 ? 111.476 30.731 -143.836 1.00 65.69 287 GLN A N 1
ATOM 2258 C CA . GLN A 1 287 ? 112.155 30.650 -145.139 1.00 65.69 287 GLN A CA 1
ATOM 2259 C C . GLN A 1 287 ? 111.401 31.424 -146.236 1.00 65.69 287 GLN A C 1
ATOM 2261 O O . GLN A 1 287 ? 111.996 32.257 -146.920 1.00 65.69 287 GLN A O 1
ATOM 2266 N N . ALA A 1 288 ? 110.075 31.259 -146.331 1.00 63.25 288 ALA A N 1
ATOM 2267 C CA . ALA A 1 288 ? 109.249 31.993 -147.298 1.00 63.25 288 ALA A CA 1
ATOM 2268 C C . ALA A 1 288 ? 109.333 33.530 -147.133 1.00 63.25 288 ALA A C 1
ATOM 2270 O O . ALA A 1 288 ? 109.277 34.271 -148.118 1.00 63.25 288 ALA A O 1
ATOM 2271 N N . ALA A 1 289 ? 109.510 34.024 -145.901 1.00 63.19 289 ALA A N 1
ATOM 2272 C CA . ALA A 1 289 ? 109.696 35.450 -145.631 1.00 63.19 289 ALA A CA 1
ATOM 2273 C C . ALA A 1 289 ? 111.059 35.990 -146.117 1.00 63.19 289 ALA A C 1
ATOM 2275 O O . ALA A 1 289 ? 111.140 37.145 -146.541 1.00 63.19 289 ALA A O 1
ATOM 2276 N N . GLN A 1 290 ? 112.123 35.174 -146.110 1.00 62.38 290 GLN A N 1
ATOM 2277 C CA . GLN A 1 290 ? 113.417 35.559 -146.691 1.00 62.38 290 GLN A CA 1
ATOM 2278 C C . GLN A 1 290 ? 113.368 35.612 -148.223 1.00 62.38 290 GLN A C 1
ATOM 2280 O O . GLN A 1 290 ? 113.831 36.592 -148.809 1.00 62.38 290 GLN A O 1
ATOM 2285 N N . GLU A 1 291 ? 112.764 34.618 -148.876 1.00 59.22 291 GLU A N 1
ATOM 2286 C CA . GLU A 1 291 ? 112.674 34.575 -150.343 1.00 59.22 291 GLU A CA 1
ATOM 2287 C C . GLU A 1 291 ? 111.837 35.741 -150.898 1.00 59.22 291 GLU A C 1
ATOM 2289 O O . GLU A 1 291 ? 112.267 36.434 -151.826 1.00 59.22 291 GLU A O 1
ATOM 2294 N N . SER A 1 292 ? 110.703 36.057 -150.256 1.00 59.28 292 SER A N 1
ATOM 2295 C CA . SER A 1 292 ? 109.867 37.212 -150.620 1.00 59.28 292 SER A CA 1
ATOM 2296 C C . SER A 1 292 ? 110.599 38.560 -150.497 1.00 59.28 292 SER A C 1
ATOM 2298 O O . SER A 1 292 ? 110.287 39.493 -151.238 1.00 59.28 292 SER A O 1
ATOM 2300 N N . SER A 1 293 ? 111.570 38.675 -149.583 1.00 55.19 293 SER A N 1
ATOM 2301 C CA . SER A 1 293 ? 112.361 39.898 -149.356 1.00 55.19 293 SER A CA 1
ATOM 2302 C C . SER A 1 293 ? 113.436 40.124 -150.432 1.00 55.19 293 SER A C 1
ATOM 2304 O O . SER A 1 293 ? 113.808 41.265 -150.722 1.00 55.19 293 SER A O 1
ATOM 2306 N N . LEU A 1 294 ? 113.914 39.044 -151.060 1.00 56.19 294 LEU A N 1
ATOM 2307 C CA . LEU A 1 294 ? 114.891 39.091 -152.151 1.00 56.19 294 LEU A CA 1
ATOM 2308 C C . LEU A 1 294 ? 114.225 39.295 -153.520 1.00 56.19 294 LEU A C 1
ATOM 2310 O O . LEU A 1 294 ? 114.718 40.098 -154.313 1.00 56.19 294 LEU A O 1
ATOM 2314 N N . ALA A 1 295 ? 113.080 38.651 -153.776 1.00 56.03 295 ALA A N 1
ATOM 2315 C CA . ALA A 1 295 ? 112.340 38.807 -155.032 1.00 56.03 295 ALA A CA 1
ATOM 2316 C C . ALA A 1 295 ? 111.914 40.269 -155.286 1.00 56.03 295 ALA A C 1
ATOM 2318 O O . ALA A 1 295 ? 112.227 40.839 -156.335 1.00 56.03 295 ALA A O 1
ATOM 2319 N N . ALA A 1 296 ? 111.299 40.917 -154.289 1.00 58.94 296 ALA A N 1
ATOM 2320 C CA . ALA A 1 296 ? 110.791 42.289 -154.404 1.00 58.94 296 ALA A CA 1
ATOM 2321 C C . ALA A 1 296 ? 111.879 43.344 -154.708 1.00 58.94 296 ALA A C 1
ATOM 2323 O O . ALA A 1 296 ? 111.587 44.399 -155.275 1.00 58.94 296 ALA A O 1
ATOM 2324 N N . LYS A 1 297 ? 113.147 43.069 -154.362 1.00 56.62 297 LYS A N 1
ATOM 2325 C CA . LYS A 1 297 ? 114.283 43.975 -154.615 1.00 56.62 297 LYS A CA 1
ATOM 2326 C C . LYS A 1 297 ? 114.909 43.825 -156.002 1.00 56.62 297 LYS A C 1
ATOM 2328 O O . LYS A 1 297 ? 115.586 44.752 -156.441 1.00 56.62 297 LYS A O 1
ATOM 2333 N N . LEU A 1 298 ? 114.671 42.717 -156.705 1.00 54.47 298 LEU A N 1
ATOM 2334 C CA . LEU A 1 298 ? 115.120 42.538 -158.091 1.00 54.47 298 LEU A CA 1
ATOM 2335 C C . LEU A 1 298 ? 114.125 43.144 -159.094 1.00 54.47 298 LEU A C 1
ATOM 2337 O O . LEU A 1 298 ? 114.537 43.793 -160.056 1.00 54.47 298 LEU A O 1
ATOM 2341 N N . GLU A 1 299 ? 112.821 43.026 -158.839 1.00 54.31 299 GLU A N 1
ATOM 2342 C CA . GLU A 1 299 ? 111.784 43.564 -159.731 1.00 54.31 299 GLU A CA 1
ATOM 2343 C C . GLU A 1 299 ? 111.749 45.109 -159.742 1.00 54.31 299 GLU A C 1
ATOM 2345 O O . GLU A 1 299 ? 111.620 45.726 -160.803 1.00 54.31 299 GLU A O 1
ATOM 2350 N N . GLN A 1 300 ? 111.997 45.760 -158.593 1.00 53.78 300 GLN A N 1
ATOM 2351 C CA . GLN A 1 300 ? 112.099 47.228 -158.499 1.00 53.78 300 GLN A CA 1
ATOM 2352 C C . GLN A 1 300 ? 113.283 47.855 -159.262 1.00 53.78 300 GLN A C 1
ATOM 2354 O O . GLN A 1 300 ? 113.291 49.078 -159.448 1.00 53.78 300 GLN A O 1
ATOM 2359 N N . LEU A 1 301 ? 114.272 47.060 -159.689 1.00 54.66 301 LEU A N 1
ATOM 2360 C CA . LEU A 1 301 ? 115.383 47.525 -160.525 1.00 54.66 301 LEU A CA 1
ATOM 2361 C C . LEU A 1 301 ? 115.080 47.353 -162.020 1.00 54.66 301 LEU A C 1
ATOM 2363 O O . LEU A 1 301 ? 115.291 48.291 -162.782 1.00 54.66 301 LEU A O 1
ATOM 2367 N N . GLY A 1 302 ? 114.487 46.227 -162.435 1.00 55.31 302 GLY A N 1
ATOM 2368 C CA . GLY A 1 302 ? 114.148 45.988 -163.847 1.00 55.31 302 GLY A CA 1
ATOM 2369 C C . GLY A 1 302 ? 113.108 46.961 -164.425 1.00 55.31 302 GLY A C 1
ATOM 2370 O O . GLY A 1 302 ? 113.201 47.355 -165.587 1.00 55.31 302 GLY A O 1
ATOM 2371 N N . ALA A 1 303 ? 112.136 47.400 -163.619 1.00 55.25 303 ALA A N 1
ATOM 2372 C CA . ALA A 1 303 ? 111.054 48.269 -164.093 1.00 55.25 303 ALA A CA 1
ATOM 2373 C C . ALA A 1 303 ? 111.484 49.722 -164.403 1.00 55.25 303 ALA A C 1
ATOM 2375 O O . ALA A 1 303 ? 110.819 50.404 -165.185 1.00 55.25 303 ALA A O 1
ATOM 2376 N N . LYS A 1 304 ? 112.576 50.219 -163.802 1.00 56.69 304 LYS A N 1
ATOM 2377 C CA . LYS A 1 304 ? 112.960 51.644 -163.886 1.00 56.69 304 LYS A CA 1
ATOM 2378 C C . LYS A 1 304 ? 113.707 52.012 -165.170 1.00 56.69 304 LYS A C 1
ATOM 2380 O O . LYS A 1 304 ? 113.520 53.122 -165.668 1.00 56.69 304 LYS A O 1
ATOM 2385 N N . ASP A 1 305 ? 114.463 51.084 -165.751 1.00 51.03 305 ASP A N 1
ATOM 2386 C CA . ASP A 1 305 ? 115.206 51.342 -166.992 1.00 51.03 305 ASP A CA 1
ATOM 2387 C C . ASP A 1 305 ? 114.301 51.289 -168.239 1.00 51.03 305 ASP A C 1
ATOM 2389 O O . ASP A 1 305 ? 114.457 52.088 -169.166 1.00 51.03 305 ASP A O 1
ATOM 2393 N N . ALA A 1 306 ? 113.277 50.426 -168.238 1.00 55.91 306 ALA A N 1
ATOM 2394 C CA . ALA A 1 306 ? 112.316 50.321 -169.340 1.00 55.91 306 ALA A CA 1
ATOM 2395 C C . ALA A 1 306 ? 111.426 51.576 -169.497 1.00 55.91 306 ALA A C 1
ATOM 2397 O O . ALA A 1 306 ? 111.076 51.968 -170.617 1.00 55.91 306 ALA A O 1
ATOM 2398 N N . GLU A 1 307 ? 111.062 52.244 -168.396 1.00 51.12 307 GLU A N 1
ATOM 2399 C CA . GLU A 1 307 ? 110.184 53.419 -168.466 1.00 51.12 307 GLU A CA 1
ATOM 2400 C C . GLU A 1 307 ? 110.919 54.700 -168.909 1.00 51.12 307 GLU A C 1
ATOM 2402 O O . GLU A 1 307 ? 110.311 55.578 -169.527 1.00 51.12 307 GLU A O 1
ATOM 2407 N N . MET A 1 308 ? 112.236 54.802 -168.682 1.00 56.53 308 MET A N 1
ATOM 2408 C CA . MET A 1 308 ? 113.033 55.923 -169.204 1.00 56.53 308 MET A CA 1
ATOM 2409 C C . MET A 1 308 ? 113.170 55.878 -170.733 1.00 56.53 308 MET A C 1
ATOM 2411 O O . MET A 1 308 ? 113.067 56.923 -171.378 1.00 56.53 308 MET A O 1
ATOM 2415 N N . ALA A 1 309 ? 113.299 54.688 -171.331 1.00 55.00 309 ALA A N 1
ATOM 2416 C CA . ALA A 1 309 ? 113.340 54.534 -172.787 1.00 55.00 309 ALA A CA 1
ATOM 2417 C C . ALA A 1 309 ? 112.033 55.007 -173.459 1.00 55.00 309 ALA A C 1
ATOM 2419 O O . ALA A 1 309 ? 112.050 55.825 -174.382 1.00 55.00 309 ALA A O 1
ATOM 2420 N N . THR A 1 310 ? 110.875 54.566 -172.951 1.00 58.59 310 THR A N 1
ATOM 2421 C CA . THR A 1 310 ? 109.569 54.891 -173.566 1.00 58.59 310 THR A CA 1
ATOM 2422 C C . THR A 1 310 ? 109.118 56.347 -173.374 1.00 58.59 310 THR A C 1
ATOM 2424 O O . THR A 1 310 ? 108.225 56.809 -174.094 1.00 58.59 310 THR A O 1
ATOM 2427 N N . LYS A 1 311 ? 109.743 57.099 -172.454 1.00 51.50 311 LYS A N 1
ATOM 2428 C CA . LYS A 1 311 ? 109.519 58.545 -172.267 1.00 51.50 311 LYS A CA 1
ATOM 2429 C C . LYS A 1 311 ? 110.173 59.415 -173.345 1.00 51.50 311 LYS A C 1
ATOM 2431 O O . LYS A 1 311 ? 109.642 60.486 -173.629 1.00 51.50 311 LYS A O 1
ATOM 2436 N N . LEU A 1 312 ? 111.261 58.966 -173.975 1.00 51.97 312 LEU A N 1
ATOM 2437 C CA . LEU A 1 312 ? 111.937 59.715 -175.045 1.00 51.97 312 LEU A CA 1
ATOM 2438 C C . LEU A 1 312 ? 111.229 59.567 -176.402 1.00 51.97 312 LEU A C 1
ATOM 2440 O O . LEU A 1 312 ? 111.051 60.548 -177.121 1.00 51.97 312 LEU A O 1
ATOM 2444 N N . GLU A 1 313 ? 110.758 58.365 -176.731 1.00 49.28 313 GLU A N 1
ATOM 2445 C CA . GLU A 1 313 ? 110.151 58.073 -178.038 1.00 49.28 313 GLU A CA 1
ATOM 2446 C C . GLU A 1 313 ? 108.762 58.723 -178.214 1.00 49.28 313 GLU A C 1
ATOM 2448 O O . GLU A 1 313 ? 108.433 59.266 -179.273 1.00 49.28 313 GLU A O 1
ATOM 2453 N N . LYS A 1 314 ? 107.944 58.759 -177.151 1.00 50.84 314 LYS A N 1
ATOM 2454 C CA . LYS A 1 314 ? 106.570 59.296 -177.215 1.00 50.84 314 LYS A CA 1
ATOM 2455 C C . LYS A 1 314 ? 106.489 60.822 -177.343 1.00 50.84 314 LYS A C 1
ATOM 2457 O O . LYS A 1 314 ? 105.457 61.313 -177.803 1.00 50.84 314 LYS A O 1
ATOM 2462 N N . MET A 1 315 ? 107.545 61.569 -177.003 1.00 53.75 315 MET A N 1
ATOM 2463 C CA . MET A 1 315 ? 107.569 63.029 -177.191 1.00 53.75 315 MET A CA 1
ATOM 2464 C C . MET A 1 315 ? 107.655 63.443 -178.668 1.00 53.75 315 MET A C 1
ATOM 2466 O O . MET A 1 315 ? 107.124 64.490 -179.026 1.00 53.75 315 MET A O 1
ATOM 2470 N N . PHE A 1 316 ? 108.266 62.626 -179.534 1.00 47.16 316 PHE A N 1
ATOM 2471 C CA . PHE A 1 316 ? 108.509 62.993 -180.936 1.00 47.16 316 PHE A CA 1
ATOM 2472 C C . PHE A 1 316 ? 107.364 62.653 -181.902 1.00 47.16 316 PHE A C 1
ATOM 2474 O O . PHE A 1 316 ? 107.251 63.288 -182.947 1.00 47.16 316 PHE A O 1
ATOM 2481 N N . ALA A 1 317 ? 106.493 61.693 -181.571 1.00 48.50 317 ALA A N 1
ATOM 2482 C CA . ALA A 1 317 ? 105.414 61.267 -182.470 1.00 48.50 317 ALA A CA 1
ATOM 2483 C C . ALA A 1 317 ? 104.099 62.049 -182.285 1.00 48.50 317 ALA A C 1
ATOM 2485 O O . ALA A 1 317 ? 103.476 62.461 -183.259 1.00 48.50 317 ALA A O 1
ATOM 2486 N N . ARG A 1 318 ? 103.647 62.228 -181.034 1.00 49.34 318 ARG A N 1
ATOM 2487 C CA . ARG A 1 318 ? 102.305 62.734 -180.652 1.00 49.34 318 ARG A CA 1
ATOM 2488 C C . ARG A 1 318 ? 101.865 64.082 -181.256 1.00 49.34 318 ARG A C 1
ATOM 2490 O O . ARG A 1 318 ? 100.676 64.383 -181.310 1.00 49.34 318 ARG A O 1
ATOM 2497 N N . MET A 1 319 ? 102.825 64.930 -181.626 1.00 51.53 319 MET A N 1
ATOM 2498 C CA . MET A 1 319 ? 102.628 66.374 -181.826 1.00 51.53 319 MET A CA 1
ATOM 2499 C C . MET A 1 319 ? 101.868 66.743 -183.117 1.00 51.53 319 MET A C 1
ATOM 2501 O O . MET A 1 319 ? 101.425 67.884 -183.260 1.00 51.53 319 MET A O 1
ATOM 2505 N N . THR A 1 320 ? 101.702 65.791 -184.041 1.00 49.94 320 THR A N 1
ATOM 2506 C CA . THR A 1 320 ? 101.086 65.979 -185.367 1.00 49.94 320 THR A CA 1
ATOM 2507 C C . THR A 1 320 ? 99.608 65.592 -185.459 1.00 49.94 320 THR A C 1
ATOM 2509 O O . THR A 1 320 ? 98.889 66.254 -186.202 1.00 49.94 320 THR A O 1
ATOM 2512 N N . ASP A 1 321 ? 99.105 64.631 -184.670 1.00 43.47 321 ASP A N 1
ATOM 2513 C CA . ASP A 1 321 ? 97.666 64.262 -184.625 1.00 43.47 321 ASP A CA 1
ATOM 2514 C C . ASP A 1 321 ? 96.844 65.220 -183.730 1.00 43.47 321 ASP A C 1
ATOM 2516 O O . ASP A 1 321 ? 95.985 64.853 -182.924 1.00 43.47 321 ASP A O 1
ATOM 2520 N N . ASN A 1 322 ? 97.156 66.503 -183.879 1.00 35.69 322 ASN A N 1
ATOM 2521 C CA . ASN A 1 322 ? 96.459 67.638 -183.304 1.00 35.69 322 ASN A CA 1
ATOM 2522 C C . ASN A 1 322 ? 95.136 67.888 -184.075 1.00 35.69 322 ASN A C 1
ATOM 2524 O O . ASN A 1 322 ? 94.928 67.379 -185.171 1.00 35.69 322 ASN A O 1
ATOM 2528 N N . LEU A 1 323 ? 94.259 68.748 -183.546 1.00 44.94 323 LEU A N 1
ATOM 2529 C CA . LEU A 1 323 ? 93.199 69.419 -184.329 1.00 44.94 323 LEU A CA 1
ATOM 2530 C C . LEU A 1 323 ? 92.133 68.550 -185.058 1.00 44.94 323 LEU A C 1
ATOM 2532 O O . LEU A 1 323 ? 91.838 68.816 -186.223 1.00 44.94 323 LEU A O 1
ATOM 2536 N N . GLN A 1 324 ? 91.406 67.644 -184.376 1.00 35.88 324 GLN A N 1
ATOM 2537 C CA . GLN A 1 324 ? 90.045 67.319 -184.875 1.00 35.88 324 GLN A CA 1
ATOM 2538 C C . GLN A 1 324 ? 88.913 67.123 -183.853 1.00 35.88 324 GLN A C 1
ATOM 2540 O O . GLN A 1 324 ? 87.816 67.610 -184.117 1.00 35.88 324 GLN A O 1
ATOM 2545 N N . LYS A 1 325 ? 89.113 66.479 -182.690 1.00 35.56 325 LYS A N 1
ATOM 2546 C CA . LYS A 1 325 ? 88.032 66.307 -181.684 1.00 35.56 325 LYS A CA 1
ATOM 2547 C C . LYS A 1 325 ? 88.433 66.683 -180.252 1.00 35.56 325 LYS A C 1
ATOM 2549 O O . LYS A 1 325 ? 88.574 65.843 -179.370 1.00 35.56 325 LYS A O 1
ATOM 2554 N N . LYS A 1 326 ? 88.558 67.998 -180.030 1.00 35.56 326 LYS A N 1
ATOM 2555 C CA . LYS A 1 326 ? 88.235 68.629 -178.733 1.00 35.56 326 LYS A CA 1
ATOM 2556 C C . LYS A 1 326 ? 86.706 68.644 -178.540 1.00 35.56 326 LYS A C 1
ATOM 2558 O O . LYS A 1 326 ? 85.995 68.555 -179.535 1.00 35.56 326 LYS A O 1
ATOM 2563 N N . LEU A 1 327 ? 86.257 68.908 -177.302 1.00 27.50 327 LEU A N 1
ATOM 2564 C CA . LEU A 1 327 ? 84.847 69.037 -176.861 1.00 27.50 327 LEU A CA 1
ATOM 2565 C C . LEU A 1 327 ? 84.110 67.676 -176.846 1.00 27.50 327 LEU A C 1
ATOM 2567 O O . LEU A 1 327 ? 84.097 66.978 -177.852 1.00 27.50 327 LEU A O 1
ATOM 2571 N N . SER A 1 328 ? 83.499 67.199 -175.754 1.00 30.94 328 SER A N 1
ATOM 2572 C CA . SER A 1 328 ? 83.224 67.749 -174.406 1.00 30.94 328 SER A CA 1
ATOM 2573 C C . SER A 1 328 ? 83.149 66.581 -173.393 1.00 30.94 328 SER A C 1
ATOM 2575 O O . SER A 1 328 ? 82.841 65.471 -173.808 1.00 30.94 328 SER A O 1
ATOM 2577 N N . SER A 1 329 ? 83.382 66.711 -172.078 1.00 33.66 329 SER A N 1
ATOM 2578 C CA . SER A 1 329 ? 83.772 67.859 -171.233 1.00 33.66 329 SER A CA 1
ATOM 2579 C C . SER A 1 329 ? 84.428 67.390 -169.909 1.00 33.66 329 SER A C 1
ATOM 2581 O O . SER A 1 329 ? 84.342 66.225 -169.542 1.00 33.66 329 SER A O 1
ATOM 2583 N N . MET A 1 330 ? 85.075 68.327 -169.203 1.00 35.47 330 MET A N 1
ATOM 2584 C CA . MET A 1 330 ? 85.767 68.219 -167.893 1.00 35.47 330 MET A CA 1
ATOM 2585 C C . MET A 1 330 ? 84.863 67.644 -166.754 1.00 35.47 330 MET A C 1
ATOM 2587 O O . MET A 1 330 ? 83.648 67.635 -166.919 1.00 35.47 330 MET A O 1
ATOM 2591 N N . ARG A 1 331 ? 85.339 67.229 -165.554 1.00 32.31 331 ARG A N 1
ATOM 2592 C CA . ARG A 1 331 ? 86.212 67.996 -164.619 1.00 32.31 331 ARG A CA 1
ATOM 2593 C C . ARG A 1 331 ? 86.713 67.189 -163.377 1.00 32.31 331 ARG A C 1
ATOM 2595 O O . ARG A 1 331 ? 85.887 66.643 -162.668 1.00 32.31 331 ARG A O 1
ATOM 2602 N N . VAL A 1 332 ? 88.043 67.193 -163.143 1.00 43.19 332 VAL A N 1
ATOM 2603 C CA . VAL A 1 332 ? 88.857 67.321 -161.878 1.00 43.19 332 VAL A CA 1
ATOM 2604 C C . VAL A 1 332 ? 88.330 66.747 -160.528 1.00 43.19 332 VAL A C 1
ATOM 2606 O O . VAL A 1 332 ? 87.200 67.044 -160.173 1.00 43.19 332 VAL A O 1
ATOM 2609 N N . GLY A 1 333 ? 89.113 66.082 -159.642 1.00 34.66 333 GLY A N 1
ATOM 2610 C CA . GLY A 1 333 ? 90.527 65.606 -159.666 1.00 34.66 333 GLY A CA 1
ATOM 2611 C C . GLY A 1 333 ? 91.250 65.581 -158.276 1.00 34.66 333 GLY A C 1
ATOM 2612 O O . GLY A 1 333 ? 90.785 66.262 -157.372 1.00 34.66 333 GLY A O 1
ATOM 2613 N N . VAL A 1 334 ? 92.419 64.895 -158.165 1.00 34.06 334 VAL A N 1
ATOM 2614 C CA . VAL A 1 334 ? 93.432 64.885 -157.037 1.00 34.06 334 VAL A CA 1
ATOM 2615 C C . VAL A 1 334 ? 92.976 64.205 -155.706 1.00 34.06 334 VAL A C 1
ATOM 2617 O O . VAL A 1 334 ? 91.804 64.304 -155.377 1.00 34.06 334 VAL A O 1
ATOM 2620 N N . GLY A 1 335 ? 93.750 63.485 -154.856 1.00 36.50 335 GLY A N 1
ATOM 2621 C CA . GLY A 1 335 ? 95.160 62.997 -154.790 1.00 36.50 335 GLY A CA 1
ATOM 2622 C C . GLY A 1 335 ? 95.876 63.396 -153.461 1.00 36.50 335 GLY A C 1
ATOM 2623 O O . GLY A 1 335 ? 95.611 64.491 -152.988 1.00 36.50 335 GLY A O 1
ATOM 2624 N N . ALA A 1 336 ? 96.830 62.711 -152.799 1.00 39.34 336 ALA A N 1
ATOM 2625 C CA . ALA A 1 336 ? 97.341 61.325 -152.665 1.00 39.34 336 ALA A CA 1
ATOM 2626 C C . ALA A 1 336 ? 98.677 61.374 -151.840 1.00 39.34 336 ALA A C 1
ATOM 2628 O O . ALA A 1 336 ? 99.545 62.145 -152.241 1.00 39.34 336 ALA A O 1
ATOM 2629 N N . ALA A 1 337 ? 98.880 60.593 -150.753 1.00 40.41 337 ALA A N 1
ATOM 2630 C CA . ALA A 1 337 ? 100.197 60.312 -150.096 1.00 40.41 337 ALA A CA 1
ATOM 2631 C C . ALA A 1 337 ? 100.103 59.213 -148.976 1.00 40.41 337 ALA A C 1
ATOM 2633 O O . ALA A 1 337 ? 99.007 59.090 -148.426 1.00 40.41 337 ALA A O 1
ATOM 2634 N N . PRO A 1 338 ? 101.170 58.434 -148.623 1.00 50.44 338 PRO A N 1
ATOM 2635 C CA . PRO A 1 338 ? 101.041 57.199 -147.805 1.00 50.44 338 PRO A CA 1
ATOM 2636 C C . PRO A 1 338 ? 102.091 56.955 -146.663 1.00 50.44 338 PRO A C 1
ATOM 2638 O O . PRO A 1 338 ? 102.966 57.786 -146.449 1.00 50.44 338 PRO A O 1
ATOM 2641 N N . GLU A 1 339 ? 101.995 55.763 -146.027 1.00 41.41 339 GLU A N 1
ATOM 2642 C CA . GLU A 1 339 ? 102.994 54.972 -145.231 1.00 41.41 339 GLU A CA 1
ATOM 2643 C C . GLU A 1 339 ? 103.520 55.554 -143.879 1.00 41.41 339 GLU A C 1
ATOM 2645 O O . GLU A 1 339 ? 103.786 56.746 -143.776 1.00 41.41 339 GLU A O 1
ATOM 2650 N N . GLU A 1 340 ? 103.577 54.864 -142.715 1.00 42.94 340 GLU A N 1
ATOM 2651 C CA . GLU A 1 340 ? 103.921 53.473 -142.263 1.00 42.94 340 GLU A CA 1
ATOM 2652 C C . GLU A 1 340 ? 105.402 53.276 -141.838 1.00 42.94 340 GLU A C 1
ATOM 2654 O O . GLU A 1 340 ? 106.277 53.933 -142.389 1.00 42.94 340 GLU A O 1
ATOM 2659 N N . VAL A 1 341 ? 105.805 52.364 -140.924 1.00 46.94 341 VAL A N 1
ATOM 2660 C CA . VAL A 1 341 ? 105.258 51.780 -139.657 1.00 46.94 341 VAL A CA 1
ATOM 2661 C C . VAL A 1 341 ? 106.381 50.919 -139.014 1.00 46.94 341 VAL A C 1
ATOM 2663 O O . VAL A 1 341 ? 107.218 50.410 -139.753 1.00 46.94 341 VAL A O 1
ATOM 2666 N N . ASP A 1 342 ? 106.398 50.689 -137.687 1.00 31.20 342 ASP A N 1
ATOM 2667 C CA . ASP A 1 342 ? 107.003 49.467 -137.089 1.00 31.20 342 ASP A CA 1
ATOM 2668 C C . ASP A 1 342 ? 106.406 49.131 -135.689 1.00 31.20 342 ASP A C 1
ATOM 2670 O O . ASP A 1 342 ? 105.537 49.854 -135.195 1.00 31.20 342 ASP A O 1
ATOM 2674 N N . TYR A 1 343 ? 106.804 48.004 -135.079 1.00 38.91 343 TYR A N 1
ATOM 2675 C CA . TYR A 1 343 ? 106.029 47.223 -134.091 1.00 38.91 343 TYR A CA 1
ATOM 2676 C C . TYR A 1 343 ? 106.835 46.801 -132.822 1.00 38.91 343 TYR A C 1
ATOM 2678 O O . TYR A 1 343 ? 107.996 47.163 -132.649 1.00 38.91 343 TYR A O 1
ATOM 2686 N N . ARG A 1 344 ? 106.235 45.904 -132.005 1.00 35.84 344 ARG A N 1
ATOM 2687 C CA . ARG A 1 344 ? 106.840 44.958 -131.011 1.00 35.84 344 ARG A CA 1
ATOM 2688 C C . ARG A 1 344 ? 106.964 45.398 -129.511 1.00 35.84 344 ARG A C 1
ATOM 2690 O O . ARG A 1 344 ? 106.764 46.571 -129.220 1.00 35.84 344 ARG A O 1
ATOM 2697 N N . PRO A 1 345 ? 107.040 44.447 -128.527 1.00 50.62 345 PRO A N 1
ATOM 2698 C CA . PRO A 1 345 ? 105.926 44.253 -127.564 1.00 50.62 345 PRO A CA 1
ATOM 2699 C C . PRO A 1 345 ? 106.335 43.978 -126.079 1.00 50.62 345 PRO A C 1
ATOM 2701 O O . PRO A 1 345 ? 107.491 44.157 -125.706 1.00 50.62 345 PRO A O 1
ATOM 2704 N N . GLY A 1 346 ? 105.412 43.465 -125.239 1.00 29.91 346 GLY A N 1
ATOM 2705 C CA . GLY A 1 346 ? 105.704 42.905 -123.899 1.00 29.91 346 GLY A CA 1
ATOM 2706 C C . GLY A 1 346 ? 104.544 42.103 -123.260 1.00 29.91 346 GLY A C 1
ATOM 2707 O O . GLY A 1 346 ? 103.386 42.326 -123.602 1.00 29.91 346 GLY A O 1
ATOM 2708 N N . GLU A 1 347 ? 104.852 41.176 -122.337 1.00 29.73 347 GLU A N 1
ATOM 2709 C CA . GLU A 1 347 ? 103.920 40.211 -121.695 1.00 29.73 347 GLU A CA 1
ATOM 2710 C C . GLU A 1 347 ? 104.001 40.214 -120.148 1.00 29.73 347 GLU A C 1
ATOM 2712 O O . GLU A 1 347 ? 105.029 40.627 -119.607 1.00 29.73 347 GLU A O 1
ATOM 2717 N N . ARG A 1 348 ? 102.965 39.660 -119.470 1.00 34.66 348 ARG A N 1
ATOM 2718 C CA . ARG A 1 348 ? 102.935 38.859 -118.196 1.00 34.66 348 ARG A CA 1
ATOM 2719 C C . ARG A 1 348 ? 101.535 38.963 -117.546 1.00 34.66 348 ARG A C 1
ATOM 2721 O O . ARG A 1 348 ? 101.026 40.068 -117.430 1.00 34.66 348 ARG A O 1
ATOM 2728 N N . MET A 1 349 ? 100.770 37.889 -117.300 1.00 31.75 349 MET A N 1
ATOM 2729 C CA . MET A 1 349 ? 100.916 36.689 -116.431 1.00 31.75 349 MET A CA 1
ATOM 2730 C C . MET A 1 349 ? 100.249 36.833 -115.043 1.00 31.75 349 MET A C 1
ATOM 2732 O O . MET A 1 349 ? 100.308 37.886 -114.420 1.00 31.75 349 MET A O 1
ATOM 2736 N N . LEU A 1 350 ? 99.623 35.740 -114.583 1.00 31.09 350 LEU A N 1
ATOM 2737 C CA . LEU A 1 350 ? 98.920 35.550 -113.301 1.00 31.09 350 LEU A CA 1
ATOM 2738 C C . LEU A 1 350 ? 99.578 34.393 -112.536 1.00 31.09 350 LEU A C 1
ATOM 2740 O O . LEU A 1 350 ? 99.841 33.384 -113.180 1.00 31.09 350 LEU A O 1
ATOM 2744 N N . GLU A 1 351 ? 99.732 34.479 -111.204 1.00 29.92 351 GLU A N 1
ATOM 2745 C CA . GLU A 1 351 ? 99.687 33.309 -110.295 1.00 29.92 351 GLU A CA 1
ATOM 2746 C C . GLU A 1 351 ? 99.745 33.675 -108.791 1.00 29.92 351 GLU A C 1
ATOM 2748 O O . GLU A 1 351 ? 100.165 34.773 -108.428 1.00 29.92 351 GLU A O 1
ATOM 2753 N N . SER A 1 352 ? 99.406 32.693 -107.932 1.00 30.39 352 SER A N 1
ATOM 2754 C CA . SER A 1 352 ? 99.566 32.654 -106.453 1.00 30.39 352 SER A CA 1
ATOM 2755 C C . SER A 1 352 ? 98.612 33.530 -105.592 1.00 30.39 352 SER A C 1
ATOM 2757 O O . SER A 1 352 ? 98.176 34.582 -106.040 1.00 30.39 352 SER A O 1
ATOM 2759 N N . LEU A 1 353 ? 98.234 33.182 -104.342 1.00 30.44 353 LEU A N 1
ATOM 2760 C CA . LEU A 1 353 ? 98.282 31.903 -103.590 1.00 30.44 353 LEU A CA 1
ATOM 2761 C C . LEU A 1 353 ? 97.265 31.897 -102.404 1.00 30.44 353 LEU A C 1
ATOM 2763 O O . LEU A 1 353 ? 96.615 32.899 -102.127 1.00 30.44 353 LEU A O 1
ATOM 2767 N N . PHE A 1 354 ? 97.140 30.763 -101.697 1.00 33.59 354 PHE A N 1
ATOM 2768 C CA . PHE A 1 354 ? 96.188 30.488 -100.594 1.00 33.59 354 PHE A CA 1
ATOM 2769 C C . PHE A 1 354 ? 96.385 31.288 -99.281 1.00 33.59 354 PHE A C 1
ATOM 2771 O O . PHE A 1 354 ? 97.509 31.348 -98.775 1.00 33.59 354 PHE A O 1
ATOM 2778 N N . LYS A 1 355 ? 95.259 31.738 -98.684 1.00 37.00 355 LYS A N 1
ATOM 2779 C CA . LYS A 1 355 ? 94.859 31.859 -97.241 1.00 37.00 355 LYS A CA 1
ATOM 2780 C C . LYS A 1 355 ? 93.555 32.706 -97.164 1.00 37.00 355 LYS A C 1
ATOM 2782 O O . LYS A 1 355 ? 93.283 33.425 -98.117 1.00 37.00 355 LYS A O 1
ATOM 2787 N N . GLN A 1 356 ? 92.676 32.665 -96.151 1.00 36.00 356 GLN A N 1
ATOM 2788 C CA . GLN A 1 356 ? 92.830 32.244 -94.749 1.00 36.00 356 GLN A CA 1
ATOM 2789 C C . GLN A 1 356 ? 91.515 31.727 -94.098 1.00 36.00 356 GLN A C 1
ATOM 2791 O O . GLN A 1 356 ? 90.410 32.035 -94.537 1.00 36.00 356 GLN A O 1
ATOM 2796 N N . GLU A 1 357 ? 91.695 30.989 -93.006 1.00 35.31 357 GLU A N 1
ATOM 2797 C CA . GLU A 1 357 ? 90.791 30.460 -91.970 1.00 35.31 357 GLU A CA 1
ATOM 2798 C C . GLU A 1 357 ? 90.302 31.566 -90.981 1.00 35.31 357 GLU A C 1
ATOM 2800 O O . GLU A 1 357 ? 91.044 32.534 -90.785 1.00 35.31 357 GLU A O 1
ATOM 2805 N N . LEU A 1 358 ? 89.155 31.556 -90.259 1.00 35.31 358 LEU A N 1
ATOM 2806 C CA . LEU A 1 358 ? 87.956 30.686 -90.018 1.00 35.31 358 LEU A CA 1
ATOM 2807 C C . LEU A 1 358 ? 86.763 31.655 -89.614 1.00 35.31 358 LEU A C 1
ATOM 2809 O O . LEU A 1 358 ? 86.833 32.802 -90.040 1.00 35.31 358 LEU A O 1
ATOM 2813 N N . GLU A 1 359 ? 85.646 31.433 -88.876 1.00 32.09 359 GLU A N 1
ATOM 2814 C CA . GLU A 1 359 ? 85.034 30.369 -88.030 1.00 32.09 359 GLU A CA 1
ATOM 2815 C C . GLU A 1 359 ? 83.510 30.653 -87.751 1.00 32.09 359 GLU A C 1
ATOM 2817 O O . GLU A 1 359 ? 83.032 31.745 -88.055 1.00 32.09 359 GLU A O 1
ATOM 2822 N N . SER A 1 360 ? 82.809 29.754 -87.027 1.00 35.78 360 SER A N 1
ATOM 2823 C CA . SER A 1 360 ? 81.633 29.983 -86.132 1.00 35.78 360 SER A CA 1
ATOM 2824 C C . SER A 1 360 ? 80.196 30.237 -86.665 1.00 35.78 360 SER A C 1
ATOM 2826 O O . SER A 1 360 ? 80.013 30.766 -87.755 1.00 35.78 360 SER A O 1
ATOM 2828 N N . ASN A 1 361 ? 79.103 29.997 -85.902 1.00 30.14 361 ASN A N 1
ATOM 2829 C CA . ASN A 1 361 ? 78.726 28.840 -85.047 1.00 30.14 361 ASN A CA 1
ATOM 2830 C C . ASN A 1 361 ? 77.204 28.834 -84.726 1.00 30.14 361 ASN A C 1
ATOM 2832 O O . ASN A 1 361 ? 76.600 29.875 -84.476 1.00 30.14 361 ASN A O 1
ATOM 2836 N N . LEU A 1 362 ? 76.614 27.636 -84.643 1.00 39.62 362 LEU A N 1
ATOM 2837 C CA . LEU A 1 362 ? 75.412 27.293 -83.843 1.00 39.62 362 LEU A CA 1
ATOM 2838 C C . LEU A 1 362 ? 75.902 26.779 -82.453 1.00 39.62 362 LEU A C 1
ATOM 2840 O O . LEU A 1 362 ? 77.089 26.449 -82.392 1.00 39.62 362 LEU A O 1
ATOM 2844 N N . PRO A 1 363 ? 75.099 26.646 -81.356 1.00 50.44 363 PRO A N 1
ATOM 2845 C CA . PRO A 1 363 ? 73.726 26.105 -81.378 1.00 50.44 363 PRO A CA 1
ATOM 2846 C C . PRO A 1 363 ? 72.743 26.517 -80.232 1.00 50.44 363 PRO A C 1
ATOM 2848 O O . PRO A 1 363 ? 73.052 27.317 -79.360 1.00 50.44 363 PRO A O 1
ATOM 2851 N N . ALA A 1 364 ? 71.591 25.825 -80.223 1.00 36.91 364 ALA A N 1
ATOM 2852 C CA . ALA A 1 364 ? 70.819 25.323 -79.065 1.00 36.91 364 ALA A CA 1
ATOM 2853 C C . ALA A 1 364 ? 70.042 26.268 -78.112 1.00 36.91 364 ALA A C 1
ATOM 2855 O O . ALA A 1 364 ? 70.541 27.258 -77.589 1.00 36.91 364 ALA A O 1
ATOM 2856 N N . ILE A 1 365 ? 68.815 25.829 -77.788 1.00 36.94 365 ILE A N 1
ATOM 2857 C CA . ILE A 1 365 ? 67.978 26.274 -76.662 1.00 36.94 365 ILE A CA 1
ATOM 2858 C C . ILE A 1 365 ? 67.403 25.014 -75.994 1.00 36.94 365 ILE A C 1
ATOM 2860 O O . ILE A 1 365 ? 66.667 24.274 -76.640 1.00 36.94 365 ILE A O 1
ATOM 2864 N N . GLU A 1 366 ? 67.683 24.798 -74.707 1.00 36.03 366 GLU A N 1
ATOM 2865 C CA . GLU A 1 366 ? 67.024 23.795 -73.851 1.00 36.03 366 GLU A CA 1
ATOM 2866 C C . GLU A 1 366 ? 66.958 24.291 -72.393 1.00 36.03 366 GLU A C 1
ATOM 2868 O O . GLU A 1 366 ? 67.772 25.117 -71.979 1.00 36.03 366 GLU A O 1
ATOM 2873 N N . GLY A 1 367 ? 66.034 23.740 -71.591 1.00 33.59 367 GLY A N 1
ATOM 2874 C CA . GLY A 1 367 ? 66.142 23.773 -70.123 1.00 33.59 367 GLY A CA 1
ATOM 2875 C C . GLY A 1 367 ? 65.165 24.665 -69.345 1.00 33.59 367 GLY A C 1
ATOM 2876 O O . GLY A 1 367 ? 65.597 25.496 -68.551 1.00 33.59 367 GLY A O 1
ATOM 2877 N N . VAL A 1 368 ? 63.852 24.432 -69.460 1.00 32.94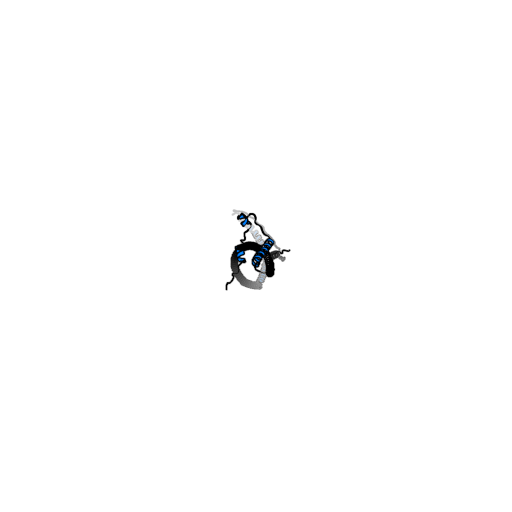 368 VAL A N 1
ATOM 2878 C CA . VAL A 1 368 ? 62.892 24.878 -68.426 1.00 32.94 368 VAL A CA 1
ATOM 2879 C C . VAL A 1 368 ? 62.922 23.887 -67.254 1.00 32.94 368 VAL A C 1
ATOM 2881 O O . VAL A 1 368 ? 62.852 22.678 -67.470 1.00 32.94 368 VAL A O 1
ATOM 2884 N N . LYS A 1 369 ? 63.010 24.384 -66.012 1.00 39.44 369 LYS A N 1
ATOM 2885 C CA . LYS A 1 369 ? 62.915 23.580 -64.778 1.00 39.44 369 LYS A CA 1
ATOM 2886 C C . LYS A 1 369 ? 61.701 23.982 -63.936 1.00 39.44 369 LYS A C 1
ATOM 2888 O O . LYS A 1 369 ? 61.194 25.092 -64.050 1.00 39.44 369 LYS A O 1
ATOM 2893 N N . THR A 1 370 ? 61.233 23.037 -63.128 1.00 39.75 370 THR A N 1
ATOM 2894 C CA . THR A 1 370 ? 59.983 23.075 -62.354 1.00 39.75 370 THR A CA 1
ATOM 2895 C C . THR A 1 370 ? 60.072 23.898 -61.069 1.00 39.75 370 THR A C 1
ATOM 2897 O O . THR A 1 370 ? 61.106 23.892 -60.405 1.00 39.75 370 THR A O 1
ATOM 2900 N N . GLU A 1 371 ? 58.959 24.516 -60.664 1.00 38.47 371 GLU A N 1
ATOM 2901 C CA . GLU A 1 371 ? 58.780 25.036 -59.301 1.00 38.47 371 GLU A CA 1
ATOM 2902 C C . GLU A 1 371 ? 58.522 23.901 -58.292 1.00 38.47 371 GLU A C 1
ATOM 2904 O O . GLU A 1 371 ? 57.818 22.937 -58.597 1.00 38.47 371 GLU A O 1
ATOM 2909 N N . GLU A 1 372 ? 59.026 24.050 -57.063 1.00 38.19 372 GLU A N 1
ATOM 2910 C CA . GLU A 1 372 ? 58.685 23.191 -55.921 1.00 38.19 372 GLU A CA 1
ATOM 2911 C C . GLU A 1 372 ? 57.721 23.910 -54.961 1.00 38.19 372 GLU A C 1
ATOM 2913 O O . GLU A 1 372 ? 57.909 25.079 -54.614 1.00 38.19 372 GLU A O 1
ATOM 2918 N N . ALA A 1 373 ? 56.682 23.206 -54.498 1.00 37.16 373 ALA A N 1
ATOM 2919 C CA . ALA A 1 373 ? 55.654 23.756 -53.613 1.00 37.16 373 ALA A CA 1
ATOM 2920 C C . ALA A 1 373 ? 55.893 23.410 -52.128 1.00 37.16 373 ALA A C 1
ATOM 2922 O O . ALA A 1 373 ? 56.362 22.330 -51.774 1.00 37.16 373 ALA A O 1
ATOM 2923 N N . LYS A 1 374 ? 55.540 24.348 -51.241 1.00 48.66 374 LYS A N 1
ATOM 2924 C CA . LYS A 1 374 ? 55.930 24.360 -49.817 1.00 48.66 374 LYS A CA 1
ATOM 2925 C C . LYS A 1 374 ? 55.167 23.339 -48.947 1.00 48.66 374 LYS A C 1
ATOM 2927 O O . LYS A 1 374 ? 53.939 23.267 -49.053 1.00 48.66 374 LYS A O 1
ATOM 2932 N N . PRO A 1 375 ? 55.828 22.658 -47.988 1.00 45.59 375 PRO A N 1
ATOM 2933 C CA . PRO A 1 375 ? 55.149 21.934 -46.913 1.00 45.59 375 PRO A CA 1
ATOM 2934 C C . PRO A 1 3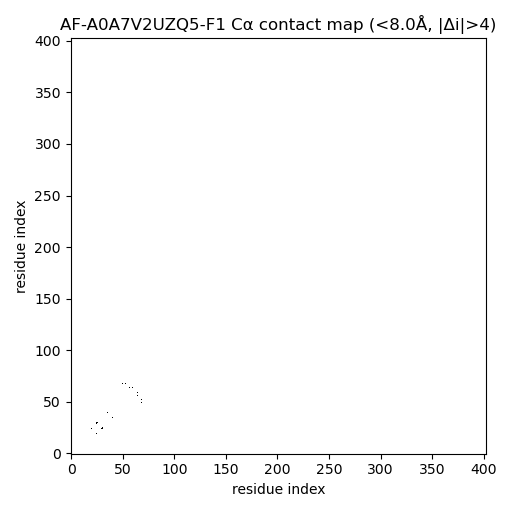75 ? 54.622 22.915 -45.847 1.00 45.59 375 PRO A C 1
ATOM 2936 O O . PRO A 1 375 ? 55.326 23.844 -45.460 1.00 45.59 375 PRO A O 1
ATOM 2939 N N . GLY A 1 376 ? 53.392 22.718 -45.355 1.00 51.69 376 GLY A N 1
ATOM 2940 C CA . GLY A 1 376 ? 52.837 23.592 -44.303 1.00 51.69 376 GLY A CA 1
ATOM 2941 C C . GLY A 1 376 ? 51.322 23.541 -44.070 1.00 51.69 376 GLY A C 1
ATOM 2942 O O . GLY A 1 376 ? 50.728 24.581 -43.810 1.00 51.69 376 GLY A O 1
ATOM 2943 N N . LYS A 1 377 ? 50.664 22.377 -44.222 1.00 53.81 377 LYS A N 1
ATOM 2944 C CA . LYS A 1 377 ? 49.195 22.240 -44.045 1.00 53.81 377 LYS A CA 1
ATOM 2945 C C . LYS A 1 377 ? 48.722 20.991 -43.274 1.00 53.81 377 LYS A C 1
ATOM 2947 O O . LYS A 1 377 ? 47.532 20.694 -43.284 1.00 53.81 377 LYS A O 1
ATOM 2952 N N . MET A 1 378 ? 49.616 20.251 -42.607 1.00 56.59 378 MET A N 1
ATOM 2953 C CA . MET A 1 378 ? 49.239 19.042 -41.845 1.00 56.59 378 MET A CA 1
ATOM 2954 C C . MET A 1 378 ? 49.018 19.273 -40.340 1.00 56.59 378 MET A C 1
ATOM 2956 O O . MET A 1 378 ? 48.198 18.577 -39.743 1.00 56.59 378 MET A O 1
ATOM 2960 N N . GLU A 1 379 ? 49.680 20.252 -39.716 1.00 60.16 379 GLU A N 1
ATOM 2961 C CA . GLU A 1 379 ? 49.580 20.457 -38.260 1.00 60.16 379 GLU A CA 1
ATOM 2962 C C . GLU A 1 379 ? 48.201 20.983 -37.823 1.00 60.16 379 GLU A C 1
ATOM 2964 O O . GLU A 1 379 ? 47.607 20.436 -36.891 1.00 60.16 379 GLU A O 1
ATOM 2969 N N . ASP A 1 380 ? 47.621 21.945 -38.552 1.00 61.53 380 ASP A N 1
ATOM 2970 C CA . ASP A 1 380 ? 46.261 22.452 -38.290 1.00 61.53 380 ASP A CA 1
ATOM 2971 C C . ASP A 1 380 ? 45.184 21.355 -38.382 1.00 61.53 380 ASP A C 1
ATOM 2973 O O . ASP A 1 380 ? 44.209 21.356 -37.622 1.00 61.53 380 ASP A O 1
ATOM 2977 N N . ALA A 1 381 ? 45.362 20.386 -39.286 1.00 64.12 381 ALA A N 1
ATOM 2978 C CA . ALA A 1 381 ? 44.444 19.259 -39.434 1.00 64.12 381 ALA A CA 1
ATOM 2979 C C . ALA A 1 381 ? 44.480 18.341 -38.197 1.00 64.12 381 ALA A C 1
ATOM 2981 O O . ALA A 1 381 ? 43.430 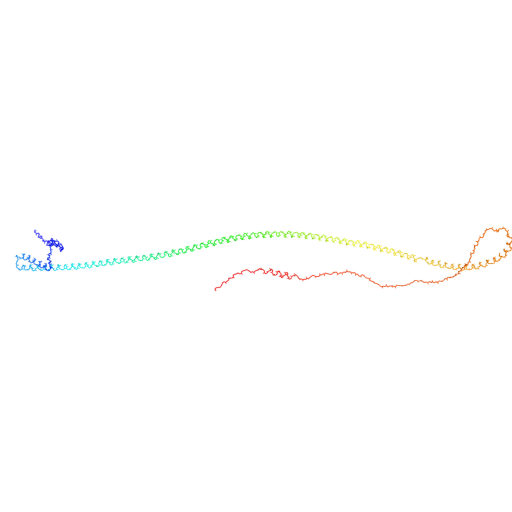17.974 -37.661 1.00 64.12 381 ALA A O 1
ATOM 2982 N N . LEU A 1 382 ? 45.681 18.032 -37.694 1.00 64.69 382 LEU A N 1
ATOM 2983 C CA . LEU A 1 382 ? 45.881 17.222 -36.488 1.00 64.69 382 LEU A CA 1
ATOM 2984 C C . LEU A 1 382 ? 45.374 17.935 -35.223 1.00 64.69 382 LEU A C 1
ATOM 2986 O O . LEU A 1 382 ? 44.702 17.316 -34.391 1.00 64.69 382 LEU A O 1
ATOM 2990 N N . ALA A 1 383 ? 45.621 19.242 -35.096 1.00 68.31 383 ALA A N 1
ATOM 2991 C CA . ALA A 1 383 ? 45.138 20.049 -33.975 1.00 68.31 383 ALA A CA 1
ATOM 2992 C C . ALA A 1 383 ? 43.599 20.094 -33.903 1.00 68.31 383 ALA A C 1
ATOM 2994 O O . ALA A 1 383 ? 43.019 20.027 -32.813 1.00 68.31 383 ALA A O 1
ATOM 2995 N N . LYS A 1 384 ? 42.923 20.165 -35.058 1.00 69.56 384 LYS A N 1
ATOM 2996 C CA . LYS A 1 384 ? 41.455 20.182 -35.138 1.00 69.56 384 LYS A CA 1
ATOM 2997 C C . LYS A 1 384 ? 40.836 18.826 -34.788 1.00 69.56 384 LYS A C 1
ATOM 2999 O O . LYS A 1 384 ? 39.854 18.785 -34.049 1.00 69.56 384 LYS A O 1
ATOM 3004 N N . LEU A 1 385 ? 41.439 17.726 -35.243 1.00 63.94 385 LEU A N 1
ATOM 3005 C CA . LEU A 1 385 ? 40.956 16.365 -34.977 1.00 63.94 385 LEU A CA 1
ATOM 3006 C C . LEU A 1 385 ? 41.083 16.002 -33.485 1.00 63.94 385 LEU A C 1
ATOM 3008 O O . LEU A 1 385 ? 40.136 15.491 -32.886 1.00 63.94 385 LEU A O 1
ATOM 3012 N N . LYS A 1 386 ? 42.193 16.387 -32.837 1.00 67.44 386 LYS A N 1
ATOM 3013 C CA . LYS A 1 386 ? 42.424 16.148 -31.399 1.00 67.44 386 LYS A CA 1
ATOM 3014 C C . LYS A 1 386 ? 41.422 16.870 -30.480 1.00 67.44 386 LYS A C 1
ATOM 3016 O O . LYS A 1 386 ? 41.155 16.386 -29.384 1.00 67.44 386 LYS A O 1
ATOM 3021 N N . ARG A 1 387 ? 40.815 17.982 -30.924 1.00 66.56 387 ARG A N 1
ATOM 3022 C CA . ARG A 1 387 ? 39.728 18.666 -30.190 1.00 66.56 387 ARG A CA 1
ATOM 3023 C C . ARG A 1 387 ? 38.378 17.946 -30.262 1.00 66.56 387 ARG A C 1
ATOM 3025 O O . ARG A 1 387 ? 37.582 18.110 -29.345 1.00 66.56 387 ARG A O 1
ATOM 3032 N N . MET A 1 388 ? 38.114 17.146 -31.297 1.00 60.84 388 MET A N 1
ATOM 3033 C CA . MET A 1 388 ? 36.838 16.423 -31.427 1.00 60.84 388 MET A CA 1
ATOM 3034 C C . MET A 1 388 ? 36.773 15.147 -30.575 1.00 60.84 388 MET A C 1
ATOM 3036 O O . MET A 1 388 ? 35.684 14.699 -30.232 1.00 60.84 388 MET A O 1
ATOM 3040 N N . GLN A 1 389 ? 37.918 14.575 -30.193 1.00 59.12 389 GLN A N 1
ATOM 3041 C CA . GLN A 1 389 ? 37.977 13.296 -29.474 1.00 59.12 389 GLN A CA 1
ATOM 3042 C C . GLN A 1 389 ? 37.823 13.419 -27.941 1.00 59.12 389 GLN A C 1
ATOM 3044 O O . GLN A 1 389 ? 37.702 12.409 -27.258 1.00 59.12 389 GLN A O 1
ATOM 3049 N N . GLY A 1 390 ? 37.808 14.641 -27.390 1.00 53.19 390 GLY A N 1
ATOM 3050 C CA . GLY A 1 390 ? 37.694 14.902 -25.944 1.00 53.19 390 GLY A CA 1
ATOM 3051 C C . GLY A 1 390 ? 36.282 15.229 -25.433 1.00 53.19 390 GLY A C 1
ATOM 3052 O O . GLY A 1 390 ? 36.143 15.654 -24.292 1.00 53.19 390 GLY A O 1
ATOM 3053 N N . GLY A 1 391 ? 35.245 15.102 -26.267 1.00 49.00 391 GLY A N 1
ATOM 3054 C CA . GLY A 1 391 ? 33.900 15.641 -26.002 1.00 49.00 391 GLY A CA 1
ATOM 3055 C C . GLY A 1 391 ? 32.903 14.726 -25.273 1.00 49.00 391 GLY A C 1
ATOM 3056 O O . GLY A 1 391 ? 31.709 15.007 -25.327 1.00 49.00 391 GLY A O 1
ATOM 3057 N N . LEU A 1 392 ? 33.338 13.625 -24.647 1.00 53.38 392 LEU A N 1
ATOM 3058 C CA . LEU A 1 392 ? 32.448 12.607 -24.065 1.00 53.38 392 LEU A CA 1
ATOM 3059 C C . LEU A 1 392 ? 32.880 12.184 -22.650 1.00 53.38 392 LEU A C 1
ATOM 3061 O O . LEU A 1 392 ? 33.732 11.315 -22.483 1.00 53.38 392 LEU A O 1
ATOM 3065 N N . GLY A 1 393 ? 32.242 12.773 -21.634 1.00 49.84 393 GLY A N 1
ATOM 3066 C CA . GLY A 1 393 ? 32.361 12.366 -20.228 1.00 49.84 393 GLY A CA 1
ATOM 3067 C C . GLY A 1 393 ? 32.107 13.520 -19.255 1.00 49.84 393 GLY A C 1
ATOM 3068 O O . GLY A 1 393 ? 32.937 14.416 -19.148 1.00 49.84 393 GLY A O 1
ATOM 3069 N N . GLY A 1 394 ? 30.971 13.510 -18.543 1.00 42.62 394 GLY A N 1
ATOM 3070 C CA . GLY A 1 394 ? 30.648 14.577 -17.581 1.00 42.62 394 GLY A CA 1
ATOM 3071 C C . GLY A 1 394 ? 29.171 14.728 -17.204 1.00 42.62 394 GLY A C 1
ATOM 3072 O O . GLY A 1 394 ? 28.633 15.825 -17.314 1.00 42.62 394 GLY A O 1
ATOM 3073 N N . LEU A 1 395 ? 28.508 13.657 -16.751 1.00 44.88 395 LEU A N 1
ATOM 3074 C CA . LEU A 1 395 ? 27.203 13.748 -16.078 1.00 44.88 395 LEU A CA 1
ATOM 3075 C C . LEU A 1 395 ? 27.215 12.946 -14.771 1.00 44.88 395 LEU A C 1
ATOM 3077 O O . LEU A 1 395 ? 27.726 11.830 -14.732 1.00 44.88 395 LEU A O 1
ATOM 3081 N N . GLY A 1 396 ? 26.605 13.526 -13.734 1.00 40.00 396 GLY A N 1
ATOM 3082 C CA . GLY A 1 396 ? 26.507 12.976 -12.379 1.00 40.00 396 GLY A CA 1
ATOM 3083 C C . GLY A 1 396 ? 27.404 13.708 -11.362 1.00 40.00 396 GLY A C 1
ATOM 3084 O O . GLY A 1 396 ? 28.537 14.052 -11.674 1.00 40.00 396 GLY A O 1
ATOM 3085 N N . GLY A 1 397 ? 26.956 13.987 -10.134 1.00 38.00 397 GLY A N 1
ATOM 3086 C CA . GLY A 1 397 ? 25.602 13.809 -9.592 1.00 38.00 397 GLY A CA 1
ATOM 3087 C C . GLY A 1 397 ? 25.602 13.481 -8.097 1.00 38.00 397 GLY A C 1
ATOM 3088 O O . GLY A 1 397 ? 26.186 12.483 -7.697 1.00 38.00 397 GLY A O 1
ATOM 3089 N N . GLY A 1 398 ? 24.895 14.288 -7.302 1.00 38.94 398 GLY A N 1
ATOM 3090 C CA . GLY A 1 398 ? 24.751 14.133 -5.848 1.00 38.94 398 GLY A CA 1
ATOM 3091 C C . GLY A 1 398 ? 25.919 14.743 -5.053 1.00 38.94 398 GLY A C 1
ATOM 3092 O O . GLY A 1 398 ? 27.071 14.593 -5.438 1.00 38.94 398 GLY A O 1
ATOM 3093 N N . SER A 1 399 ? 25.738 15.579 -4.024 1.00 43.03 399 SER A N 1
ATOM 3094 C CA . SER A 1 399 ? 24.774 15.628 -2.903 1.00 43.03 399 SER A CA 1
ATOM 3095 C C . SER A 1 399 ? 25.143 14.714 -1.729 1.00 43.03 399 SER A C 1
ATOM 3097 O O . SER A 1 399 ? 24.823 13.528 -1.719 1.00 43.03 399 SER A O 1
ATOM 3099 N N . SER A 1 400 ? 25.738 15.305 -0.693 1.00 45.00 400 SER A N 1
ATOM 3100 C CA . SER A 1 400 ? 25.831 14.717 0.644 1.00 45.00 400 SER A CA 1
ATOM 3101 C C . SER A 1 400 ? 25.600 15.808 1.688 1.00 45.00 400 SER A C 1
ATOM 3103 O O . SER A 1 400 ? 26.438 16.698 1.851 1.00 45.00 400 SER A O 1
ATOM 3105 N N . GLU A 1 401 ? 24.467 15.749 2.383 1.00 49.00 401 GLU A N 1
ATOM 3106 C CA . GLU A 1 401 ? 24.239 16.539 3.594 1.00 49.00 401 GLU A CA 1
ATOM 3107 C C . GLU A 1 401 ? 25.222 16.125 4.699 1.00 49.00 401 GLU A C 1
ATOM 3109 O O . GLU A 1 401 ? 25.686 14.982 4.746 1.00 49.00 401 GLU A O 1
ATOM 3114 N N . LYS A 1 402 ? 25.488 17.037 5.637 1.00 51.84 402 LYS A N 1
ATOM 3115 C CA . LYS A 1 402 ? 26.039 16.695 6.950 1.00 51.84 402 LYS A CA 1
ATOM 3116 C C . LYS A 1 402 ? 25.213 17.352 8.049 1.00 51.84 402 LYS A C 1
ATOM 3118 O O . LYS A 1 402 ? 24.982 18.559 8.011 1.00 51.84 402 LYS A O 1
ATOM 3123 N N . LYS A 1 403 ? 24.817 16.529 9.016 1.00 45.91 403 LYS A N 1
ATOM 3124 C CA . LYS A 1 403 ? 24.648 16.925 10.416 1.00 45.91 403 LYS A CA 1
ATOM 3125 C C . LYS A 1 403 ? 25.957 16.647 11.156 1.00 45.91 403 LYS A C 1
ATOM 3127 O O . LYS A 1 403 ? 26.740 15.822 10.628 1.00 45.91 403 LYS A O 1
#